Protein AF-0000000087803755 (afdb_homodimer)

pLDDT: mean 88.23, std 14.62, range [29.64, 98.81]

Sequence (636 aa):
MEVVNYKLEVVLMDTFSNSQYSGLISELLNDTQYIKISNRGKLAGLRNHAEVLVRKILNLGNNQKLMLGQIRIDSDNRAVVKSLNNLGEELSEELIRIINNINVLGREGAHTQHIDEFSNEEVEGVEDAILELYALMFIRHFQKIKISVYSDPPVLRLFSLLPPVIRYKTWNYLFQRDKNNILIVDKLCLSIIKLYDKKTAYEWLGDNREIIKAIPYPKADDVEHYDRIHAIEIHPGKNVAIVSLDFDNYDNMYDLLYAKICDNRTSNNESGKMYKNFEEAKEYYIEEVKKYSDISDKDFLDLMEFAYIGRKSILELNMEVVNYKLEVVLMDTFSNSQYSGLISELLNDTQYIKISNRGKLAGLRNHAEVLVRKILNLGNNQKLMLGQIRIDSDNRAVVKSLNNLGEELSEELIRIINNINVLGREGAHTQHIDEFSNEEVEGVEDAILELYALMFIRHFQKIKISVYSDPPVLRLFSLLPPVIRYKTWNYLFQRDKNNILIVDKLCLSIIKLYDKKTAYEWLGDNREIIKAIPYPKADDVEHYDRIHAIEIHPGKNVAIVSLDFDNYDNMYDLLYAKICDNRTSNNESGKMYKNFEEAKEYYIEEVKKYSDISDKDFLDLMEFAYIGRKSILELN

Nearest PDB structures (foldseek):
  6w2w-assembly1_A  TM=2.072E-01  e=8.696E+00  synthetic construct

Structure (mmCIF, N/CA/C/O backbone):
data_AF-0000000087803755-model_v1
#
loop_
_entity.id
_entity.type
_entity.pdbx_description
1 polymer 'Uncharacterized protein'
#
loop_
_atom_site.group_PDB
_atom_site.id
_atom_site.type_symbol
_atom_site.label_atom_id
_atom_site.label_alt_id
_atom_site.label_comp_id
_atom_site.label_asym_id
_atom_site.label_entity_id
_atom_site.label_seq_id
_atom_site.pdbx_PDB_ins_code
_atom_site.Cartn_x
_atom_site.Cartn_y
_atom_site.Cartn_z
_atom_site.occupancy
_atom_site.B_iso_or_equiv
_atom_site.auth_seq_id
_atom_site.auth_comp_id
_atom_site.auth_asym_id
_atom_site.auth_atom_id
_atom_site.pdbx_PDB_model_num
ATOM 1 N N . MET A 1 1 ? -46.25 -29.328 21.422 1 30.44 1 MET A N 1
ATOM 2 C CA . MET A 1 1 ? -44.812 -29.453 21.219 1 30.44 1 MET A CA 1
ATOM 3 C C . MET A 1 1 ? -44.406 -28.906 19.859 1 30.44 1 MET A C 1
ATOM 5 O O . MET A 1 1 ? -44.688 -29.516 18.828 1 30.44 1 MET A O 1
ATOM 9 N N . GLU A 1 2 ? -44.438 -27.578 19.625 1 34.19 2 GLU A N 1
ATOM 10 C CA . GLU A 1 2 ? -44.219 -26.859 18.375 1 34.19 2 GLU A CA 1
ATOM 11 C C . GLU A 1 2 ? -42.781 -27.016 17.922 1 34.19 2 GLU A C 1
ATOM 13 O O . GLU A 1 2 ? -41.844 -26.719 18.672 1 34.19 2 GLU A O 1
ATOM 18 N N . VAL A 1 3 ? -42.469 -27.969 16.969 1 32.28 3 VAL A N 1
ATOM 19 C CA . VAL A 1 3 ? -41.188 -28.219 16.312 1 32.28 3 VAL A CA 1
ATOM 20 C C . VAL A 1 3 ? -40.688 -26.922 15.688 1 32.28 3 VAL A C 1
ATOM 22 O O . VAL A 1 3 ? -41.312 -26.359 14.789 1 32.28 3 VAL A O 1
ATOM 25 N N . VAL A 1 4 ? -40 -26.047 16.406 1 33.66 4 VAL A N 1
ATOM 26 C CA . VAL A 1 4 ? -39.281 -24.906 15.844 1 33.66 4 VAL A CA 1
ATOM 27 C C . VAL A 1 4 ? -38.281 -25.406 14.773 1 33.66 4 VAL A C 1
ATOM 29 O O . VAL A 1 4 ? -37.406 -26.188 15.062 1 33.66 4 VAL A O 1
ATOM 32 N N . ASN A 1 5 ? -38.719 -25.516 13.547 1 29.77 5 ASN A N 1
ATOM 33 C CA . ASN A 1 5 ? -37.844 -25.75 12.406 1 29.77 5 ASN A CA 1
ATOM 34 C C . ASN A 1 5 ? -36.688 -24.75 12.359 1 29.77 5 ASN A C 1
ATOM 36 O O . ASN A 1 5 ? -36.906 -23.562 12.148 1 29.77 5 ASN A O 1
ATOM 40 N N . TYR A 1 6 ? -35.688 -24.969 13.141 1 32.03 6 TYR A N 1
ATOM 41 C CA . TYR A 1 6 ? -34.438 -24.234 12.953 1 32.03 6 TYR A CA 1
ATOM 42 C C . TYR A 1 6 ? -34.031 -24.281 11.492 1 32.03 6 TYR A C 1
ATOM 44 O O . TYR A 1 6 ? -33.656 -25.328 10.969 1 32.03 6 TYR A O 1
ATOM 52 N N . LYS A 1 7 ? -34.75 -23.578 10.656 1 32.28 7 LYS A N 1
ATOM 53 C CA . LYS A 1 7 ? -34.156 -23.359 9.344 1 32.28 7 LYS A CA 1
ATOM 54 C C . LYS A 1 7 ? -32.656 -23.125 9.453 1 32.28 7 LYS A C 1
ATOM 56 O O . LYS A 1 7 ? -32.219 -22.141 10.047 1 32.28 7 LYS A O 1
ATOM 61 N N . LEU A 1 8 ? -31.797 -24.094 9.555 1 31.05 8 LEU A N 1
ATOM 62 C CA . LEU A 1 8 ? -30.359 -24 9.305 1 31.05 8 LEU A CA 1
ATOM 63 C C . LEU A 1 8 ? -30.078 -23.141 8.078 1 31.05 8 LEU A C 1
ATOM 65 O O . LEU A 1 8 ? -30.375 -23.547 6.949 1 31.05 8 LEU A O 1
ATOM 69 N N . GLU A 1 9 ? -30.391 -21.906 7.996 1 34.5 9 GLU A N 1
ATOM 70 C CA . GLU A 1 9 ? -29.859 -21.047 6.949 1 34.5 9 GLU A CA 1
ATOM 71 C C . GLU A 1 9 ? -28.406 -21.375 6.652 1 34.5 9 GLU A C 1
ATOM 73 O O . GLU A 1 9 ? -27.531 -21.156 7.5 1 34.5 9 GLU A O 1
ATOM 78 N N . VAL A 1 10 ? -28.031 -22.391 6.02 1 36.19 10 VAL A N 1
ATOM 79 C CA . VAL A 1 10 ? -26.719 -22.609 5.406 1 36.19 10 VAL A CA 1
ATOM 80 C C . VAL A 1 10 ? -26.188 -21.281 4.863 1 36.19 10 VAL A C 1
ATOM 82 O O . VAL A 1 10 ? -26.734 -20.719 3.912 1 36.19 10 VAL A O 1
ATOM 85 N N . VAL A 1 11 ? -25.812 -20.297 5.539 1 41.12 11 VAL A N 1
ATOM 86 C CA . VAL A 1 11 ? -25.078 -19.125 5.098 1 41.12 11 VAL A CA 1
ATOM 87 C C . VAL A 1 11 ? -24.109 -19.516 3.973 1 41.12 11 VAL A C 1
ATOM 89 O O . VAL A 1 11 ? -23.156 -20.25 4.191 1 41.12 11 VAL A O 1
ATOM 92 N N . LEU A 1 12 ? -24.5 -19.875 2.816 1 46.5 12 LEU A N 1
ATOM 93 C CA . LEU A 1 12 ? -23.719 -20.156 1.614 1 46.5 12 LEU A CA 1
ATOM 94 C C . LEU A 1 12 ? -22.469 -19.297 1.554 1 46.5 12 LEU A C 1
ATOM 96 O O . LEU A 1 12 ? -22.562 -18.062 1.571 1 46.5 12 LEU A O 1
ATOM 100 N N . MET A 1 13 ? -21.453 -19.766 2.164 1 58.72 13 MET A N 1
ATOM 101 C CA . MET A 1 13 ? -20.156 -19.078 2.111 1 58.72 13 MET A CA 1
ATOM 102 C C . MET A 1 13 ? -19.891 -18.531 0.715 1 58.72 13 MET A C 1
ATOM 104 O O . MET A 1 13 ? -20.031 -19.234 -0.277 1 58.72 13 MET A O 1
ATOM 108 N N . ASP A 1 14 ? -19.891 -17.266 0.511 1 78.31 14 ASP A N 1
ATOM 109 C CA . ASP A 1 14 ? -19.562 -16.562 -0.73 1 78.31 14 ASP A CA 1
ATOM 110 C C . ASP A 1 14 ? -18.25 -17.062 -1.314 1 78.31 14 ASP A C 1
ATOM 112 O O . ASP A 1 14 ? -17.25 -17.172 -0.601 1 78.31 14 ASP A O 1
ATOM 116 N N . THR A 1 15 ? -18.312 -17.688 -2.535 1 91.12 15 THR A N 1
ATOM 117 C CA . THR A 1 15 ? -17.172 -18.266 -3.227 1 91.12 15 THR A CA 1
ATOM 118 C C . THR A 1 15 ? -16.406 -17.188 -3.998 1 91.12 15 THR A C 1
ATOM 120 O O . THR A 1 15 ? -16.922 -16.094 -4.227 1 91.12 15 THR A O 1
ATOM 123 N N . PHE A 1 16 ? -15.242 -17.438 -4.27 1 95.38 16 PHE A N 1
ATOM 124 C CA . PHE A 1 16 ? -14.391 -16.531 -5.035 1 95.38 16 PHE A CA 1
ATOM 125 C C . PHE A 1 16 ? -14.883 -16.406 -6.473 1 95.38 16 PHE A C 1
ATOM 127 O O . PHE A 1 16 ? -15.266 -17.406 -7.09 1 95.38 16 PHE A O 1
ATOM 134 N N . SER A 1 17 ? -14.922 -15.227 -6.957 1 94.75 17 SER A N 1
ATOM 135 C CA . SER A 1 17 ? -15.328 -14.969 -8.336 1 94.75 17 SER A CA 1
ATOM 136 C C . SER A 1 17 ? -14.266 -14.164 -9.078 1 94.75 17 SER A C 1
ATOM 138 O O . SER A 1 17 ? -13.898 -13.07 -8.648 1 94.75 17 SER A O 1
ATOM 140 N N . ASN A 1 18 ? -13.852 -14.727 -10.234 1 95.94 18 ASN A N 1
ATOM 141 C CA . ASN A 1 18 ? -12.875 -14.023 -11.062 1 95.94 18 ASN A CA 1
ATOM 142 C C . ASN A 1 18 ? -13.367 -12.633 -11.445 1 95.94 18 ASN A C 1
ATOM 144 O O . ASN A 1 18 ? -12.617 -11.656 -11.359 1 95.94 18 ASN A O 1
ATOM 148 N N . SER A 1 19 ? -14.617 -12.57 -11.789 1 94.81 19 SER A N 1
ATOM 149 C CA . SER A 1 19 ? -15.18 -11.32 -12.273 1 94.81 19 SER A CA 1
ATOM 150 C C . SER A 1 19 ? -15.219 -10.266 -11.164 1 94.81 19 SER A C 1
ATOM 152 O O . SER A 1 19 ? -14.938 -9.094 -11.406 1 94.81 19 SER A O 1
ATOM 154 N N . GLN A 1 20 ? -15.484 -10.727 -10 1 93.5 20 GLN A N 1
ATOM 155 C CA . GLN A 1 20 ? -15.586 -9.805 -8.875 1 93.5 20 GLN A CA 1
ATOM 156 C C . GLN A 1 20 ? -14.219 -9.219 -8.516 1 93.5 20 GLN A C 1
ATOM 158 O O . GLN A 1 20 ? -14.125 -8.062 -8.109 1 93.5 20 GLN A O 1
ATOM 163 N N . TYR A 1 21 ? -13.188 -9.977 -8.734 1 95.88 21 TYR A N 1
ATOM 164 C CA . TYR A 1 21 ? -11.875 -9.555 -8.266 1 95.88 21 TYR A CA 1
ATOM 165 C C . TYR A 1 21 ? -11.047 -8.984 -9.406 1 95.88 21 TYR A C 1
ATOM 167 O O . TYR A 1 21 ? -9.914 -8.547 -9.203 1 95.88 21 TYR A O 1
ATOM 175 N N . SER A 1 22 ? -11.617 -8.961 -10.609 1 96.69 22 SER A N 1
ATOM 176 C CA . SER A 1 22 ? -10.867 -8.539 -11.789 1 96.69 22 SER A CA 1
ATOM 177 C C . SER A 1 22 ? -10.352 -7.113 -11.641 1 96.69 22 SER A C 1
ATOM 179 O O . SER A 1 22 ? -9.195 -6.832 -11.953 1 96.69 22 SER A O 1
ATOM 181 N N . GLY A 1 23 ? -11.242 -6.254 -11.164 1 94.75 23 GLY A N 1
ATOM 182 C CA . GLY A 1 23 ? -10.836 -4.871 -10.977 1 94.75 23 GLY A CA 1
ATOM 183 C C . GLY A 1 23 ? -9.719 -4.711 -9.961 1 94.75 23 GLY A C 1
ATOM 184 O O . GLY A 1 23 ? -8.727 -4.031 -10.219 1 94.75 23 GLY A O 1
ATOM 185 N N . LEU A 1 24 ? -9.844 -5.363 -8.859 1 94.94 24 LEU A N 1
ATOM 186 C CA . LEU A 1 24 ? -8.852 -5.293 -7.793 1 94.94 24 LEU A CA 1
ATOM 187 C C . LEU A 1 24 ? -7.512 -5.848 -8.266 1 94.94 24 LEU A C 1
ATOM 189 O O . LEU A 1 24 ? -6.465 -5.238 -8.031 1 94.94 24 LEU A O 1
ATOM 193 N N . ILE A 1 25 ? -7.539 -6.961 -8.953 1 97.19 25 ILE A N 1
ATOM 194 C CA . ILE A 1 25 ? -6.316 -7.59 -9.438 1 97.19 25 ILE A CA 1
ATOM 195 C C . ILE A 1 25 ? -5.617 -6.66 -10.43 1 97.19 25 ILE A C 1
ATOM 197 O O . ILE A 1 25 ? -4.398 -6.492 -10.375 1 97.19 25 ILE A O 1
ATOM 201 N N . SER A 1 26 ? -6.375 -6.055 -11.242 1 96.31 26 SER A N 1
ATOM 202 C CA . SER A 1 26 ? -5.816 -5.137 -12.227 1 96.31 26 SER A CA 1
ATOM 203 C C . SER A 1 26 ? -5.121 -3.959 -11.555 1 96.31 26 SER A C 1
ATOM 205 O O . SER A 1 26 ? -4.035 -3.551 -11.977 1 96.31 26 SER A O 1
ATOM 207 N N . GLU A 1 27 ? -5.742 -3.451 -10.539 1 94.5 27 GLU A N 1
ATOM 208 C CA . GLU A 1 27 ? -5.141 -2.352 -9.789 1 94.5 27 GLU A CA 1
ATOM 209 C C . GLU A 1 27 ? -3.83 -2.781 -9.141 1 94.5 27 GLU A C 1
ATOM 211 O O . GLU A 1 27 ? -2.836 -2.055 -9.195 1 94.5 27 GLU A O 1
ATOM 216 N N . LEU A 1 28 ? -3.848 -3.893 -8.531 1 95.75 28 LEU A N 1
ATOM 217 C CA . LEU A 1 28 ? -2.678 -4.398 -7.816 1 95.75 28 LEU A CA 1
ATOM 218 C C . LEU A 1 28 ? -1.52 -4.641 -8.781 1 95.75 28 LEU A C 1
ATOM 220 O O . LEU A 1 28 ? -0.375 -4.289 -8.484 1 95.75 28 LEU A O 1
ATOM 224 N N . LEU A 1 29 ? -1.848 -5.207 -9.914 1 97.38 29 LEU A N 1
ATOM 225 C CA . LEU A 1 29 ? -0.804 -5.469 -10.898 1 97.38 29 LEU A CA 1
ATOM 226 C C . LEU A 1 29 ? -0.242 -4.164 -11.453 1 97.38 29 LEU A C 1
ATOM 228 O O . LEU A 1 29 ? 0.97 -4.035 -11.641 1 97.38 29 LEU A O 1
ATOM 232 N N . ASN A 1 30 ? -1.102 -3.246 -11.688 1 95.94 30 ASN A N 1
ATOM 233 C CA . ASN A 1 30 ? -0.624 -1.947 -12.148 1 95.94 30 ASN A CA 1
ATOM 234 C C . ASN A 1 30 ? 0.357 -1.327 -11.156 1 95.94 30 ASN A C 1
ATOM 236 O O . ASN A 1 30 ? 1.433 -0.87 -11.547 1 95.94 30 ASN A O 1
ATOM 240 N N . ASP A 1 31 ? -0.023 -1.358 -9.922 1 94.88 31 ASP A N 1
ATOM 241 C CA . ASP A 1 31 ? 0.729 -0.67 -8.875 1 94.88 31 ASP A CA 1
ATOM 242 C C . ASP A 1 31 ? 2.041 -1.395 -8.578 1 94.88 31 ASP A C 1
ATOM 244 O O . ASP A 1 31 ? 3.004 -0.779 -8.109 1 94.88 31 ASP A O 1
ATOM 248 N N . THR A 1 32 ? 2.127 -2.664 -8.805 1 95.81 32 THR A N 1
ATOM 249 C CA . THR A 1 32 ? 3.293 -3.418 -8.359 1 95.81 32 THR A CA 1
ATOM 250 C C . THR A 1 32 ? 4.188 -3.783 -9.539 1 95.81 32 THR A C 1
ATOM 252 O O . THR A 1 32 ? 5.395 -3.984 -9.367 1 95.81 32 THR A O 1
ATOM 255 N N . GLN A 1 33 ? 3.576 -3.842 -10.734 1 96.06 33 GLN A N 1
ATOM 256 C CA . GLN A 1 33 ? 4.344 -4.395 -11.844 1 96.06 33 GLN A CA 1
ATOM 257 C C . GLN A 1 33 ? 4.543 -3.354 -12.945 1 96.06 33 GLN A C 1
ATOM 259 O O . GLN A 1 33 ? 5.512 -3.42 -13.703 1 96.06 33 GLN A O 1
ATOM 264 N N . TYR A 1 34 ? 3.727 -2.355 -13.023 1 95.88 34 TYR A N 1
ATOM 265 C CA . TYR A 1 34 ? 3.74 -1.567 -14.25 1 95.88 34 TYR A CA 1
ATOM 266 C C . TYR A 1 34 ? 4.121 -0.119 -13.969 1 95.88 34 TYR A C 1
ATOM 268 O O . TYR A 1 34 ? 4.273 0.683 -14.891 1 95.88 34 TYR A O 1
ATOM 276 N N . ILE A 1 35 ? 4.234 0.21 -12.727 1 94 35 ILE A N 1
ATOM 277 C CA . ILE A 1 35 ? 4.707 1.546 -12.383 1 94 35 ILE A CA 1
ATOM 278 C C . ILE A 1 35 ? 5.883 1.442 -11.414 1 94 35 ILE A C 1
ATOM 280 O O . ILE A 1 35 ? 6.051 0.425 -10.742 1 94 35 ILE A O 1
ATOM 284 N N . LYS A 1 36 ? 6.695 2.539 -11.359 1 92.94 36 LYS A N 1
ATOM 285 C CA . LYS A 1 36 ? 7.824 2.578 -10.43 1 92.94 36 LYS A CA 1
ATOM 286 C C . LYS A 1 36 ? 7.422 3.195 -9.094 1 92.94 36 LYS A C 1
ATOM 288 O O . LYS A 1 36 ? 7.16 4.398 -9.016 1 92.94 36 LYS A O 1
ATOM 293 N N . ILE A 1 37 ? 7.316 2.344 -8.133 1 94.38 37 ILE A N 1
ATOM 294 C CA . ILE A 1 37 ? 6.992 2.764 -6.773 1 94.38 37 ILE A CA 1
ATOM 295 C C . ILE A 1 37 ? 8.078 2.277 -5.812 1 94.38 37 ILE A C 1
ATOM 297 O O . ILE A 1 37 ? 8.969 1.521 -6.207 1 94.38 37 ILE A O 1
ATOM 301 N N . SER A 1 38 ? 8.102 2.799 -4.598 1 93.31 38 SER A N 1
ATOM 302 C CA . SER A 1 38 ? 9.078 2.354 -3.613 1 93.31 38 SER A CA 1
ATOM 303 C C . SER A 1 38 ? 8.945 0.858 -3.34 1 93.31 38 SER A C 1
ATOM 305 O O . SER A 1 38 ? 7.883 0.274 -3.551 1 93.31 38 SER A O 1
ATOM 307 N N . ASN A 1 39 ? 10.016 0.268 -2.869 1 92.62 39 ASN A N 1
ATOM 308 C CA . ASN A 1 39 ? 9.961 -1.142 -2.498 1 92.62 39 ASN A CA 1
ATOM 309 C C . ASN A 1 39 ? 8.93 -1.387 -1.395 1 92.62 39 ASN A C 1
ATOM 311 O O . ASN A 1 39 ? 8.289 -2.436 -1.362 1 92.62 39 ASN A O 1
ATOM 315 N N . ARG A 1 40 ? 8.766 -0.44 -0.583 1 90.44 40 ARG A N 1
ATOM 316 C CA . ARG A 1 40 ? 7.762 -0.539 0.472 1 90.44 40 ARG A CA 1
ATOM 317 C C . ARG A 1 40 ? 6.355 -0.611 -0.113 1 90.44 40 ARG A C 1
ATOM 319 O O . ARG A 1 40 ? 5.566 -1.479 0.261 1 90.44 40 ARG A O 1
ATOM 326 N N . GLY A 1 41 ? 6.082 0.316 -0.979 1 90.19 41 GLY A N 1
ATOM 327 C CA . GLY A 1 41 ? 4.789 0.301 -1.645 1 90.19 41 GLY A CA 1
ATOM 328 C C . GLY A 1 41 ? 4.551 -0.958 -2.455 1 90.19 41 GLY A C 1
ATOM 329 O O . GLY A 1 41 ? 3.445 -1.504 -2.453 1 90.19 41 GLY A O 1
ATOM 330 N N . LYS A 1 42 ? 5.582 -1.362 -3.107 1 93.06 42 LYS A N 1
ATOM 331 C CA . LYS A 1 42 ? 5.484 -2.572 -3.918 1 93.06 42 LYS A CA 1
ATOM 332 C C . LYS A 1 42 ? 5.188 -3.793 -3.053 1 93.06 42 LYS A C 1
ATOM 334 O O . LYS A 1 42 ? 4.34 -4.617 -3.402 1 93.06 42 LYS A O 1
ATOM 339 N N . LEU A 1 43 ? 5.895 -3.895 -1.942 1 91.81 43 LEU A N 1
ATOM 340 C CA . LEU A 1 43 ? 5.707 -5.023 -1.04 1 91.81 43 LEU A CA 1
ATOM 341 C C . LEU A 1 43 ? 4.289 -5.039 -0.477 1 91.81 43 LEU A C 1
ATOM 343 O O . LEU A 1 43 ? 3.68 -6.102 -0.341 1 91.81 43 LEU A O 1
ATOM 347 N N . ALA A 1 44 ? 3.762 -3.912 -0.169 1 87.88 44 ALA A N 1
ATOM 348 C CA . ALA A 1 44 ? 2.387 -3.824 0.316 1 87.88 44 ALA A CA 1
ATOM 349 C C . ALA A 1 44 ? 1.399 -4.309 -0.743 1 87.88 44 ALA A C 1
ATOM 351 O O . ALA A 1 44 ? 0.461 -5.047 -0.435 1 87.88 44 ALA A O 1
ATOM 352 N N . GLY A 1 45 ? 1.596 -3.869 -1.941 1 91.5 45 GLY A N 1
ATOM 353 C CA . GLY A 1 45 ? 0.746 -4.309 -3.035 1 91.5 45 GLY A CA 1
ATOM 354 C C . GLY A 1 45 ? 0.853 -5.797 -3.312 1 91.5 45 GLY A C 1
ATOM 355 O O . GLY A 1 45 ? -0.152 -6.457 -3.584 1 91.5 45 GLY A O 1
ATOM 356 N N . LEU A 1 46 ? 2.078 -6.289 -3.244 1 94.06 46 LEU A N 1
ATOM 357 C CA . LEU A 1 46 ? 2.305 -7.711 -3.479 1 94.06 46 LEU A CA 1
ATOM 358 C C . LEU A 1 46 ? 1.633 -8.555 -2.398 1 94.06 46 LEU A C 1
ATOM 360 O O . LEU A 1 46 ? 1.117 -9.633 -2.682 1 94.06 46 LEU A O 1
ATOM 364 N N . ARG A 1 47 ? 1.677 -8.031 -1.235 1 91.25 47 ARG A N 1
ATOM 365 C CA . ARG A 1 47 ? 1.007 -8.734 -0.145 1 91.25 47 ARG A CA 1
ATOM 366 C C . ARG A 1 47 ? -0.498 -8.805 -0.386 1 91.25 47 ARG A C 1
ATOM 368 O O . ARG A 1 47 ? -1.116 -9.852 -0.159 1 91.25 47 ARG A O 1
ATOM 375 N N . ASN A 1 48 ? -1.074 -7.75 -0.843 1 91.56 48 ASN A N 1
ATOM 376 C CA . ASN A 1 48 ? -2.49 -7.75 -1.196 1 91.56 48 ASN A CA 1
ATOM 377 C C . ASN A 1 48 ? -2.783 -8.719 -2.336 1 91.56 48 ASN A C 1
ATOM 379 O O . ASN A 1 48 ? -3.816 -9.391 -2.334 1 91.56 48 ASN A O 1
ATOM 383 N N . HIS A 1 49 ? -1.888 -8.719 -3.248 1 95 49 HIS A N 1
ATOM 384 C CA . HIS A 1 49 ? -2.039 -9.656 -4.355 1 95 49 HIS A CA 1
ATOM 385 C C . HIS A 1 49 ? -2.008 -11.102 -3.861 1 95 49 HIS A C 1
ATOM 387 O O . HIS A 1 49 ? -2.811 -11.922 -4.301 1 95 49 HIS A O 1
ATOM 393 N N . ALA A 1 50 ? -1.076 -11.328 -2.961 1 95.25 50 ALA A N 1
ATOM 394 C CA . ALA A 1 50 ? -0.994 -12.664 -2.367 1 95.25 50 ALA A CA 1
ATOM 395 C C . ALA A 1 50 ? -2.295 -13.031 -1.657 1 95.25 50 ALA A C 1
ATOM 397 O O . ALA A 1 50 ? -2.752 -14.172 -1.733 1 95.25 50 ALA A O 1
ATOM 398 N N . GLU A 1 51 ? -2.859 -12.117 -1.02 1 94.44 51 GLU A N 1
ATOM 399 C CA . GLU A 1 51 ? -4.117 -12.359 -0.318 1 94.44 51 GLU A CA 1
ATOM 400 C C . GLU A 1 51 ? -5.223 -12.766 -1.29 1 94.44 51 GLU A C 1
ATOM 402 O O . GLU A 1 51 ? -6 -13.672 -1.007 1 94.44 51 GLU A O 1
ATOM 407 N N . VAL A 1 52 ? -5.27 -12.094 -2.383 1 96.19 52 VAL A N 1
ATOM 408 C CA . VAL A 1 52 ? -6.266 -12.43 -3.398 1 96.19 52 VAL A CA 1
ATOM 409 C C . VAL A 1 52 ? -6.035 -13.852 -3.898 1 96.19 52 VAL A C 1
ATOM 411 O O . VAL A 1 52 ? -6.988 -14.617 -4.07 1 96.19 52 VAL A O 1
ATOM 414 N N . LEU A 1 53 ? -4.77 -14.195 -4.117 1 97.75 53 LEU A N 1
ATOM 415 C CA . LEU A 1 53 ? -4.449 -15.547 -4.566 1 97.75 53 LEU A CA 1
ATOM 416 C C . LEU A 1 53 ? -4.875 -16.578 -3.533 1 97.75 53 LEU A C 1
ATOM 418 O O . LEU A 1 53 ? -5.41 -17.641 -3.885 1 97.75 53 LEU A O 1
ATOM 422 N N . VAL A 1 54 ? -4.648 -16.266 -2.311 1 96.88 54 VAL A N 1
ATOM 423 C CA . VAL A 1 54 ? -5.023 -17.188 -1.236 1 96.88 54 VAL A CA 1
ATOM 424 C C . VAL A 1 54 ? -6.543 -17.359 -1.207 1 96.88 54 VAL A C 1
ATOM 426 O O . VAL A 1 54 ? -7.043 -18.469 -1.019 1 96.88 54 VAL A O 1
ATOM 429 N N . ARG A 1 55 ? -7.266 -16.266 -1.416 1 95.88 55 ARG A N 1
ATOM 430 C CA . ARG A 1 55 ? -8.719 -16.344 -1.502 1 95.88 55 ARG A CA 1
ATOM 431 C C . ARG A 1 55 ? -9.148 -17.297 -2.619 1 95.88 55 ARG A C 1
ATOM 433 O O . ARG A 1 55 ? -10.078 -18.078 -2.451 1 95.88 55 ARG A O 1
ATOM 440 N N . LYS A 1 56 ? -8.492 -17.125 -3.73 1 97.12 56 LYS A N 1
ATOM 441 C CA . LYS A 1 56 ? -8.789 -18 -4.863 1 97.12 56 LYS A CA 1
ATOM 442 C C . LYS A 1 56 ? -8.516 -19.469 -4.516 1 97.12 56 LYS A C 1
ATOM 444 O O . LYS A 1 56 ? -9.336 -20.328 -4.785 1 97.12 56 LYS A O 1
ATOM 449 N N . ILE A 1 57 ? -7.395 -19.75 -3.883 1 97.56 57 ILE A N 1
ATOM 450 C CA . ILE A 1 57 ? -6.973 -21.094 -3.543 1 97.56 57 ILE A CA 1
ATOM 451 C C . ILE A 1 57 ? -7.945 -21.703 -2.533 1 97.56 57 ILE A C 1
ATOM 453 O O . ILE A 1 57 ? -8.336 -22.859 -2.656 1 97.56 57 ILE A O 1
ATOM 457 N N . LEU A 1 58 ? -8.359 -20.875 -1.602 1 96 58 LEU A N 1
ATOM 458 C CA . LEU A 1 58 ? -9.227 -21.359 -0.535 1 96 58 LEU A CA 1
ATOM 459 C C . LEU A 1 58 ? -10.695 -21.188 -0.915 1 96 58 LEU A C 1
ATOM 461 O O . LEU A 1 58 ? -11.586 -21.578 -0.159 1 96 58 LEU A O 1
ATOM 465 N N . ASN A 1 59 ? -10.938 -20.594 -2.039 1 95.12 59 ASN A N 1
ATOM 466 C CA . ASN A 1 59 ? -12.273 -20.328 -2.553 1 95.12 59 ASN A CA 1
ATOM 467 C C . ASN A 1 59 ? -13.102 -19.5 -1.574 1 95.12 59 ASN A C 1
ATOM 469 O O . ASN A 1 59 ? -14.219 -19.875 -1.226 1 95.12 59 ASN A O 1
ATOM 473 N N . LEU A 1 60 ? -12.508 -18.438 -1.137 1 94.31 60 LEU A N 1
ATOM 474 C CA . LEU A 1 60 ? -13.18 -17.531 -0.214 1 94.31 60 LEU A CA 1
ATOM 475 C C . LEU A 1 60 ? -13.578 -16.234 -0.916 1 94.31 60 LEU A C 1
ATOM 477 O O . LEU A 1 60 ? -12.734 -15.562 -1.503 1 94.31 60 LEU A O 1
ATOM 481 N N . GLY A 1 61 ? -14.797 -15.891 -0.845 1 92.25 61 GLY A N 1
ATOM 482 C CA . GLY A 1 61 ? -15.289 -14.664 -1.454 1 92.25 61 GLY A CA 1
ATOM 483 C C . GLY A 1 61 ? -15 -13.43 -0.622 1 92.25 61 GLY A C 1
ATOM 484 O O . GLY A 1 61 ? -14.242 -13.492 0.347 1 92.25 61 GLY A O 1
ATOM 485 N N . ASN A 1 62 ? -15.578 -12.289 -1.076 1 88.31 62 ASN A N 1
ATOM 486 C CA . ASN A 1 62 ? -15.234 -11.008 -0.468 1 88.31 62 ASN A CA 1
ATOM 487 C C . ASN A 1 62 ? -16.047 -10.75 0.798 1 88.31 62 ASN A C 1
ATOM 489 O O . ASN A 1 62 ? -15.734 -9.844 1.569 1 88.31 62 ASN A O 1
ATOM 493 N N . ASN A 1 63 ? -16.953 -11.578 1.122 1 85.38 63 ASN A N 1
ATOM 494 C CA . ASN A 1 63 ? -17.75 -11.422 2.336 1 85.38 63 ASN A CA 1
ATOM 495 C C . ASN A 1 63 ? -17.016 -11.953 3.562 1 85.38 63 ASN A C 1
ATOM 497 O O . ASN A 1 63 ? -17.438 -11.711 4.695 1 85.38 63 ASN A O 1
ATOM 501 N N . GLN A 1 64 ? -15.938 -12.617 3.32 1 84.81 64 GLN A N 1
ATOM 502 C CA . GLN A 1 64 ? -15.141 -13.172 4.414 1 84.81 64 GLN A CA 1
ATOM 503 C C . GLN A 1 64 ? -13.891 -12.328 4.66 1 84.81 64 GLN A C 1
ATOM 505 O O . GLN A 1 64 ? -13.148 -12.023 3.723 1 84.81 64 GLN A O 1
ATOM 510 N N . LYS A 1 65 ? -13.758 -11.977 5.871 1 83.94 65 LYS A N 1
ATOM 511 C CA . LYS A 1 65 ? -12.508 -11.312 6.227 1 83.94 65 LYS A CA 1
ATOM 512 C C . LYS A 1 65 ? -11.328 -12.281 6.148 1 83.94 65 LYS A C 1
ATOM 514 O O . LYS A 1 65 ? -11.43 -13.43 6.582 1 83.94 65 LYS A O 1
ATOM 519 N N . LEU A 1 66 ? -10.273 -11.797 5.52 1 87.19 66 LEU A N 1
ATOM 520 C CA . LEU A 1 66 ? -9.086 -12.625 5.375 1 87.19 66 LEU A CA 1
ATOM 521 C C . LEU A 1 66 ? -7.82 -11.773 5.441 1 87.19 66 LEU A C 1
ATOM 523 O O . LEU A 1 66 ? -7.715 -10.758 4.754 1 87.19 66 LEU A O 1
ATOM 527 N N . MET A 1 67 ? -6.922 -12.18 6.359 1 83.81 67 MET A N 1
ATOM 528 C CA . MET A 1 67 ? -5.57 -11.625 6.426 1 83.81 67 MET A CA 1
ATOM 529 C C . MET A 1 67 ? -4.523 -12.727 6.289 1 83.81 67 MET A C 1
ATOM 531 O O . MET A 1 67 ? -4.719 -13.836 6.781 1 83.81 67 MET A O 1
ATOM 535 N N . LEU A 1 68 ? -3.443 -12.367 5.699 1 87.25 68 LEU A N 1
ATOM 536 C CA . LEU A 1 68 ? -2.412 -13.359 5.434 1 87.25 68 LEU A CA 1
ATOM 537 C C . LEU A 1 68 ? -1.923 -13.992 6.73 1 87.25 68 LEU A C 1
ATOM 539 O O . LEU A 1 68 ? -1.574 -15.18 6.754 1 87.25 68 LEU A O 1
ATOM 543 N N . GLY A 1 69 ? -1.939 -13.18 7.781 1 84.25 69 GLY A N 1
ATOM 544 C CA . GLY A 1 69 ? -1.467 -13.68 9.062 1 84.25 69 GLY A CA 1
ATOM 545 C C . GLY A 1 69 ? -2.369 -14.742 9.656 1 84.25 69 GLY A C 1
ATOM 546 O O . GLY A 1 69 ? -1.963 -15.477 10.562 1 84.25 69 GLY A O 1
ATOM 547 N N . GLN A 1 70 ? -3.496 -14.852 9.125 1 88 70 GLN A N 1
ATOM 548 C CA . GLN A 1 70 ? -4.469 -15.805 9.648 1 88 70 GLN A CA 1
ATOM 549 C C . GLN A 1 70 ? -4.301 -17.172 8.992 1 88 70 GLN A C 1
ATOM 551 O O . GLN A 1 70 ? -4.922 -18.156 9.414 1 88 70 GLN A O 1
ATOM 556 N N . ILE A 1 71 ? -3.531 -17.25 7.965 1 92.81 71 ILE A N 1
ATOM 557 C CA . ILE A 1 71 ? -3.301 -18.5 7.266 1 92.81 71 ILE A CA 1
ATOM 558 C C . ILE A 1 71 ? -2.285 -19.344 8.039 1 92.81 71 ILE A C 1
ATOM 560 O O . ILE A 1 71 ? -1.092 -19.328 7.727 1 92.81 71 ILE A O 1
ATOM 564 N N . ARG A 1 72 ? -2.762 -20.031 8.984 1 91.5 72 ARG A N 1
ATOM 565 C CA . ARG A 1 72 ? -1.974 -20.891 9.859 1 91.5 72 ARG A CA 1
ATOM 566 C C . ARG A 1 72 ? -2.816 -22.031 10.406 1 91.5 72 ARG A C 1
ATOM 568 O O . ARG A 1 72 ? -4.047 -22 10.328 1 91.5 72 ARG A O 1
ATOM 575 N N . ILE A 1 73 ? -2.195 -22.984 10.961 1 87.88 73 ILE A N 1
ATOM 576 C CA . ILE A 1 73 ? -2.859 -24.203 11.414 1 87.88 73 ILE A CA 1
ATOM 577 C C . ILE A 1 73 ? -3.814 -23.875 12.555 1 87.88 73 ILE A C 1
ATOM 579 O O . ILE A 1 73 ? -4.922 -24.422 12.625 1 87.88 73 ILE A O 1
ATOM 583 N N . ASP A 1 74 ? -3.445 -23 13.438 1 89.62 74 ASP A N 1
ATOM 584 C CA . ASP A 1 74 ? -4.254 -22.641 14.594 1 89.62 74 ASP A CA 1
ATOM 585 C C . ASP A 1 74 ? -4.965 -21.312 14.383 1 89.62 74 ASP A C 1
ATOM 587 O O . ASP A 1 74 ? -5.086 -20.5 15.312 1 89.62 74 ASP A O 1
ATOM 591 N N . SER A 1 75 ? -5.371 -21.188 13.188 1 91.19 75 SER A N 1
ATOM 592 C CA . SER A 1 75 ? -6.035 -19.922 12.875 1 91.19 75 SER A CA 1
ATOM 593 C C . SER A 1 75 ? -7.312 -19.75 13.688 1 91.19 75 SER A C 1
ATOM 595 O O . SER A 1 75 ? -8.031 -20.734 13.93 1 91.19 75 SER A O 1
ATOM 597 N N . ASP A 1 76 ? -7.641 -18.516 14.094 1 91.19 76 ASP A N 1
ATOM 598 C CA . ASP A 1 76 ? -8.891 -18.219 14.789 1 91.19 76 ASP A CA 1
ATOM 599 C C . ASP A 1 76 ? -10.008 -17.922 13.797 1 91.19 76 ASP A C 1
ATOM 601 O O . ASP A 1 76 ? -11.156 -17.719 14.195 1 91.19 76 ASP A O 1
ATOM 605 N N . ASN A 1 77 ? -9.727 -17.953 12.57 1 91.19 77 ASN A N 1
ATOM 606 C CA . ASN A 1 77 ? -10.703 -17.734 11.508 1 91.19 77 ASN A CA 1
ATOM 607 C C . ASN A 1 77 ? -11.297 -19.062 11.023 1 91.19 77 ASN A C 1
ATOM 609 O O . ASN A 1 77 ? -10.641 -19.812 10.305 1 91.19 77 ASN A O 1
ATOM 613 N N . ARG A 1 78 ? -12.531 -19.219 11.328 1 90.44 78 ARG A N 1
ATOM 614 C CA . ARG A 1 78 ? -13.195 -20.5 11.07 1 90.44 78 ARG A CA 1
ATOM 615 C C . ARG A 1 78 ? -13.242 -20.797 9.578 1 90.44 78 ARG A C 1
ATOM 617 O O . ARG A 1 78 ? -13.133 -21.953 9.172 1 90.44 78 ARG A O 1
ATOM 624 N N . ALA A 1 79 ? -13.484 -19.797 8.766 1 91.12 79 ALA A N 1
ATOM 625 C CA . ALA A 1 79 ? -13.539 -20 7.32 1 91.12 79 ALA A CA 1
ATOM 626 C C . ALA A 1 79 ? -12.188 -20.469 6.777 1 91.12 79 ALA A C 1
ATOM 628 O O . ALA A 1 79 ? -12.133 -21.328 5.902 1 91.12 79 ALA A O 1
ATOM 629 N N . VAL A 1 80 ? -11.133 -19.953 7.293 1 94 80 VAL A N 1
ATOM 630 C CA . VAL A 1 80 ? -9.781 -20.328 6.887 1 94 80 VAL A CA 1
ATOM 631 C C . VAL A 1 80 ? -9.508 -21.781 7.297 1 94 80 VAL A C 1
ATOM 633 O O . VAL A 1 80 ? -9 -22.562 6.496 1 94 80 VAL A O 1
ATOM 636 N N . VAL A 1 81 ? -9.883 -22.125 8.469 1 94.5 81 VAL A N 1
ATOM 637 C CA . VAL A 1 81 ? -9.656 -23.469 8.977 1 94.5 81 VAL A CA 1
ATOM 638 C C . VAL A 1 81 ? -10.406 -24.484 8.109 1 94.5 81 VAL A C 1
ATOM 640 O O . VAL A 1 81 ? -9.836 -25.484 7.691 1 94.5 81 VAL A O 1
ATOM 643 N N . LYS A 1 82 ? -11.633 -24.141 7.895 1 93.69 82 LYS A N 1
ATOM 644 C CA . LYS A 1 82 ? -12.445 -25.031 7.066 1 93.69 82 LYS A CA 1
ATOM 645 C C . LYS A 1 82 ? -11.844 -25.188 5.676 1 93.69 82 LYS A C 1
ATOM 647 O O . LYS A 1 82 ? -11.781 -26.297 5.141 1 93.69 82 LYS A O 1
ATOM 652 N N . SER A 1 83 ? -11.453 -24.141 5.082 1 94.38 83 SER A N 1
ATOM 653 C CA . SER A 1 83 ? -10.914 -24.156 3.727 1 94.38 83 SER A CA 1
ATOM 654 C C . SER A 1 83 ? -9.578 -24.891 3.674 1 94.38 83 SER A C 1
ATOM 656 O O . SER A 1 83 ? -9.273 -25.578 2.695 1 94.38 83 SER A O 1
ATOM 658 N N . LEU A 1 84 ? -8.75 -24.703 4.703 1 95.44 84 LEU A N 1
ATOM 659 C CA . LEU A 1 84 ? -7.484 -25.422 4.781 1 95.44 84 LEU A CA 1
ATOM 660 C C . LEU A 1 84 ? -7.723 -26.922 4.887 1 95.44 84 LEU A C 1
ATOM 662 O O . LEU A 1 84 ? -7.016 -27.703 4.258 1 95.44 84 LEU A O 1
ATOM 666 N N . ASN A 1 85 ? -8.703 -27.25 5.625 1 93.75 85 ASN A N 1
ATOM 667 C CA . ASN A 1 85 ? -9.055 -28.656 5.73 1 93.75 85 ASN A CA 1
ATOM 668 C C . ASN A 1 85 ? -9.492 -29.234 4.383 1 93.75 85 ASN A C 1
ATOM 670 O O . ASN A 1 85 ? -9.133 -30.359 4.035 1 93.75 85 ASN A O 1
ATOM 674 N N . ASN A 1 86 ? -10.25 -28.469 3.652 1 93.5 86 ASN A N 1
ATOM 675 C CA . ASN A 1 86 ? -10.719 -28.891 2.336 1 93.5 86 ASN A CA 1
ATOM 676 C C . ASN A 1 86 ? -9.555 -29.016 1.35 1 93.5 86 ASN A C 1
ATOM 678 O O . ASN A 1 86 ? -9.609 -29.844 0.43 1 93.5 86 ASN A O 1
ATOM 682 N N . LEU A 1 87 ? -8.602 -28.219 1.504 1 94.81 87 LEU A N 1
ATOM 683 C CA . LEU A 1 87 ? -7.418 -28.234 0.646 1 94.81 87 LEU A CA 1
ATOM 684 C C . LEU A 1 87 ? -6.59 -29.484 0.877 1 94.81 87 LEU A C 1
ATOM 686 O O . LEU A 1 87 ? -5.891 -29.953 -0.026 1 94.81 87 LEU A O 1
ATOM 690 N N . GLY A 1 88 ? -6.668 -30.078 2.039 1 93.75 88 GLY A N 1
ATOM 691 C CA . GLY A 1 88 ? -5.867 -31.234 2.416 1 93.75 88 GLY A CA 1
ATOM 692 C C . GLY A 1 88 ? -4.613 -30.875 3.184 1 93.75 88 GLY A C 1
ATOM 693 O O . GLY A 1 88 ? -4.094 -29.766 3.037 1 93.75 88 GLY A O 1
ATOM 694 N N . GLU A 1 89 ? -4.125 -31.734 3.904 1 94 89 GLU A N 1
ATOM 695 C CA . GLU A 1 89 ? -3.025 -31.484 4.832 1 94 89 GLU A CA 1
ATOM 696 C C . GLU A 1 89 ? -1.761 -31.062 4.09 1 94 89 GLU A C 1
ATOM 698 O O . GLU A 1 89 ? -1.14 -30.062 4.43 1 94 89 GLU A O 1
ATOM 703 N N . GLU A 1 90 ? -1.44 -31.75 3.072 1 95.56 90 GLU A N 1
ATOM 704 C CA . GLU A 1 90 ? -0.191 -31.516 2.357 1 95.56 90 GLU A CA 1
ATOM 705 C C . GLU A 1 90 ? -0.195 -30.141 1.689 1 95.56 90 GLU A C 1
ATOM 707 O O . GLU A 1 90 ? 0.759 -29.375 1.832 1 95.56 90 GLU A O 1
ATOM 712 N N . LEU A 1 91 ? -1.245 -29.859 0.987 1 97.12 91 LEU A N 1
ATOM 713 C CA . LEU A 1 91 ? -1.325 -28.594 0.273 1 97.12 91 LEU A CA 1
ATOM 714 C C . LEU A 1 91 ? -1.51 -27.438 1.246 1 97.12 91 LEU A C 1
ATOM 716 O O . LEU A 1 91 ? -1.026 -26.328 0.998 1 97.12 91 LEU A O 1
ATOM 720 N N . SER A 1 92 ? -2.184 -27.688 2.35 1 97.12 92 SER A N 1
ATOM 721 C CA . SER A 1 92 ? -2.312 -26.656 3.383 1 97.12 92 SER A CA 1
ATOM 722 C C . SER A 1 92 ? -0.954 -26.281 3.965 1 97.12 92 SER A C 1
ATOM 724 O O . SER A 1 92 ? -0.67 -25.109 4.191 1 97.12 92 SER A O 1
ATOM 726 N N . GLU A 1 93 ? -0.194 -27.297 4.195 1 96.56 93 GLU A N 1
ATOM 727 C CA . GLU A 1 93 ? 1.143 -27.062 4.73 1 96.56 93 GLU A CA 1
ATOM 728 C C . GLU A 1 93 ? 1.994 -26.266 3.742 1 96.56 93 GLU A C 1
ATOM 730 O O . GLU A 1 93 ? 2.754 -25.375 4.141 1 96.56 93 GLU A O 1
ATOM 735 N N . GLU A 1 94 ? 1.877 -26.625 2.514 1 97.25 94 GLU A N 1
ATOM 736 C CA . GLU A 1 94 ? 2.609 -25.906 1.479 1 97.25 94 GLU A CA 1
ATOM 737 C C . GLU A 1 94 ? 2.156 -24.453 1.396 1 97.25 94 GLU A C 1
ATOM 739 O O . GLU A 1 94 ? 2.982 -23.547 1.277 1 97.25 94 GLU A O 1
ATOM 744 N N . LEU A 1 95 ? 0.869 -24.234 1.444 1 98.12 95 LEU A N 1
ATOM 745 C CA . LEU A 1 95 ? 0.313 -22.891 1.424 1 98.12 95 LEU A CA 1
ATOM 746 C C . LEU A 1 95 ? 0.834 -22.078 2.598 1 98.12 95 LEU A C 1
ATOM 748 O O . LEU A 1 95 ? 1.259 -20.922 2.42 1 98.12 95 LEU A O 1
ATOM 752 N N . ILE A 1 96 ? 0.822 -22.625 3.73 1 96.88 96 ILE A N 1
ATOM 753 C CA . ILE A 1 96 ? 1.266 -21.953 4.945 1 96.88 96 ILE A CA 1
ATOM 754 C C . ILE A 1 96 ? 2.75 -21.609 4.832 1 96.88 96 ILE A C 1
ATOM 756 O O . ILE A 1 96 ? 3.17 -20.516 5.207 1 96.88 96 ILE A O 1
ATOM 760 N N . ARG A 1 97 ? 3.531 -22.516 4.324 1 96.12 97 ARG A N 1
ATOM 761 C CA . ARG A 1 97 ? 4.953 -22.266 4.121 1 96.12 97 ARG A CA 1
ATOM 762 C C . ARG A 1 97 ? 5.172 -21.062 3.219 1 96.12 97 ARG A C 1
ATOM 764 O O . ARG A 1 97 ? 5.988 -20.188 3.525 1 96.12 97 ARG A O 1
ATOM 771 N N . ILE A 1 98 ? 4.484 -21.031 2.133 1 96.94 98 ILE A N 1
ATOM 772 C CA . ILE A 1 98 ? 4.621 -19.938 1.176 1 96.94 98 ILE A CA 1
ATOM 773 C C . ILE A 1 98 ? 4.23 -18.625 1.84 1 96.94 98 ILE A C 1
ATOM 775 O O . ILE A 1 98 ? 4.938 -17.625 1.705 1 96.94 98 ILE A O 1
ATOM 779 N N . ILE A 1 99 ? 3.125 -18.609 2.602 1 95.69 99 ILE A N 1
ATOM 780 C CA . ILE A 1 99 ? 2.617 -17.406 3.244 1 95.69 99 ILE A CA 1
ATOM 781 C C . ILE A 1 99 ? 3.607 -16.922 4.305 1 95.69 99 ILE A C 1
ATOM 783 O O . ILE A 1 99 ? 3.812 -15.719 4.473 1 95.69 99 ILE A O 1
ATOM 787 N N . ASN A 1 100 ? 4.18 -17.828 4.984 1 92.5 100 ASN A N 1
ATOM 788 C CA . ASN A 1 100 ? 5.188 -17.453 5.973 1 92.5 100 ASN A CA 1
ATOM 789 C C . ASN A 1 100 ? 6.371 -16.734 5.332 1 92.5 100 ASN A C 1
ATOM 791 O O . ASN A 1 100 ? 6.934 -15.812 5.918 1 92.5 100 ASN A O 1
ATOM 795 N N . ASN A 1 101 ? 6.738 -17.141 4.188 1 90.44 101 ASN A N 1
ATOM 796 C CA . ASN A 1 101 ? 7.809 -16.469 3.459 1 90.44 101 ASN A CA 1
ATOM 797 C C . ASN A 1 101 ? 7.418 -15.047 3.082 1 90.44 101 ASN A C 1
ATOM 799 O O . ASN A 1 101 ? 8.258 -14.141 3.113 1 90.44 101 ASN A O 1
ATOM 803 N N . ILE A 1 102 ? 6.168 -14.844 2.768 1 91.44 102 ILE A N 1
ATOM 804 C CA . ILE A 1 102 ? 5.664 -13.523 2.393 1 91.44 102 ILE A CA 1
ATOM 805 C C . ILE A 1 102 ? 5.598 -12.625 3.627 1 91.44 102 ILE A C 1
ATOM 807 O O . ILE A 1 102 ? 5.977 -11.453 3.572 1 91.44 102 ILE A O 1
ATOM 811 N N . ASN A 1 103 ? 5.094 -13.195 4.719 1 82.88 103 ASN A N 1
ATOM 812 C CA . ASN A 1 103 ? 4.895 -12.43 5.941 1 82.88 103 ASN A CA 1
ATOM 813 C C . ASN A 1 103 ? 6.223 -11.961 6.531 1 82.88 103 ASN A C 1
ATOM 815 O O . ASN A 1 103 ? 6.309 -10.859 7.082 1 82.88 103 ASN A O 1
ATOM 819 N N . VAL A 1 104 ? 7.137 -12.734 6.527 1 71 104 VAL A N 1
ATOM 820 C CA . VAL A 1 104 ? 8.445 -12.375 7.062 1 71 104 VAL A CA 1
ATOM 821 C C . VAL A 1 104 ? 9.016 -11.188 6.289 1 71 104 VAL A C 1
ATOM 823 O O . VAL A 1 104 ? 9.547 -10.25 6.883 1 71 104 VAL A O 1
ATOM 826 N N . LEU A 1 105 ? 8.75 -11.18 5.148 1 63.94 105 LEU A N 1
ATOM 827 C CA . LEU A 1 105 ? 9.328 -10.148 4.293 1 63.94 105 LEU A CA 1
ATOM 828 C C . LEU A 1 105 ? 8.422 -8.922 4.234 1 63.94 105 LEU A C 1
ATOM 830 O O . LEU A 1 105 ? 8.898 -7.797 4.051 1 63.94 105 LEU A O 1
ATOM 834 N N . GLY A 1 106 ? 7.082 -9.148 4.465 1 57.19 106 GLY A N 1
ATOM 835 C CA . GLY A 1 106 ? 6.098 -8.094 4.258 1 57.19 106 GLY A CA 1
ATOM 836 C C . GLY A 1 106 ? 5.691 -7.398 5.543 1 57.19 106 GLY A C 1
ATOM 837 O O . GLY A 1 106 ? 5.289 -6.234 5.523 1 57.19 106 GLY A O 1
ATOM 838 N N . ARG A 1 107 ? 5.484 -8.148 6.641 1 55.97 107 ARG A N 1
ATOM 839 C CA . ARG A 1 107 ? 5.004 -7.566 7.887 1 55.97 107 ARG A CA 1
ATOM 840 C C . ARG A 1 107 ? 5.746 -6.273 8.211 1 55.97 107 ARG A C 1
ATOM 842 O O . ARG A 1 107 ? 5.141 -5.305 8.672 1 55.97 107 ARG A O 1
ATOM 849 N N . GLU A 1 108 ? 6.914 -6.25 7.809 1 55.97 108 GLU A N 1
ATOM 850 C CA . GLU A 1 108 ? 7.719 -5.094 8.195 1 55.97 108 GLU A CA 1
ATOM 851 C C . GLU A 1 108 ? 7.406 -3.887 7.316 1 55.97 108 GLU A C 1
ATOM 853 O O . GLU A 1 108 ? 7.547 -2.742 7.754 1 55.97 108 GLU A O 1
ATOM 858 N N . GLY A 1 109 ? 6.781 -4.211 6.234 1 53.78 109 GLY A N 1
ATOM 859 C CA . GLY A 1 109 ? 6.594 -3.123 5.285 1 53.78 109 GLY A CA 1
ATOM 860 C C . GLY A 1 109 ? 5.285 -2.383 5.477 1 53.78 109 GLY A C 1
ATOM 861 O O . GLY A 1 109 ? 5.129 -1.257 5 1 53.78 109 GLY A O 1
ATOM 862 N N . ALA A 1 110 ? 4.375 -3.066 6.234 1 60.44 110 ALA A N 1
ATOM 863 C CA . ALA A 1 110 ? 3.059 -2.447 6.352 1 60.44 110 ALA A CA 1
ATOM 864 C C . ALA A 1 110 ? 2.965 -1.591 7.609 1 60.44 110 ALA A C 1
ATOM 866 O O . ALA A 1 110 ? 2.08 -0.739 7.727 1 60.44 110 ALA A O 1
ATOM 867 N N . HIS A 1 111 ? 3.938 -1.721 8.352 1 69.94 111 HIS A N 1
ATOM 868 C CA . HIS A 1 111 ? 3.861 -0.987 9.609 1 69.94 111 HIS A CA 1
ATOM 869 C C . HIS A 1 111 ? 4.996 0.025 9.727 1 69.94 111 HIS A C 1
ATOM 871 O O . HIS A 1 111 ? 6.125 -0.251 9.312 1 69.94 111 HIS A O 1
ATOM 877 N N . THR A 1 112 ? 4.684 1.108 10.211 1 79.44 112 THR A N 1
ATOM 878 C CA . THR A 1 112 ? 5.613 2.232 10.25 1 79.44 112 THR A CA 1
ATOM 879 C C . THR A 1 112 ? 6.664 2.027 11.336 1 79.44 112 THR A C 1
ATOM 881 O O . THR A 1 112 ? 7.512 2.893 11.562 1 79.44 112 THR A O 1
ATOM 884 N N . GLN A 1 113 ? 6.535 0.871 12.008 1 80.12 113 GLN A N 1
ATOM 885 C CA . GLN A 1 113 ? 7.613 0.478 12.906 1 80.12 113 GLN A CA 1
ATOM 886 C C . GLN A 1 113 ? 8.898 0.179 12.141 1 80.12 113 GLN A C 1
ATOM 888 O O . GLN A 1 113 ? 10 0.366 12.664 1 80.12 113 GLN A O 1
ATOM 893 N N . HIS A 1 114 ? 8.695 -0.272 10.945 1 79.38 114 HIS A N 1
ATOM 894 C CA . HIS A 1 114 ? 9.844 -0.515 10.07 1 79.38 114 HIS A CA 1
ATOM 895 C C . HIS A 1 114 ? 10.18 0.725 9.258 1 79.38 114 HIS A C 1
ATOM 897 O O . HIS A 1 114 ? 9.469 1.06 8.305 1 79.38 114 HIS A O 1
ATOM 903 N N . ILE A 1 115 ? 11.32 1.257 9.516 1 85.75 115 ILE A N 1
ATOM 904 C CA . ILE A 1 115 ? 11.625 2.561 8.938 1 85.75 115 ILE A CA 1
ATOM 905 C C . ILE A 1 115 ? 12.617 2.395 7.781 1 85.75 115 ILE A C 1
ATOM 907 O O . ILE A 1 115 ? 12.727 3.271 6.922 1 85.75 115 ILE A O 1
ATOM 911 N N . ASP A 1 116 ? 13.273 1.269 7.77 1 86.06 116 ASP A N 1
ATOM 912 C CA . ASP A 1 116 ? 14.305 1.083 6.758 1 86.06 116 ASP A CA 1
ATOM 913 C C . ASP A 1 116 ? 13.695 0.77 5.395 1 86.06 116 ASP A C 1
ATOM 915 O O . ASP A 1 116 ? 12.609 0.198 5.312 1 86.06 116 ASP A O 1
ATOM 919 N N . GLU A 1 117 ? 14.422 1.125 4.434 1 87.88 117 GLU A N 1
ATOM 920 C CA . GLU A 1 117 ? 14.016 0.797 3.072 1 87.88 117 GLU A CA 1
ATOM 921 C C . GLU A 1 117 ? 14.133 -0.7 2.805 1 87.88 117 GLU A C 1
ATOM 923 O O . GLU A 1 117 ? 15.086 -1.343 3.26 1 87.88 117 GLU A O 1
ATOM 928 N N . PHE A 1 118 ? 13.25 -1.181 2.076 1 90.06 118 PHE A N 1
ATOM 929 C CA . PHE A 1 118 ? 13.312 -2.576 1.656 1 90.06 118 PHE A CA 1
ATOM 930 C C . PHE A 1 118 ? 14.203 -2.734 0.43 1 90.06 118 PHE A C 1
ATOM 932 O O . PHE A 1 118 ? 14.219 -1.871 -0.45 1 90.06 118 PHE A O 1
ATOM 939 N N . SER A 1 119 ? 14.898 -3.811 0.358 1 91.25 119 SER A N 1
ATOM 940 C CA . SER A 1 119 ? 15.812 -4.066 -0.755 1 91.25 119 SER A CA 1
ATOM 941 C C . SER A 1 119 ? 15.086 -4.723 -1.923 1 91.25 119 SER A C 1
ATOM 943 O O . SER A 1 119 ? 13.984 -5.258 -1.756 1 91.25 119 SER A O 1
ATOM 945 N N . ASN A 1 120 ? 15.719 -4.652 -3.07 1 93.62 120 ASN A N 1
ATOM 946 C CA . ASN A 1 120 ? 15.195 -5.355 -4.238 1 93.62 120 ASN A CA 1
ATOM 947 C C . ASN A 1 120 ? 15.125 -6.859 -4 1 93.62 120 ASN A C 1
ATOM 949 O O . ASN A 1 120 ? 14.227 -7.531 -4.508 1 93.62 120 ASN A O 1
ATOM 953 N N . GLU A 1 121 ? 16.031 -7.367 -3.277 1 93.06 121 GLU A N 1
ATOM 954 C CA . GLU A 1 121 ? 16.062 -8.797 -2.988 1 93.06 121 GLU A CA 1
ATOM 955 C C . GLU A 1 121 ? 14.836 -9.234 -2.199 1 93.06 121 GLU A C 1
ATOM 957 O O . GLU A 1 121 ? 14.289 -10.312 -2.438 1 93.06 121 GLU A O 1
ATOM 962 N N . GLU A 1 122 ? 14.445 -8.398 -1.279 1 91.25 122 GLU A N 1
ATOM 963 C CA . GLU A 1 122 ? 13.25 -8.695 -0.499 1 91.25 122 GLU A CA 1
ATOM 964 C C . GLU A 1 122 ? 12 -8.711 -1.382 1 91.25 122 GLU A C 1
ATOM 966 O O . GLU A 1 122 ? 11.148 -9.594 -1.244 1 91.25 122 GLU A O 1
ATOM 971 N N . VAL A 1 123 ? 11.945 -7.77 -2.266 1 94.25 123 VAL A N 1
ATOM 972 C CA . VAL A 1 123 ? 10.82 -7.703 -3.195 1 94.25 123 VAL A CA 1
ATOM 973 C C . VAL A 1 123 ? 10.805 -8.953 -4.074 1 94.25 123 VAL A C 1
ATOM 975 O O . VAL A 1 123 ? 9.758 -9.586 -4.25 1 94.25 123 VAL A O 1
ATOM 978 N N . GLU A 1 124 ? 11.922 -9.328 -4.555 1 94.94 124 GLU A N 1
ATOM 979 C CA . GLU A 1 124 ? 12.039 -10.508 -5.41 1 94.94 124 GLU A CA 1
ATOM 980 C C . GLU A 1 124 ? 11.617 -11.773 -4.676 1 94.94 124 GLU A C 1
ATOM 982 O O . GLU A 1 124 ? 11.016 -12.672 -5.27 1 94.94 124 GLU A O 1
ATOM 987 N N . GLY A 1 125 ? 11.984 -11.82 -3.436 1 94.19 125 GLY A N 1
ATOM 988 C CA . GLY A 1 125 ? 11.57 -12.953 -2.629 1 94.19 125 GLY A CA 1
ATOM 989 C C . GLY A 1 125 ? 10.062 -13.109 -2.539 1 94.19 125 GLY A C 1
ATOM 990 O O . GLY A 1 125 ? 9.539 -14.219 -2.666 1 94.19 125 GLY A O 1
ATOM 991 N N . VAL A 1 126 ? 9.398 -12.008 -2.326 1 95 126 VAL A N 1
ATOM 992 C CA . VAL A 1 126 ? 7.941 -12.039 -2.227 1 95 126 VAL A CA 1
ATOM 993 C C . VAL A 1 126 ? 7.336 -12.352 -3.592 1 95 126 VAL A C 1
ATOM 995 O O . VAL A 1 126 ? 6.352 -13.086 -3.689 1 95 126 VAL A O 1
ATOM 998 N N . GLU A 1 127 ? 7.887 -11.828 -4.652 1 96.38 127 GLU A N 1
ATOM 999 C CA . GLU A 1 127 ? 7.422 -12.133 -6.004 1 96.38 127 GLU A CA 1
ATOM 1000 C C . GLU A 1 127 ? 7.535 -13.625 -6.305 1 96.38 127 GLU A C 1
ATOM 1002 O O . GLU A 1 127 ? 6.633 -14.211 -6.906 1 96.38 127 GLU A O 1
ATOM 1007 N N . ASP A 1 128 ? 8.578 -14.148 -5.863 1 96.38 128 ASP A N 1
ATOM 1008 C CA . ASP A 1 128 ? 8.781 -15.578 -6.059 1 96.38 128 ASP A CA 1
ATOM 1009 C C . ASP A 1 128 ? 7.723 -16.391 -5.309 1 96.38 128 ASP A C 1
ATOM 1011 O O . ASP A 1 128 ? 7.219 -17.391 -5.82 1 96.38 128 ASP A O 1
ATOM 1015 N N . ALA A 1 129 ? 7.465 -15.969 -4.141 1 96.88 129 ALA A N 1
ATOM 1016 C CA . ALA A 1 129 ? 6.438 -16.641 -3.352 1 96.88 129 ALA A CA 1
ATOM 1017 C C . ALA A 1 129 ? 5.074 -16.547 -4.031 1 96.88 129 ALA A C 1
ATOM 1019 O O . ALA A 1 129 ? 4.281 -17.484 -3.979 1 96.88 129 ALA A O 1
ATOM 1020 N N . ILE A 1 130 ? 4.82 -15.477 -4.629 1 97.75 130 ILE A N 1
ATOM 1021 C CA . ILE A 1 130 ? 3.566 -15.281 -5.348 1 97.75 130 ILE A CA 1
ATOM 1022 C C . ILE A 1 130 ? 3.48 -16.266 -6.512 1 97.75 130 ILE A C 1
ATOM 1024 O O . ILE A 1 130 ? 2.426 -16.859 -6.754 1 97.75 130 ILE A O 1
ATOM 1028 N N . LEU A 1 131 ? 4.559 -16.438 -7.195 1 98.12 131 LEU A N 1
ATOM 1029 C CA . LEU A 1 131 ? 4.582 -17.422 -8.281 1 98.12 131 LEU A CA 1
ATOM 1030 C C . LEU A 1 131 ? 4.355 -18.828 -7.758 1 98.12 131 LEU A C 1
ATOM 1032 O O . LEU A 1 131 ? 3.752 -19.656 -8.438 1 98.12 131 LEU A O 1
ATOM 1036 N N . GLU A 1 132 ? 4.797 -19.078 -6.555 1 98.25 132 GLU A N 1
ATOM 1037 C CA . GLU A 1 132 ? 4.523 -20.359 -5.922 1 98.25 132 GLU A CA 1
ATOM 1038 C C . GLU A 1 132 ? 3.033 -20.531 -5.645 1 98.25 132 GLU A C 1
ATOM 1040 O O . GLU A 1 132 ? 2.506 -21.641 -5.727 1 98.25 132 GLU A O 1
ATOM 1045 N N . LEU A 1 133 ? 2.434 -19.453 -5.27 1 98.69 133 LEU A N 1
ATOM 1046 C CA . LEU A 1 133 ? 0.993 -19.516 -5.051 1 98.69 133 LEU A CA 1
ATOM 1047 C C . LEU A 1 133 ? 0.26 -19.859 -6.344 1 98.69 133 LEU A C 1
ATOM 1049 O O . LEU A 1 133 ? -0.673 -20.672 -6.34 1 98.69 133 LEU A O 1
ATOM 1053 N N . TYR A 1 134 ? 0.691 -19.234 -7.449 1 98.69 134 TYR A N 1
ATOM 1054 C CA . TYR A 1 134 ? 0.127 -19.609 -8.742 1 98.69 134 TYR A CA 1
ATOM 1055 C C . TYR A 1 134 ? 0.321 -21.094 -9.023 1 98.69 134 TYR A C 1
ATOM 1057 O O . TYR A 1 134 ? -0.612 -21.781 -9.445 1 98.69 134 TYR A O 1
ATOM 1065 N N . ALA A 1 135 ? 1.491 -21.547 -8.766 1 98.75 135 ALA A N 1
ATOM 1066 C CA . ALA A 1 135 ? 1.779 -22.969 -9.008 1 98.75 135 ALA A CA 1
ATOM 1067 C C . ALA A 1 135 ? 0.876 -23.859 -8.164 1 98.75 135 ALA A C 1
ATOM 1069 O O . ALA A 1 135 ? 0.375 -24.875 -8.648 1 98.75 135 ALA A O 1
ATOM 1070 N N . LEU A 1 136 ? 0.684 -23.469 -6.945 1 98.56 136 LEU A N 1
ATOM 1071 C CA . LEU A 1 136 ? -0.102 -24.266 -6.008 1 98.56 136 LEU A CA 1
ATOM 1072 C C . LEU A 1 136 ? -1.525 -24.453 -6.52 1 98.56 136 LEU A C 1
ATOM 1074 O O . LEU A 1 136 ? -2.117 -25.516 -6.332 1 98.56 136 LEU A O 1
ATOM 1078 N N . MET A 1 137 ? -2.08 -23.453 -7.172 1 97.94 137 MET A N 1
ATOM 1079 C CA . MET A 1 137 ? -3.422 -23.547 -7.742 1 97.94 137 MET A CA 1
ATOM 1080 C C . MET A 1 137 ? -3.494 -24.656 -8.789 1 97.94 137 MET A C 1
ATOM 1082 O O . MET A 1 137 ? -4.441 -25.438 -8.805 1 97.94 137 MET A O 1
ATOM 1086 N N . PHE A 1 138 ? -2.537 -24.703 -9.57 1 98.5 138 PHE A N 1
ATOM 1087 C CA . PHE A 1 138 ? -2.531 -25.688 -10.648 1 98.5 138 PHE A CA 1
ATOM 1088 C C . PHE A 1 138 ? -2.164 -27.062 -10.117 1 98.5 138 PHE A C 1
ATOM 1090 O O . PHE A 1 138 ? -2.678 -28.078 -10.602 1 98.5 138 PHE A O 1
ATOM 1097 N N . ILE A 1 139 ? -1.301 -27.109 -9.125 1 98.56 139 ILE A N 1
ATOM 1098 C CA . ILE A 1 139 ? -0.979 -28.375 -8.484 1 98.56 139 ILE A CA 1
ATOM 1099 C C . ILE A 1 139 ? -2.256 -29.031 -7.949 1 98.56 139 ILE A C 1
ATOM 1101 O O . ILE A 1 139 ? -2.52 -30.203 -8.211 1 98.56 139 ILE A O 1
ATOM 1105 N N . ARG A 1 140 ? -2.994 -28.266 -7.262 1 97.69 140 ARG A N 1
ATOM 1106 C CA . ARG A 1 140 ? -4.246 -28.766 -6.695 1 97.69 140 ARG A CA 1
ATOM 1107 C C . ARG A 1 140 ? -5.164 -29.312 -7.785 1 97.69 140 ARG A C 1
ATOM 1109 O O . ARG A 1 140 ? -5.75 -30.375 -7.625 1 97.69 140 ARG A O 1
ATOM 1116 N N . HIS A 1 141 ? -5.293 -28.609 -8.859 1 97.56 141 HIS A N 1
ATOM 1117 C CA . HIS A 1 141 ? -6.168 -29.031 -9.945 1 97.56 141 HIS A CA 1
ATOM 1118 C C . HIS A 1 141 ? -5.668 -30.312 -10.586 1 97.56 141 HIS A C 1
ATOM 1120 O O . HIS A 1 141 ? -6.449 -31.234 -10.82 1 97.56 141 HIS A O 1
ATOM 1126 N N . PHE A 1 142 ? -4.426 -30.391 -10.852 1 98.12 142 PHE A N 1
ATOM 1127 C CA . PHE A 1 142 ? -3.852 -31.547 -11.531 1 98.12 142 PHE A CA 1
ATOM 1128 C C . PHE A 1 142 ? -3.92 -32.781 -10.641 1 98.12 142 PHE A C 1
ATOM 1130 O O . PHE A 1 142 ? -4.078 -33.906 -11.141 1 98.12 142 PHE A O 1
ATOM 1137 N N . GLN A 1 143 ? -3.814 -32.562 -9.344 1 96.88 143 GLN A N 1
ATOM 1138 C CA . GLN A 1 143 ? -4.023 -33.656 -8.422 1 96.88 143 GLN A CA 1
ATOM 1139 C C . GLN A 1 143 ? -5.477 -34.125 -8.438 1 96.88 143 GLN A C 1
ATOM 1141 O O . GLN A 1 143 ? -5.75 -35.344 -8.438 1 96.88 143 GLN A O 1
ATOM 1146 N N . LYS A 1 144 ? -6.332 -33.219 -8.445 1 94.75 144 LYS A N 1
ATOM 1147 C CA . LYS A 1 144 ? -7.762 -33.5 -8.438 1 94.75 144 LYS A CA 1
ATOM 1148 C C . LYS A 1 144 ? -8.156 -34.312 -9.664 1 94.75 144 LYS A C 1
ATOM 1150 O O . LYS A 1 144 ? -8.914 -35.281 -9.555 1 94.75 144 LYS A O 1
ATOM 1155 N N . ILE A 1 145 ? -7.656 -33.969 -10.852 1 95.06 145 ILE A N 1
ATOM 1156 C CA . ILE A 1 145 ? -8.078 -34.625 -12.086 1 95.06 145 ILE A CA 1
ATOM 1157 C C . ILE A 1 145 ? -7.164 -35.812 -12.367 1 95.06 145 ILE A C 1
ATOM 1159 O O . ILE A 1 145 ? -7.34 -36.531 -13.359 1 95.06 145 ILE A O 1
ATOM 1163 N N . LYS A 1 146 ? -6.188 -36.031 -11.516 1 95.38 146 LYS A N 1
ATOM 1164 C CA . LYS A 1 146 ? -5.207 -37.094 -11.719 1 95.38 146 LYS A CA 1
ATOM 1165 C C . LYS A 1 146 ? -4.586 -37 -13.109 1 95.38 146 LYS A C 1
ATOM 1167 O O . LYS A 1 146 ? -4.648 -37.969 -13.883 1 95.38 146 LYS A O 1
ATOM 1172 N N . ILE A 1 147 ? -3.877 -35.969 -13.352 1 95.69 147 ILE A N 1
ATOM 1173 C CA . ILE A 1 147 ? -3.301 -35.656 -14.648 1 95.69 147 ILE A CA 1
ATOM 1174 C C . ILE A 1 147 ? -2.402 -36.781 -15.117 1 95.69 147 ILE A C 1
ATOM 1176 O O . ILE A 1 147 ? -1.684 -37.406 -14.312 1 95.69 147 ILE A O 1
ATOM 1180 N N . SER A 1 148 ? -2.533 -37.125 -16.328 1 93.25 148 SER A N 1
ATOM 1181 C CA . SER A 1 148 ? -1.773 -38.219 -16.922 1 93.25 148 SER A CA 1
ATOM 1182 C C . SER A 1 148 ? -1.65 -38.062 -18.422 1 93.25 148 SER A C 1
ATOM 1184 O O . SER A 1 148 ? -2.146 -37.094 -19 1 93.25 148 SER A O 1
ATOM 1186 N N . VAL A 1 149 ? -0.966 -39 -19.047 1 89.5 149 VAL A N 1
ATOM 1187 C CA . VAL A 1 149 ? -0.752 -38.969 -20.5 1 89.5 149 VAL A CA 1
ATOM 1188 C C . VAL A 1 149 ? -2.092 -39.094 -21.219 1 89.5 149 VAL A C 1
ATOM 1190 O O . VAL A 1 149 ? -2.197 -38.781 -22.406 1 89.5 149 VAL A O 1
ATOM 1193 N N . TYR A 1 150 ? -3.105 -39.375 -20.469 1 86.25 150 TYR A N 1
ATOM 1194 C CA . TYR A 1 150 ? -4.418 -39.594 -21.078 1 86.25 150 TYR A CA 1
ATOM 1195 C C . TYR A 1 150 ? -5.305 -38.375 -20.875 1 86.25 150 TYR A C 1
ATOM 1197 O O . TYR A 1 150 ? -6.457 -38.344 -21.312 1 86.25 150 TYR A O 1
ATOM 1205 N N . SER A 1 151 ? -4.758 -37.438 -20.203 1 86.75 151 SER A N 1
ATOM 1206 C CA . SER A 1 151 ? -5.52 -36.219 -19.969 1 86.75 151 SER A CA 1
ATOM 1207 C C . SER A 1 151 ? -5.707 -35.438 -21.25 1 86.75 151 SER A C 1
ATOM 1209 O O . SER A 1 151 ? -4.953 -35.594 -22.219 1 86.75 151 SER A O 1
ATOM 1211 N N . ASP A 1 152 ? -6.652 -34.5 -21.281 1 82.81 152 ASP A N 1
ATOM 1212 C CA . ASP A 1 152 ? -7.039 -33.688 -22.438 1 82.81 152 ASP A CA 1
ATOM 1213 C C . ASP A 1 152 ? -5.898 -32.781 -22.891 1 82.81 152 ASP A C 1
ATOM 1215 O O . ASP A 1 152 ? -5.406 -31.969 -22.125 1 82.81 152 ASP A O 1
ATOM 1219 N N . PRO A 1 153 ? -5.539 -32.844 -24.125 1 85.12 153 PRO A N 1
ATOM 1220 C CA . PRO A 1 153 ? -4.402 -32.062 -24.641 1 85.12 153 PRO A CA 1
ATOM 1221 C C . PRO A 1 153 ? -4.586 -30.562 -24.469 1 85.12 153 PRO A C 1
ATOM 1223 O O . PRO A 1 153 ? -3.623 -29.844 -24.172 1 85.12 153 PRO A O 1
ATOM 1226 N N . PRO A 1 154 ? -5.805 -30.062 -24.594 1 88.31 154 PRO A N 1
ATOM 1227 C CA . PRO A 1 154 ? -5.961 -28.609 -24.438 1 88.31 154 PRO A CA 1
ATOM 1228 C C . PRO A 1 154 ? -5.527 -28.109 -23.062 1 88.31 154 PRO A C 1
ATOM 1230 O O . PRO A 1 154 ? -5.039 -26.984 -22.953 1 88.31 154 PRO A O 1
ATOM 1233 N N . VAL A 1 155 ? -5.648 -28.922 -22.047 1 92.75 155 VAL A N 1
ATOM 1234 C CA . VAL A 1 155 ? -5.238 -28.547 -20.688 1 92.75 155 VAL A CA 1
ATOM 1235 C C . VAL A 1 155 ? -3.729 -28.328 -20.656 1 92.75 155 VAL A C 1
ATOM 1237 O O . VAL A 1 155 ? -3.258 -27.312 -20.141 1 92.75 155 VAL A O 1
ATOM 1240 N N . LEU A 1 156 ? -3.02 -29.219 -21.266 1 92.38 156 LEU A N 1
ATOM 1241 C CA . LEU A 1 156 ? -1.564 -29.125 -21.281 1 92.38 156 LEU A CA 1
ATOM 1242 C C . LEU A 1 156 ? -1.106 -27.969 -22.172 1 92.38 156 LEU A C 1
ATOM 1244 O O . LEU A 1 156 ? -0.142 -27.266 -21.844 1 92.38 156 LEU A O 1
ATOM 1248 N N . ARG A 1 157 ? -1.771 -27.766 -23.234 1 91.25 157 ARG A N 1
ATOM 1249 C CA . ARG A 1 157 ? -1.429 -26.688 -24.156 1 91.25 157 ARG A CA 1
ATOM 1250 C C . ARG A 1 157 ? -1.614 -25.312 -23.516 1 91.25 157 ARG A C 1
ATOM 1252 O O . ARG A 1 157 ? -0.749 -24.453 -23.625 1 91.25 157 ARG A O 1
ATOM 1259 N N . LEU A 1 158 ? -2.727 -25.172 -22.906 1 94.81 158 LEU A N 1
ATOM 1260 C CA . LEU A 1 158 ? -2.992 -23.891 -22.266 1 94.81 158 LEU A CA 1
ATOM 1261 C C . LEU A 1 158 ? -2.053 -23.688 -21.078 1 94.81 158 LEU A C 1
ATOM 1263 O O . LEU A 1 158 ? -1.57 -22.562 -20.859 1 94.81 158 LEU A O 1
ATOM 1267 N N . PHE A 1 159 ? -1.797 -24.734 -20.344 1 96.56 159 PHE A N 1
ATOM 1268 C CA . PHE A 1 159 ? -0.892 -24.625 -19.203 1 96.56 159 PHE A CA 1
ATOM 1269 C C . PHE A 1 159 ? 0.494 -24.172 -19.656 1 96.56 159 PHE A C 1
ATOM 1271 O O . PHE A 1 159 ? 1.188 -23.469 -18.922 1 96.56 159 PHE A O 1
ATOM 1278 N N . SER A 1 160 ? 0.854 -24.562 -20.797 1 94.06 160 SER A N 1
ATOM 1279 C CA . SER A 1 160 ? 2.178 -24.234 -21.328 1 94.06 160 SER A CA 1
ATOM 1280 C C . SER A 1 160 ? 2.316 -22.75 -21.609 1 94.06 160 SER A C 1
ATOM 1282 O O . SER A 1 160 ? 3.424 -22.25 -21.828 1 94.06 160 SER A O 1
ATOM 1284 N N . LEU A 1 161 ? 1.226 -22.062 -21.516 1 95.62 161 LEU A N 1
ATOM 1285 C CA . LEU A 1 161 ? 1.256 -20.625 -21.797 1 95.62 161 LEU A CA 1
ATOM 1286 C C . LEU A 1 161 ? 1.497 -19.828 -20.516 1 95.62 161 LEU A C 1
ATOM 1288 O O . LEU A 1 161 ? 1.55 -18.594 -20.562 1 95.62 161 LEU A O 1
ATOM 1292 N N . LEU A 1 162 ? 1.673 -20.5 -19.391 1 97.69 162 LEU A N 1
ATOM 1293 C CA . LEU A 1 162 ? 2.111 -19.844 -18.156 1 97.69 162 LEU A CA 1
ATOM 1294 C C . LEU A 1 162 ? 3.621 -19.641 -18.172 1 97.69 162 LEU A C 1
ATOM 1296 O O . LEU A 1 162 ? 4.348 -20.344 -18.875 1 97.69 162 LEU A O 1
ATOM 1300 N N . PRO A 1 163 ? 4.074 -18.656 -17.391 1 96.5 163 PRO A N 1
ATOM 1301 C CA . PRO A 1 163 ? 5.527 -18.484 -17.281 1 96.5 163 PRO A CA 1
ATOM 1302 C C . PRO A 1 163 ? 6.242 -19.781 -16.875 1 96.5 163 PRO A C 1
ATOM 1304 O O . PRO A 1 163 ? 5.742 -20.531 -16.047 1 96.5 163 PRO A O 1
ATOM 1307 N N . PRO A 1 164 ? 7.398 -19.984 -17.469 1 96.12 164 PRO A N 1
ATOM 1308 C CA . PRO A 1 164 ? 8.125 -21.234 -17.234 1 96.12 164 PRO A CA 1
ATOM 1309 C C . PRO A 1 164 ? 8.352 -21.516 -15.742 1 96.12 164 PRO A C 1
ATOM 1311 O O . PRO A 1 164 ? 8.336 -22.672 -15.328 1 96.12 164 PRO A O 1
ATOM 1314 N N . VAL A 1 165 ? 8.516 -20.516 -14.938 1 97.06 165 VAL A N 1
ATOM 1315 C CA . VAL A 1 165 ? 8.797 -20.719 -13.516 1 97.06 165 VAL A CA 1
ATOM 1316 C C . VAL A 1 165 ? 7.602 -21.375 -12.836 1 97.06 165 VAL A C 1
ATOM 1318 O O . VAL A 1 165 ? 7.77 -22.234 -11.977 1 97.06 165 VAL A O 1
ATOM 1321 N N . ILE A 1 166 ? 6.438 -20.984 -13.211 1 98.31 166 ILE A N 1
ATOM 1322 C CA . ILE A 1 166 ? 5.23 -21.562 -12.641 1 98.31 166 ILE A CA 1
ATOM 1323 C C . ILE A 1 166 ? 5.098 -23.016 -13.086 1 98.31 166 ILE A C 1
ATOM 1325 O O . ILE A 1 166 ? 4.766 -23.891 -12.281 1 98.31 166 ILE A O 1
ATOM 1329 N N . ARG A 1 167 ? 5.344 -23.281 -14.344 1 98 167 ARG A N 1
ATOM 1330 C CA . ARG A 1 167 ? 5.289 -24.641 -14.875 1 98 167 ARG A CA 1
ATOM 1331 C C . ARG A 1 167 ? 6.289 -25.547 -14.172 1 98 167 ARG A C 1
ATOM 1333 O O . ARG A 1 167 ? 5.938 -26.641 -13.734 1 98 167 ARG A O 1
ATOM 1340 N N . TYR A 1 168 ? 7.48 -25.016 -14.031 1 97.94 168 TYR A N 1
ATOM 1341 C CA . TYR A 1 168 ? 8.531 -25.781 -13.367 1 97.94 168 TYR A CA 1
ATOM 1342 C C . TYR A 1 168 ? 8.133 -26.125 -11.93 1 97.94 168 TYR A C 1
ATOM 1344 O O . TYR A 1 168 ? 8.234 -27.266 -11.508 1 97.94 168 TYR A O 1
ATOM 1352 N N . LYS A 1 169 ? 7.688 -25.125 -11.203 1 98.31 169 LYS A N 1
ATOM 1353 C CA . LYS A 1 169 ? 7.32 -25.328 -9.805 1 98.31 169 LYS A CA 1
ATOM 1354 C C . LYS A 1 169 ? 6.172 -26.328 -9.68 1 98.31 169 LYS A C 1
ATOM 1356 O O . LYS A 1 169 ? 6.168 -27.172 -8.773 1 98.31 169 LYS A O 1
ATOM 1361 N N . THR A 1 170 ? 5.25 -26.234 -10.57 1 98.81 170 THR A N 1
ATOM 1362 C CA . THR A 1 170 ? 4.098 -27.125 -10.562 1 98.81 170 THR A CA 1
ATOM 1363 C C . THR A 1 170 ? 4.527 -28.562 -10.812 1 98.81 170 THR A C 1
ATOM 1365 O O . THR A 1 170 ? 4.254 -29.453 -9.992 1 98.81 170 THR A O 1
ATOM 1368 N N . TRP A 1 171 ? 5.254 -28.781 -11.898 1 98.56 171 TRP A N 1
ATOM 1369 C CA . TRP A 1 171 ? 5.641 -30.125 -12.281 1 98.56 171 TRP A CA 1
ATOM 1370 C C . TRP A 1 171 ? 6.637 -30.719 -11.289 1 98.56 171 TRP A C 1
ATOM 1372 O O . TRP A 1 171 ? 6.605 -31.922 -11.008 1 98.56 171 TRP A O 1
ATOM 1382 N N . ASN A 1 172 ? 7.516 -29.906 -10.828 1 98.44 172 ASN A N 1
ATOM 1383 C CA . ASN A 1 172 ? 8.492 -30.375 -9.852 1 98.44 172 ASN A CA 1
ATOM 1384 C C . ASN A 1 172 ? 7.82 -30.859 -8.578 1 98.44 172 ASN A C 1
ATOM 1386 O O . ASN A 1 172 ? 8.195 -31.906 -8.031 1 98.44 172 ASN A O 1
ATOM 1390 N N . TYR A 1 173 ? 6.887 -30.141 -8.133 1 98.38 173 TYR A N 1
ATOM 1391 C CA . TYR A 1 173 ? 6.137 -30.547 -6.953 1 98.38 173 TYR A CA 1
ATOM 1392 C C . TYR A 1 173 ? 5.43 -31.875 -7.191 1 98.38 173 TYR A C 1
ATOM 1394 O O . TYR A 1 173 ? 5.484 -32.781 -6.348 1 98.38 173 TYR A O 1
ATOM 1402 N N . LEU A 1 174 ? 4.746 -32 -8.289 1 98.5 174 LEU A N 1
ATOM 1403 C CA . LEU A 1 174 ? 3.979 -33.219 -8.602 1 98.5 174 LEU A CA 1
ATOM 1404 C C . LEU A 1 174 ? 4.902 -34.406 -8.781 1 98.5 174 LEU A C 1
ATOM 1406 O O . LEU A 1 174 ? 4.559 -35.531 -8.391 1 98.5 174 LEU A O 1
ATOM 1410 N N . PHE A 1 175 ? 6.062 -34.188 -9.352 1 98.12 175 PHE A N 1
ATOM 1411 C CA . PHE A 1 175 ? 7.039 -35.219 -9.562 1 98.12 175 PHE A CA 1
ATOM 1412 C C . PHE A 1 175 ? 7.508 -35.812 -8.227 1 98.12 175 PHE A C 1
ATOM 1414 O O . PHE A 1 175 ? 7.676 -37.031 -8.102 1 98.12 175 PHE A O 1
ATOM 1421 N N . GLN A 1 176 ? 7.664 -34.969 -7.258 1 96.81 176 GLN A N 1
ATOM 1422 C CA . GLN A 1 176 ? 8.109 -35.438 -5.945 1 96.81 176 GLN A CA 1
ATOM 1423 C C . GLN A 1 176 ? 7.055 -36.312 -5.285 1 96.81 176 GLN A C 1
ATOM 1425 O O . GLN A 1 176 ? 7.383 -37.188 -4.469 1 96.81 176 GLN A O 1
ATOM 1430 N N . ARG A 1 177 ? 5.848 -36.188 -5.695 1 95.31 177 ARG A N 1
ATOM 1431 C CA . ARG A 1 177 ? 4.754 -36.938 -5.078 1 95.31 177 ARG A CA 1
ATOM 1432 C C . ARG A 1 177 ? 4.438 -38.219 -5.871 1 95.31 177 ARG A C 1
ATOM 1434 O O . ARG A 1 177 ? 3.973 -39.188 -5.305 1 95.31 177 ARG A O 1
ATOM 1441 N N . ASP A 1 178 ? 4.531 -38.125 -7.121 1 95.81 178 ASP A N 1
ATOM 1442 C CA . ASP A 1 178 ? 4.324 -39.25 -8.008 1 95.81 178 ASP A CA 1
ATOM 1443 C C . ASP A 1 178 ? 5.438 -39.344 -9.047 1 95.81 178 ASP A C 1
ATOM 1445 O O . ASP A 1 178 ? 5.277 -38.906 -10.18 1 95.81 178 ASP A O 1
ATOM 1449 N N . LYS A 1 179 ? 6.41 -40.094 -8.742 1 96.12 179 LYS A N 1
ATOM 1450 C CA . LYS A 1 179 ? 7.609 -40.156 -9.578 1 96.12 179 LYS A CA 1
ATOM 1451 C C . LYS A 1 179 ? 7.398 -41.062 -10.773 1 96.12 179 LYS A C 1
ATOM 1453 O O . LYS A 1 179 ? 8.188 -41.062 -11.719 1 96.12 179 LYS A O 1
ATOM 1458 N N . ASN A 1 180 ? 6.266 -41.812 -10.773 1 95.75 180 ASN A N 1
ATOM 1459 C CA . ASN A 1 180 ? 6.023 -42.781 -11.828 1 95.75 180 ASN A CA 1
ATOM 1460 C C . ASN A 1 180 ? 5.156 -42.188 -12.945 1 95.75 180 ASN A C 1
ATOM 1462 O O . ASN A 1 180 ? 4.914 -42.844 -13.961 1 95.75 180 ASN A O 1
ATOM 1466 N N . ASN A 1 181 ? 4.695 -41 -12.797 1 96.06 181 ASN A N 1
ATOM 1467 C CA . ASN A 1 181 ? 3.801 -40.406 -13.781 1 96.06 181 ASN A CA 1
ATOM 1468 C C . ASN A 1 181 ? 4.566 -39.906 -15 1 96.06 181 ASN A C 1
ATOM 1470 O O . ASN A 1 181 ? 5.289 -38.906 -14.93 1 96.06 181 ASN A O 1
ATOM 1474 N N . ILE A 1 182 ? 4.312 -40.531 -16.109 1 95.44 182 ILE A N 1
ATOM 1475 C CA . ILE A 1 182 ? 5.062 -40.312 -17.344 1 95.44 182 ILE A CA 1
ATOM 1476 C C . ILE A 1 182 ? 4.863 -38.875 -17.828 1 95.44 182 ILE A C 1
ATOM 1478 O O . ILE A 1 182 ? 5.82 -38.219 -18.25 1 95.44 182 ILE A O 1
ATOM 1482 N N . LEU A 1 183 ? 3.689 -38.438 -17.828 1 95.19 183 LEU A N 1
ATOM 1483 C CA . LEU A 1 183 ? 3.398 -37.062 -18.281 1 95.19 183 LEU A CA 1
ATOM 1484 C C . LEU A 1 183 ? 4.148 -36.031 -17.453 1 95.19 183 LEU A C 1
ATOM 1486 O O . LEU A 1 183 ? 4.734 -35.094 -18 1 95.19 183 LEU A O 1
ATOM 1490 N N . ILE A 1 184 ? 4.168 -36.219 -16.141 1 97.56 184 ILE A N 1
ATOM 1491 C CA . ILE A 1 184 ? 4.75 -35.281 -15.211 1 97.56 184 ILE A CA 1
ATOM 1492 C C . ILE A 1 184 ? 6.258 -35.188 -15.43 1 97.56 184 ILE A C 1
ATOM 1494 O O . ILE A 1 184 ? 6.824 -34.094 -15.492 1 97.56 184 ILE A O 1
ATOM 1498 N N . VAL A 1 185 ? 6.875 -36.312 -15.547 1 97.69 185 VAL A N 1
ATOM 1499 C CA . VAL A 1 185 ? 8.328 -36.312 -15.711 1 97.69 185 VAL A CA 1
ATOM 1500 C C . VAL A 1 185 ? 8.695 -35.688 -17.047 1 97.69 185 VAL A C 1
ATOM 1502 O O . VAL A 1 185 ? 9.68 -34.969 -17.141 1 97.69 185 VAL A O 1
ATOM 1505 N N . ASP A 1 186 ? 7.918 -35.969 -18.078 1 95.62 186 ASP A N 1
ATOM 1506 C CA . ASP A 1 186 ? 8.133 -35.375 -19.391 1 95.62 186 ASP A CA 1
ATOM 1507 C C . ASP A 1 186 ? 8.008 -33.844 -19.328 1 95.62 186 ASP A C 1
ATOM 1509 O O . ASP A 1 186 ? 8.883 -33.125 -19.828 1 95.62 186 ASP A O 1
ATOM 1513 N N . LYS A 1 187 ? 6.938 -33.406 -18.75 1 96.31 187 LYS A N 1
ATOM 1514 C CA . LYS A 1 187 ? 6.664 -31.969 -18.703 1 96.31 187 LYS A CA 1
ATOM 1515 C C . LYS A 1 187 ? 7.656 -31.25 -17.781 1 96.31 187 LYS A C 1
ATOM 1517 O O . LYS A 1 187 ? 8.016 -30.094 -18.031 1 96.31 187 LYS A O 1
ATOM 1522 N N . LEU A 1 188 ? 8.094 -31.922 -16.656 1 97.94 188 LEU A N 1
ATOM 1523 C CA . LEU A 1 188 ? 9.125 -31.359 -15.797 1 97.94 188 LEU A CA 1
ATOM 1524 C C . LEU A 1 188 ? 10.422 -31.141 -16.562 1 97.94 188 LEU A C 1
ATOM 1526 O O . LEU A 1 188 ? 11.031 -30.062 -16.484 1 97.94 188 LEU A O 1
ATOM 1530 N N . CYS A 1 189 ? 10.773 -32.125 -17.328 1 96.19 189 CYS A N 1
ATOM 1531 C CA . CYS A 1 189 ? 11.984 -32.031 -18.141 1 96.19 189 CYS A CA 1
ATOM 1532 C C . CYS A 1 189 ? 11.914 -30.828 -19.078 1 96.19 189 CYS A C 1
ATOM 1534 O O . CYS A 1 189 ? 12.844 -30.016 -19.109 1 96.19 189 CYS A O 1
ATOM 1536 N N . LEU A 1 190 ? 10.805 -30.703 -19.766 1 94.44 190 LEU A N 1
ATOM 1537 C CA . LEU A 1 190 ? 10.617 -29.609 -20.703 1 94.44 190 LEU A CA 1
ATOM 1538 C C . LEU A 1 190 ? 10.625 -28.266 -19.984 1 94.44 190 LEU A C 1
ATOM 1540 O O . LEU A 1 190 ? 11.156 -27.281 -20.5 1 94.44 190 LEU A O 1
ATOM 1544 N N . SER A 1 191 ? 10.016 -28.234 -18.797 1 95.56 191 SER A N 1
ATOM 1545 C CA . SER A 1 191 ? 9.961 -26.984 -18.047 1 95.56 191 SER A CA 1
ATOM 1546 C C . SER A 1 191 ? 11.344 -26.578 -17.562 1 95.56 191 SER A C 1
ATOM 1548 O O . SER A 1 191 ? 11.648 -25.375 -17.469 1 95.56 191 SER A O 1
ATOM 1550 N N . ILE A 1 192 ? 12.234 -27.5 -17.25 1 96.69 192 ILE A N 1
ATOM 1551 C CA . ILE A 1 192 ? 13.609 -27.203 -16.844 1 96.69 192 ILE A CA 1
ATOM 1552 C C . ILE A 1 192 ? 14.359 -26.578 -18.016 1 96.69 192 ILE A C 1
ATOM 1554 O O . ILE A 1 192 ? 15.07 -25.578 -17.844 1 96.69 192 ILE A O 1
ATOM 1558 N N . ILE A 1 193 ? 14.117 -27.094 -19.188 1 94.94 193 ILE A N 1
ATOM 1559 C CA . ILE A 1 193 ? 14.781 -26.562 -20.359 1 94.94 193 ILE A CA 1
ATOM 1560 C C . ILE A 1 193 ? 14.336 -25.109 -20.594 1 94.94 193 ILE A C 1
ATOM 1562 O O . ILE A 1 193 ? 15.164 -24.234 -20.844 1 94.94 193 ILE A O 1
ATOM 1566 N N . LYS A 1 194 ? 13.047 -24.922 -20.5 1 93.31 194 LYS A N 1
ATOM 1567 C CA . LYS A 1 194 ? 12.477 -23.625 -20.797 1 93.31 194 LYS A CA 1
ATOM 1568 C C . LYS A 1 194 ? 12.875 -22.594 -19.75 1 93.31 194 LYS A C 1
ATOM 1570 O O . LYS A 1 194 ? 13.094 -21.422 -20.062 1 93.31 194 LYS A O 1
ATOM 1575 N N . LEU A 1 195 ? 12.898 -22.938 -18.484 1 94.5 195 LEU A N 1
ATOM 1576 C CA . LEU A 1 195 ? 13.211 -22.016 -17.406 1 94.5 195 LEU A CA 1
ATOM 1577 C C . LEU A 1 195 ? 14.711 -21.75 -17.328 1 94.5 195 LEU A C 1
ATOM 1579 O O . LEU A 1 195 ? 15.133 -20.609 -17.109 1 94.5 195 LEU A O 1
ATOM 1583 N N . TYR A 1 196 ? 15.523 -22.781 -17.5 1 94.31 196 TYR A N 1
ATOM 1584 C CA . TYR A 1 196 ? 16.969 -22.688 -17.391 1 94.31 196 TYR A CA 1
ATOM 1585 C C . TYR A 1 196 ? 17.641 -22.938 -18.734 1 94.31 196 TYR A C 1
ATOM 1587 O O . TYR A 1 196 ? 17.656 -22.062 -19.609 1 94.31 196 TYR A O 1
ATOM 1595 N N . ASP A 1 197 ? 18 -24.234 -18.922 1 93.38 197 ASP A N 1
ATOM 1596 C CA . ASP A 1 197 ? 18.641 -24.594 -20.188 1 93.38 197 ASP A CA 1
ATOM 1597 C C . ASP A 1 197 ? 18.812 -26.109 -20.297 1 93.38 197 ASP A C 1
ATOM 1599 O O . ASP A 1 197 ? 18.422 -26.859 -19.406 1 93.38 197 ASP A O 1
ATOM 1603 N N . LYS A 1 198 ? 19.25 -26.516 -21.453 1 94.31 198 LYS A N 1
ATOM 1604 C CA . LYS A 1 198 ? 19.453 -27.938 -21.734 1 94.31 198 LYS A CA 1
ATOM 1605 C C . LYS A 1 198 ? 20.484 -28.547 -20.781 1 94.31 198 LYS A C 1
ATOM 1607 O O . LYS A 1 198 ? 20.328 -29.688 -20.344 1 94.31 198 LYS A O 1
ATOM 1612 N N . LYS A 1 199 ? 21.531 -27.797 -20.562 1 95.19 199 LYS A N 1
ATOM 1613 C CA . LYS A 1 199 ? 22.578 -28.281 -19.656 1 95.19 199 LYS A CA 1
ATOM 1614 C C . LYS A 1 199 ? 21.984 -28.656 -18.297 1 95.19 199 LYS A C 1
ATOM 1616 O O . LYS A 1 199 ? 22.281 -29.734 -17.766 1 95.19 199 LYS A O 1
ATOM 1621 N N . THR A 1 200 ? 21.141 -27.781 -17.797 1 96.62 200 THR A N 1
ATOM 1622 C CA . THR A 1 200 ? 20.484 -28.031 -16.516 1 96.62 200 THR A CA 1
ATOM 1623 C C . THR A 1 200 ? 19.562 -29.234 -16.594 1 96.62 200 THR A C 1
ATOM 1625 O O . THR A 1 200 ? 19.453 -30.016 -15.641 1 96.62 200 THR A O 1
ATOM 1628 N N . ALA A 1 201 ? 18.906 -29.422 -17.703 1 97.06 201 ALA A N 1
ATOM 1629 C CA . ALA A 1 201 ? 18 -30.562 -17.906 1 97.06 201 ALA A CA 1
ATOM 1630 C C . ALA A 1 201 ? 18.781 -31.875 -17.922 1 97.06 201 ALA A C 1
ATOM 1632 O O . ALA A 1 201 ? 18.344 -32.875 -17.328 1 97.06 201 ALA A O 1
ATOM 1633 N N . TYR A 1 202 ? 19.938 -31.828 -18.516 1 96.44 202 TYR A N 1
ATOM 1634 C CA . TYR A 1 202 ? 20.781 -33.031 -18.531 1 96.44 202 TYR A CA 1
ATOM 1635 C C . TYR A 1 202 ? 21.25 -33.375 -17.125 1 96.44 202 TYR A C 1
ATOM 1637 O O . TYR A 1 202 ? 21.281 -34.562 -16.75 1 96.44 202 TYR A O 1
ATOM 1645 N N . GLU A 1 203 ? 21.672 -32.375 -16.438 1 98 203 GLU A N 1
ATOM 1646 C CA . GLU A 1 203 ? 22.109 -32.594 -15.07 1 98 203 GLU A CA 1
ATOM 1647 C C . GLU A 1 203 ? 20.984 -33.156 -14.211 1 98 203 GLU A C 1
ATOM 1649 O O . GLU A 1 203 ? 21.203 -34.094 -13.445 1 98 203 GLU A O 1
ATOM 1654 N N . TRP A 1 204 ? 19.875 -32.562 -14.352 1 98.06 204 TRP A N 1
ATOM 1655 C CA . TRP A 1 204 ? 18.703 -33.031 -13.617 1 98.06 204 TRP A CA 1
ATOM 1656 C C . TRP A 1 204 ? 18.391 -34.5 -13.977 1 98.06 204 TRP A C 1
ATOM 1658 O O . TRP A 1 204 ? 18.109 -35.312 -13.102 1 98.06 204 TRP A O 1
ATOM 1668 N N . LEU A 1 205 ? 18.375 -34.812 -15.273 1 97.75 205 LEU A N 1
ATOM 1669 C CA . LEU A 1 205 ? 18.141 -36.188 -15.75 1 97.75 205 LEU A CA 1
ATOM 1670 C C . LEU A 1 205 ? 19.156 -37.156 -15.156 1 97.75 205 LEU A C 1
ATOM 1672 O O . LEU A 1 205 ? 18.797 -38.25 -14.727 1 97.75 205 LEU A O 1
ATOM 1676 N N . GLY A 1 206 ? 20.422 -36.719 -15.148 1 97.31 206 GLY A N 1
ATOM 1677 C CA . GLY A 1 206 ? 21.484 -37.531 -14.562 1 97.31 206 GLY A CA 1
ATOM 1678 C C . GLY A 1 206 ? 21.297 -37.781 -13.078 1 97.31 206 GLY A C 1
ATOM 1679 O O . GLY A 1 206 ? 21.469 -38.906 -12.602 1 97.31 206 GLY A O 1
ATOM 1680 N N . ASP A 1 207 ? 20.953 -36.812 -12.367 1 97.62 207 ASP A N 1
ATOM 1681 C CA . ASP A 1 207 ? 20.75 -36.875 -10.922 1 97.62 207 ASP A CA 1
ATOM 1682 C C . ASP A 1 207 ? 19.578 -37.781 -10.562 1 97.62 207 ASP A C 1
ATOM 1684 O O . ASP A 1 207 ? 19.531 -38.344 -9.469 1 97.62 207 ASP A O 1
ATOM 1688 N N . ASN A 1 208 ? 18.625 -37.906 -11.516 1 97.81 208 ASN A N 1
ATOM 1689 C CA . ASN A 1 208 ? 17.438 -38.719 -11.258 1 97.81 208 ASN A CA 1
ATOM 1690 C C . ASN A 1 208 ? 17.406 -39.969 -12.125 1 97.81 208 ASN A C 1
ATOM 1692 O O . ASN A 1 208 ? 16.328 -40.5 -12.383 1 97.81 208 ASN A O 1
ATOM 1696 N N . ARG A 1 209 ? 18.516 -40.375 -12.586 1 97.25 209 ARG A N 1
ATOM 1697 C CA . ARG A 1 209 ? 18.641 -41.438 -13.562 1 97.25 209 ARG A CA 1
ATOM 1698 C C . ARG A 1 209 ? 17.938 -42.719 -13.086 1 97.25 209 ARG A C 1
ATOM 1700 O O . ARG A 1 209 ? 17.109 -43.281 -13.805 1 97.25 209 ARG A O 1
ATOM 1707 N N . GLU A 1 210 ? 18.25 -43.188 -11.922 1 97.06 210 GLU A N 1
ATOM 1708 C CA . GLU A 1 210 ? 17.719 -44.438 -11.414 1 97.06 210 GLU A CA 1
ATOM 1709 C C . GLU A 1 210 ? 16.203 -44.375 -11.25 1 97.06 210 GLU A C 1
ATOM 1711 O O . GLU A 1 210 ? 15.484 -45.312 -11.617 1 97.06 210 GLU A O 1
ATOM 1716 N N . ILE A 1 211 ? 15.719 -43.281 -10.75 1 97.44 211 ILE A N 1
ATOM 1717 C CA . ILE A 1 211 ? 14.297 -43.094 -10.523 1 97.44 211 ILE A CA 1
ATOM 1718 C C . ILE A 1 211 ? 13.555 -43.094 -11.859 1 97.44 211 ILE A C 1
ATOM 1720 O O . ILE A 1 211 ? 12.508 -43.719 -12 1 97.44 211 ILE A O 1
ATOM 1724 N N . ILE A 1 212 ? 14.062 -42.438 -12.852 1 97.94 212 ILE A N 1
ATOM 1725 C CA . ILE A 1 212 ? 13.391 -42.25 -14.133 1 97.94 212 ILE A CA 1
ATOM 1726 C C . ILE A 1 212 ? 13.461 -43.531 -14.945 1 97.94 212 ILE A C 1
ATOM 1728 O O . ILE A 1 212 ? 12.5 -43.906 -15.633 1 97.94 212 ILE A O 1
ATOM 1732 N N . LYS A 1 213 ? 14.523 -44.219 -14.836 1 96.38 213 LYS A N 1
ATOM 1733 C CA . LYS A 1 213 ? 14.648 -45.5 -15.523 1 96.38 213 LYS A CA 1
ATOM 1734 C C . LYS A 1 213 ? 13.672 -46.531 -14.969 1 96.38 213 LYS A C 1
ATOM 1736 O O . LYS A 1 213 ? 13.258 -47.438 -15.672 1 96.38 213 LYS A O 1
ATOM 1741 N N . ALA A 1 214 ? 13.367 -46.344 -13.75 1 96.38 214 ALA A N 1
ATOM 1742 C CA . ALA A 1 214 ? 12.516 -47.312 -13.062 1 96.38 214 ALA A CA 1
ATOM 1743 C C . ALA A 1 214 ? 11.039 -47.031 -13.359 1 96.38 214 ALA A C 1
ATOM 1745 O O . ALA A 1 214 ? 10.18 -47.844 -13.039 1 96.38 214 ALA A O 1
ATOM 1746 N N . ILE A 1 215 ? 10.664 -45.906 -13.977 1 96.81 215 ILE A N 1
ATOM 1747 C CA . ILE A 1 215 ? 9.281 -45.625 -14.336 1 96.81 215 ILE A CA 1
ATOM 1748 C C . ILE A 1 215 ? 8.742 -46.688 -15.266 1 96.81 215 ILE A C 1
ATOM 1750 O O . ILE A 1 215 ? 9.367 -47.031 -16.281 1 96.81 215 ILE A O 1
ATOM 1754 N N . PRO A 1 216 ? 7.578 -47.281 -14.898 1 94.69 216 PRO A N 1
ATOM 1755 C CA . PRO A 1 216 ? 7.008 -48.281 -15.805 1 94.69 216 PRO A CA 1
ATOM 1756 C C . PRO A 1 216 ? 6.738 -47.719 -17.203 1 94.69 216 PRO A C 1
ATOM 1758 O O . PRO A 1 216 ? 6.02 -46.719 -17.344 1 94.69 216 PRO A O 1
ATOM 1761 N N . TYR A 1 217 ? 7.348 -48.344 -18.172 1 94.5 217 TYR A N 1
ATOM 1762 C CA . TYR A 1 217 ? 7.191 -47.906 -19.562 1 94.5 217 TYR A CA 1
ATOM 1763 C C . TYR A 1 217 ? 5.875 -48.406 -20.141 1 94.5 217 TYR A C 1
ATOM 1765 O O . TYR A 1 217 ? 5.438 -49.531 -19.812 1 94.5 217 TYR A O 1
ATOM 1773 N N . PRO A 1 218 ? 5.215 -47.625 -20.938 1 92.62 218 PRO A N 1
ATOM 1774 C CA . PRO A 1 218 ? 3.9 -48.031 -21.453 1 92.62 218 PRO A CA 1
ATOM 1775 C C . PRO A 1 218 ? 3.957 -49.281 -22.312 1 92.62 218 PRO A C 1
ATOM 1777 O O . PRO A 1 218 ? 4.918 -49.5 -23.062 1 92.62 218 PRO A O 1
ATOM 1780 N N . LYS A 1 219 ? 2.869 -50.062 -22.172 1 92.25 219 LYS A N 1
ATOM 1781 C CA . LYS A 1 219 ? 2.717 -51.219 -23.031 1 92.25 219 LYS A CA 1
ATOM 1782 C C . LYS A 1 219 ? 2.129 -50.812 -24.391 1 92.25 219 LYS A C 1
ATOM 1784 O O . LYS A 1 219 ? 1.73 -49.656 -24.578 1 92.25 219 LYS A O 1
ATOM 1789 N N . ALA A 1 220 ? 2.088 -51.75 -25.219 1 90.25 220 ALA A N 1
ATOM 1790 C CA . ALA A 1 220 ? 1.685 -51.5 -26.594 1 90.25 220 ALA A CA 1
ATOM 1791 C C . ALA A 1 2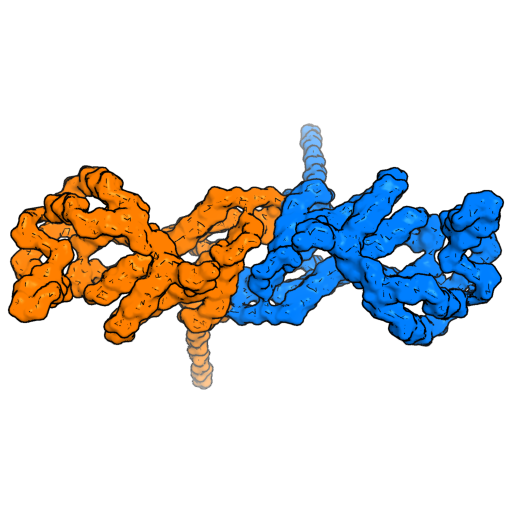20 ? 0.299 -50.844 -26.656 1 90.25 220 ALA A C 1
ATOM 1793 O O . ALA A 1 220 ? 0.087 -49.875 -27.375 1 90.25 220 ALA A O 1
ATOM 1794 N N . ASP A 1 221 ? -0.585 -51.344 -25.891 1 90.5 221 ASP A N 1
ATOM 1795 C CA . ASP A 1 221 ? -1.947 -50.812 -25.891 1 90.5 221 ASP A CA 1
ATOM 1796 C C . ASP A 1 221 ? -1.98 -49.375 -25.375 1 90.5 221 ASP A C 1
ATOM 1798 O O . ASP A 1 221 ? -2.748 -48.562 -25.875 1 90.5 221 ASP A O 1
ATOM 1802 N N . ASP A 1 222 ? -1.145 -49.188 -24.422 1 89.81 222 ASP A N 1
ATOM 1803 C CA . ASP A 1 222 ? -1.06 -47.844 -23.844 1 89.81 222 ASP A CA 1
ATOM 1804 C C . ASP A 1 222 ? -0.487 -46.844 -24.844 1 89.81 222 ASP A C 1
ATOM 1806 O O . ASP A 1 222 ? -0.935 -45.719 -24.906 1 89.81 222 ASP A O 1
ATOM 1810 N N . VAL A 1 223 ? 0.468 -47.281 -25.562 1 89.44 223 VAL A N 1
ATOM 1811 C CA . VAL A 1 223 ? 1.114 -46.438 -26.547 1 89.44 223 VAL A CA 1
ATOM 1812 C C . VAL A 1 223 ? 0.119 -46.062 -27.656 1 89.44 223 VAL A C 1
ATOM 1814 O O . VAL A 1 223 ? 0.045 -44.906 -28.094 1 89.44 223 VAL A O 1
ATOM 1817 N N . GLU A 1 224 ? -0.581 -47.031 -28.078 1 87.19 224 GLU A N 1
ATOM 1818 C CA . GLU A 1 224 ? -1.596 -46.812 -29.109 1 87.19 224 GLU A CA 1
ATOM 1819 C C . GLU A 1 224 ? -2.641 -45.812 -28.625 1 87.19 224 GLU A C 1
ATOM 1821 O O . GLU A 1 224 ? -3.068 -44.938 -29.391 1 87.19 224 GLU A O 1
ATOM 1826 N N . HIS A 1 225 ? -2.988 -46.031 -27.469 1 87.69 225 HIS A N 1
ATOM 1827 C CA . HIS A 1 225 ? -3.961 -45.125 -26.875 1 87.69 225 HIS A CA 1
ATOM 1828 C C . HIS A 1 225 ? -3.418 -43.688 -26.812 1 87.69 225 HIS A C 1
ATOM 1830 O O . HIS A 1 225 ? -4.121 -42.75 -27.172 1 87.69 225 HIS A O 1
ATOM 1836 N N . TYR A 1 226 ? -2.223 -43.562 -26.359 1 87.19 226 TYR A N 1
ATOM 1837 C CA . TYR A 1 226 ? -1.548 -42.281 -26.297 1 87.19 226 TYR A CA 1
ATOM 1838 C C . TYR A 1 226 ? -1.491 -41.625 -27.688 1 87.19 226 TYR A C 1
ATOM 1840 O O . TYR A 1 226 ? -1.787 -40.438 -27.828 1 87.19 226 TYR A O 1
ATOM 1848 N N . ASP A 1 227 ? -1.159 -42.312 -28.656 1 84.56 227 ASP A N 1
ATOM 1849 C CA . ASP A 1 227 ? -0.999 -41.812 -30 1 84.56 227 ASP A CA 1
ATOM 1850 C C . ASP A 1 227 ? -2.33 -41.312 -30.562 1 84.56 227 ASP A C 1
ATOM 1852 O O . ASP A 1 227 ? -2.371 -40.312 -31.297 1 84.56 227 ASP A O 1
ATOM 1856 N N . ARG A 1 228 ? -3.311 -41.969 -30.266 1 83.62 228 ARG A N 1
ATOM 1857 C CA . ARG A 1 228 ? -4.633 -41.594 -30.719 1 83.62 228 ARG A CA 1
ATOM 1858 C C . ARG A 1 228 ? -5.02 -40.219 -30.172 1 83.62 228 ARG A C 1
ATOM 1860 O O . ARG A 1 228 ? -5.672 -39.438 -30.859 1 83.62 228 ARG A O 1
ATOM 1867 N N . ILE A 1 229 ? -4.559 -39.969 -29 1 80.06 229 ILE A N 1
ATOM 1868 C CA . ILE A 1 229 ? -4.961 -38.781 -28.297 1 80.06 229 ILE A CA 1
ATOM 1869 C C . ILE A 1 229 ? -4.039 -37.625 -28.688 1 80.06 229 ILE A C 1
ATOM 1871 O O . ILE A 1 229 ? -4.488 -36.469 -28.844 1 80.06 229 ILE A O 1
ATOM 1875 N N . HIS A 1 230 ? -2.787 -37.875 -28.906 1 78.75 230 HIS A N 1
ATOM 1876 C CA . HIS A 1 230 ? -1.804 -36.781 -28.953 1 78.75 230 HIS A CA 1
ATOM 1877 C C . HIS A 1 230 ? -1.228 -36.625 -30.359 1 78.75 230 HIS A C 1
ATOM 1879 O O . HIS A 1 230 ? -0.471 -35.688 -30.625 1 78.75 230 HIS A O 1
ATOM 1885 N N . ALA A 1 231 ? -1.547 -37.469 -31.172 1 75.12 231 ALA A N 1
ATOM 1886 C CA . ALA A 1 231 ? -0.974 -37.406 -32.531 1 75.12 231 ALA A CA 1
ATOM 1887 C C . ALA A 1 231 ? -1.462 -36.156 -33.25 1 75.12 231 ALA A C 1
ATOM 1889 O O . ALA A 1 231 ? -2.637 -35.781 -33.156 1 75.12 231 ALA A O 1
ATOM 1890 N N . ILE A 1 232 ? -0.518 -35.344 -33.688 1 69.5 232 ILE A N 1
ATOM 1891 C CA . ILE A 1 232 ? -0.833 -34.156 -34.5 1 69.5 232 ILE A CA 1
ATOM 1892 C C . ILE A 1 232 ? -0.474 -34.438 -35.969 1 69.5 232 ILE A C 1
ATOM 1894 O O . ILE A 1 232 ? 0.624 -34.938 -36.25 1 69.5 232 ILE A O 1
ATOM 1898 N N . GLU A 1 233 ? -1.456 -34.156 -36.781 1 60.09 233 GLU A N 1
ATOM 1899 C CA . GLU A 1 233 ? -1.244 -34.406 -38.188 1 60.09 233 GLU A CA 1
ATOM 1900 C C . GLU A 1 233 ? -0.484 -33.25 -38.844 1 60.09 233 GLU A C 1
ATOM 1902 O O . GLU A 1 233 ? -0.875 -32.094 -38.719 1 60.09 233 GLU A O 1
ATOM 1907 N N . ILE A 1 234 ? 0.772 -33.219 -39.156 1 57.62 234 ILE A N 1
ATOM 1908 C CA . ILE A 1 234 ? 1.576 -32.188 -39.781 1 57.62 234 ILE A CA 1
ATOM 1909 C C . ILE A 1 234 ? 1.162 -31.984 -41.219 1 57.62 234 ILE A C 1
ATOM 1911 O O . ILE A 1 234 ? 1.105 -30.859 -41.719 1 57.62 234 ILE A O 1
ATOM 1915 N N . HIS A 1 235 ? 1.176 -33.031 -42.094 1 54.41 235 HIS A N 1
ATOM 1916 C CA . HIS A 1 235 ? 0.792 -32.875 -43.5 1 54.41 235 HIS A CA 1
ATOM 1917 C C . HIS A 1 235 ? -0.573 -33.5 -43.781 1 54.41 235 HIS A C 1
ATOM 1919 O O . HIS A 1 235 ? -0.788 -34.656 -43.5 1 54.41 235 HIS A O 1
ATOM 1925 N N . PRO A 1 236 ? -1.479 -32.531 -44.094 1 54.38 236 PRO A N 1
ATOM 1926 C CA . PRO A 1 236 ? -2.771 -33.094 -44.531 1 54.38 236 PRO A CA 1
ATOM 1927 C C . PRO A 1 236 ? -2.629 -34.25 -45.531 1 54.38 236 PRO A C 1
ATOM 1929 O O . PRO A 1 236 ? -1.864 -34.125 -46.469 1 54.38 236 PRO A O 1
ATOM 1932 N N . GLY A 1 237 ? -3.246 -35.312 -45.188 1 53.53 237 GLY A N 1
ATOM 1933 C CA . GLY A 1 237 ? -3.275 -36.438 -46.094 1 53.53 237 GLY A CA 1
ATOM 1934 C C . GLY A 1 237 ? -2.166 -37.438 -45.844 1 53.53 237 GLY A C 1
ATOM 1935 O O . GLY A 1 237 ? -2.188 -38.562 -46.406 1 53.53 237 GLY A O 1
ATOM 1936 N N . LYS A 1 238 ? -1.002 -36.875 -45.5 1 56.12 238 LYS A N 1
ATOM 1937 C CA . LYS A 1 238 ? 0.059 -37.844 -45.281 1 56.12 238 LYS A CA 1
ATOM 1938 C C . LYS A 1 238 ? 0.064 -38.312 -43.812 1 56.12 238 LYS A C 1
ATOM 1940 O O . LYS A 1 238 ? -0.306 -37.562 -42.906 1 56.12 238 LYS A O 1
ATOM 1945 N N . ASN A 1 239 ? -0.402 -39.5 -43.438 1 52.91 239 ASN A N 1
ATOM 1946 C CA . ASN A 1 239 ? -0.528 -40.25 -42.219 1 52.91 239 ASN A CA 1
ATOM 1947 C C . ASN A 1 239 ? 0.686 -40.062 -41.312 1 52.91 239 ASN A C 1
ATOM 1949 O O . ASN A 1 239 ? 1.166 -41.031 -40.688 1 52.91 239 ASN A O 1
ATOM 1953 N N . VAL A 1 240 ? 1.382 -39 -41.375 1 54.19 240 VAL A N 1
ATOM 1954 C CA . VAL A 1 240 ? 2.516 -38.875 -40.469 1 54.19 240 VAL A CA 1
ATOM 1955 C C . VAL A 1 240 ? 2.09 -38.125 -39.219 1 54.19 240 VAL A C 1
ATOM 1957 O O . VAL A 1 240 ? 1.662 -36.969 -39.312 1 54.19 240 VAL A O 1
ATOM 1960 N N . ALA A 1 241 ? 1.772 -38.875 -38.188 1 61.41 241 ALA A N 1
ATOM 1961 C CA . ALA A 1 241 ? 1.418 -38.312 -36.875 1 61.41 241 ALA A CA 1
ATOM 1962 C C . ALA A 1 241 ? 2.652 -38.125 -36 1 61.41 241 ALA A C 1
ATOM 1964 O O . ALA A 1 241 ? 3.553 -38.969 -36 1 61.41 241 ALA A O 1
ATOM 1965 N N . ILE A 1 242 ? 2.898 -36.906 -35.625 1 70.06 242 ILE A N 1
ATOM 1966 C CA . ILE A 1 242 ? 3.996 -36.656 -34.688 1 70.06 242 ILE A CA 1
ATOM 1967 C C . ILE A 1 242 ? 3.457 -36.594 -33.25 1 70.06 242 ILE A C 1
ATOM 1969 O O . ILE A 1 242 ? 2.381 -36.031 -33.031 1 70.06 242 ILE A O 1
ATOM 1973 N N . VAL A 1 243 ? 4.133 -37.5 -32.469 1 76.25 243 VAL A N 1
ATOM 1974 C CA . VAL A 1 243 ? 3.791 -37.469 -31.062 1 76.25 243 VAL A CA 1
ATOM 1975 C C . VAL A 1 243 ? 4.941 -36.875 -30.266 1 76.25 243 VAL A C 1
ATOM 1977 O O . VAL A 1 243 ? 6.094 -36.906 -30.688 1 76.25 243 VAL A O 1
ATOM 1980 N N . SER A 1 244 ? 4.559 -36.312 -29.25 1 76.88 244 SER A N 1
ATOM 1981 C CA . SER A 1 244 ? 5.559 -35.656 -28.391 1 76.88 244 SER A CA 1
ATOM 1982 C C . SER A 1 244 ? 6.457 -36.688 -27.719 1 76.88 244 SER A C 1
ATOM 1984 O O . SER A 1 244 ? 7.656 -36.438 -27.547 1 76.88 244 SER A O 1
ATOM 1986 N N . LEU A 1 245 ? 5.824 -37.75 -27.375 1 86.19 245 LEU A N 1
ATOM 1987 C CA . LEU A 1 245 ? 6.582 -38.812 -26.766 1 86.19 245 LEU A CA 1
ATOM 1988 C C . LEU A 1 245 ? 6.641 -40.031 -27.688 1 86.19 245 LEU A C 1
ATOM 1990 O O . LEU A 1 245 ? 5.641 -40.75 -27.859 1 86.19 245 LEU A O 1
ATOM 1994 N N . ASP A 1 246 ? 7.789 -40.25 -28.219 1 85.5 246 ASP A N 1
ATOM 1995 C CA . ASP A 1 246 ? 7.988 -41.375 -29.125 1 85.5 246 ASP A CA 1
ATOM 1996 C C . ASP A 1 246 ? 8.328 -42.625 -28.359 1 85.5 246 ASP A C 1
ATOM 1998 O O . ASP A 1 246 ? 9.484 -43.062 -28.312 1 85.5 246 ASP A O 1
ATOM 2002 N N . PHE A 1 247 ? 7.32 -43.312 -27.906 1 90.5 247 PHE A N 1
ATOM 2003 C CA . PHE A 1 247 ? 7.492 -44.469 -27.031 1 90.5 247 PHE A CA 1
ATOM 2004 C C . PHE A 1 247 ? 8.047 -45.656 -27.812 1 90.5 247 PHE A C 1
ATOM 2006 O O . PHE A 1 247 ? 8.695 -46.531 -27.234 1 90.5 247 PHE A O 1
ATOM 2013 N N . ASP A 1 248 ? 7.836 -45.656 -29.047 1 87.5 248 ASP A N 1
ATOM 2014 C CA . ASP A 1 248 ? 8.172 -46.844 -29.859 1 87.5 248 ASP A CA 1
ATOM 2015 C C . ASP A 1 248 ? 9.68 -46.938 -30.078 1 87.5 248 ASP A C 1
ATOM 2017 O O . ASP A 1 248 ? 10.195 -48.031 -30.328 1 87.5 248 ASP A O 1
ATOM 2021 N N . ASN A 1 249 ? 10.352 -45.938 -29.922 1 88.94 249 ASN A N 1
ATOM 2022 C CA . ASN A 1 249 ? 11.758 -45.906 -30.297 1 88.94 249 ASN A CA 1
ATOM 2023 C C . ASN A 1 249 ? 12.672 -46.031 -29.078 1 88.94 249 ASN A C 1
ATOM 2025 O O . ASN A 1 249 ? 13.891 -45.938 -29.203 1 88.94 249 ASN A O 1
ATOM 2029 N N . TYR A 1 250 ? 12.039 -46.25 -27.938 1 93.06 250 TYR A N 1
ATOM 2030 C CA . TYR A 1 250 ? 12.844 -46.344 -26.719 1 93.06 250 TYR A CA 1
ATOM 2031 C C . TYR A 1 250 ? 12.273 -47.406 -25.781 1 93.06 250 TYR A C 1
ATOM 2033 O O . TYR A 1 250 ? 11.164 -47.906 -26 1 93.06 250 TYR A O 1
ATOM 2041 N N . ASP A 1 251 ? 13.094 -47.781 -24.766 1 91.69 251 ASP A N 1
ATOM 2042 C CA . ASP A 1 251 ? 12.688 -48.875 -23.875 1 91.69 251 ASP A CA 1
ATOM 2043 C C . ASP A 1 251 ? 12.414 -48.344 -22.469 1 91.69 251 ASP A C 1
ATOM 2045 O O . ASP A 1 251 ? 11.859 -49.062 -21.625 1 91.69 251 ASP A O 1
ATOM 2049 N N . ASN A 1 252 ? 12.891 -47.188 -22.25 1 95.19 252 ASN A N 1
ATOM 2050 C CA . ASN A 1 252 ? 12.68 -46.594 -20.922 1 95.19 252 ASN A CA 1
ATOM 2051 C C . ASN A 1 252 ? 12.57 -45.062 -21 1 95.19 252 ASN A C 1
ATOM 2053 O O . ASN A 1 252 ? 12.945 -44.469 -22.016 1 95.19 252 ASN A O 1
ATOM 2057 N N . MET A 1 253 ? 12.078 -44.5 -19.938 1 96.31 253 MET A N 1
ATOM 2058 C CA . MET A 1 253 ? 11.789 -43.062 -19.938 1 96.31 253 MET A CA 1
ATOM 2059 C C . MET A 1 253 ? 13.086 -42.25 -19.922 1 96.31 253 MET A C 1
ATOM 2061 O O . MET A 1 253 ? 13.133 -41.156 -20.484 1 96.31 253 MET A O 1
ATOM 2065 N N . TYR A 1 254 ? 14.148 -42.719 -19.297 1 97.38 254 TYR A N 1
ATOM 2066 C CA . TYR A 1 254 ? 15.406 -42 -19.234 1 97.38 254 TYR A CA 1
ATOM 2067 C C . TYR A 1 254 ? 15.961 -41.719 -20.625 1 97.38 254 TYR A C 1
ATOM 2069 O O . TYR A 1 254 ? 16.281 -40.594 -20.969 1 97.38 254 TYR A O 1
ATOM 2077 N N . ASP A 1 255 ? 16.031 -42.812 -21.422 1 96.38 255 ASP A N 1
ATOM 2078 C CA . ASP A 1 255 ? 16.578 -42.688 -22.781 1 96.38 255 ASP A CA 1
ATOM 2079 C C . ASP A 1 255 ? 15.664 -41.812 -23.656 1 96.38 255 ASP A C 1
ATOM 2081 O O . ASP A 1 255 ? 16.141 -41.062 -24.5 1 96.38 255 ASP A O 1
ATOM 2085 N N . LEU A 1 256 ? 14.422 -42.031 -23.531 1 96.06 256 LEU A N 1
ATOM 2086 C CA . LEU A 1 256 ? 13.469 -41.219 -24.266 1 96.06 256 LEU A CA 1
ATOM 2087 C C . LEU A 1 256 ? 13.648 -39.75 -23.969 1 96.06 256 LEU A C 1
ATOM 2089 O O . LEU A 1 256 ? 13.719 -38.938 -24.891 1 96.06 256 LEU A O 1
ATOM 2093 N N . LEU A 1 257 ? 13.734 -39.344 -22.703 1 96.69 257 LEU A N 1
ATOM 2094 C CA . LEU A 1 257 ? 13.891 -37.969 -22.297 1 96.69 257 LEU A CA 1
ATOM 2095 C C . LEU A 1 257 ? 15.25 -37.406 -22.719 1 96.69 257 LEU A C 1
ATOM 2097 O O . LEU A 1 257 ? 15.367 -36.25 -23.078 1 96.69 257 LEU A O 1
ATOM 2101 N N . TYR A 1 258 ? 16.25 -38.25 -22.578 1 95.94 258 TYR A N 1
ATOM 2102 C CA . TYR A 1 258 ? 17.578 -37.844 -23.047 1 95.94 258 TYR A CA 1
ATOM 2103 C C . TYR A 1 258 ? 17.547 -37.406 -24.5 1 95.94 258 TYR A C 1
ATOM 2105 O O . TYR A 1 258 ? 18.109 -36.375 -24.875 1 95.94 258 TYR A O 1
ATOM 2113 N N . ALA A 1 259 ? 16.891 -38.25 -25.297 1 93.38 259 ALA A N 1
ATOM 2114 C CA . ALA A 1 259 ? 16.734 -37.938 -26.719 1 93.38 259 ALA A CA 1
ATOM 2115 C C . ALA A 1 259 ? 15.938 -36.656 -26.922 1 93.38 259 ALA A C 1
ATOM 2117 O O . ALA A 1 259 ? 16.203 -35.906 -27.859 1 93.38 259 ALA A O 1
ATOM 2118 N N . LYS A 1 260 ? 14.961 -36.531 -26.172 1 91.56 260 LYS A N 1
ATOM 2119 C CA . LYS A 1 260 ? 14.125 -35.344 -26.266 1 91.56 260 LYS A CA 1
ATOM 2120 C C . LYS A 1 260 ? 14.945 -34.062 -25.984 1 91.56 260 LYS A C 1
ATOM 2122 O O . LYS A 1 260 ? 14.773 -33.062 -26.656 1 91.56 260 LYS A O 1
ATOM 2127 N N . ILE A 1 261 ? 15.773 -34.031 -24.922 1 93.75 261 ILE A N 1
ATOM 2128 C CA . ILE A 1 261 ? 16.625 -32.906 -24.594 1 93.75 261 ILE A CA 1
ATOM 2129 C C . ILE A 1 261 ? 17.578 -32.625 -25.75 1 93.75 261 ILE A C 1
ATOM 2131 O O . ILE A 1 261 ? 17.828 -31.453 -26.094 1 93.75 261 ILE A O 1
ATOM 2135 N N . CYS A 1 262 ? 17.969 -33.656 -26.391 1 90.75 262 CYS A N 1
ATOM 2136 C CA . CYS A 1 262 ? 18.938 -33.531 -27.484 1 90.75 262 CYS A CA 1
ATOM 2137 C C . CYS A 1 262 ? 18.281 -32.938 -28.734 1 90.75 262 CYS A C 1
ATOM 2139 O O . CYS A 1 262 ? 18.984 -32.375 -29.578 1 90.75 262 CYS A O 1
ATOM 2141 N N . ASP A 1 263 ? 17.016 -33.125 -28.844 1 86.56 263 ASP A N 1
ATOM 2142 C CA . ASP A 1 263 ? 16.281 -32.656 -30.016 1 86.56 263 ASP A CA 1
ATOM 2143 C C . ASP A 1 263 ? 16.469 -31.156 -30.219 1 86.56 263 ASP A C 1
ATOM 2145 O O . ASP A 1 263 ? 16.344 -30.375 -29.281 1 86.56 263 ASP A O 1
ATOM 2149 N N . ASN A 1 264 ? 16.641 -30.703 -31.422 1 81.38 264 ASN A N 1
ATOM 2150 C CA . ASN A 1 264 ? 16.891 -29.312 -31.766 1 81.38 264 ASN A CA 1
ATOM 2151 C C . ASN A 1 264 ? 15.656 -28.453 -31.547 1 81.38 264 ASN A C 1
ATOM 2153 O O . ASN A 1 264 ? 15.758 -27.219 -31.438 1 81.38 264 ASN A O 1
ATOM 2157 N N . ARG A 1 265 ? 14.656 -28.984 -31.688 1 75.56 265 ARG A N 1
ATOM 2158 C CA . ARG A 1 265 ? 13.398 -28.25 -31.547 1 75.56 265 ARG A CA 1
ATOM 2159 C C . ARG A 1 265 ? 13.258 -27.672 -30.141 1 75.56 265 ARG A C 1
ATOM 2161 O O . ARG A 1 265 ? 12.547 -26.688 -29.938 1 75.56 265 ARG A O 1
ATOM 2168 N N . THR A 1 266 ? 13.828 -28.375 -29.188 1 78.75 266 THR A N 1
ATOM 2169 C CA . THR A 1 266 ? 13.742 -27.906 -27.797 1 78.75 266 THR A CA 1
ATOM 2170 C C . THR A 1 266 ? 14.734 -26.766 -27.547 1 78.75 266 THR A C 1
ATOM 2172 O O . THR A 1 266 ? 14.641 -26.078 -26.531 1 78.75 266 THR A O 1
ATOM 2175 N N . SER A 1 267 ? 15.594 -26.547 -28.438 1 73.81 267 SER A N 1
ATOM 2176 C CA . SER A 1 267 ? 16.547 -25.453 -28.328 1 73.81 267 SER A CA 1
ATOM 2177 C C . SER A 1 267 ? 15.883 -24.109 -28.625 1 73.81 267 SER A C 1
ATOM 2179 O O . SER A 1 267 ? 16.328 -23.062 -28.156 1 73.81 267 SER A O 1
ATOM 2181 N N . ASN A 1 268 ? 14.906 -24.156 -29.438 1 69.06 268 ASN A N 1
ATOM 2182 C CA . ASN A 1 268 ? 14.25 -22.922 -29.859 1 69.06 268 ASN A CA 1
ATOM 2183 C C . ASN A 1 268 ? 13.57 -22.219 -28.688 1 69.06 268 ASN A C 1
ATOM 2185 O O . ASN A 1 268 ? 13.406 -21 -28.719 1 69.06 268 ASN A O 1
ATOM 2189 N N . ASN A 1 269 ? 13.242 -22.953 -27.703 1 66.56 269 ASN A N 1
ATOM 2190 C CA . ASN A 1 269 ? 12.531 -22.328 -26.594 1 66.56 269 ASN A CA 1
ATOM 2191 C C . ASN A 1 269 ? 13.344 -22.406 -25.297 1 66.56 269 ASN A C 1
ATOM 2193 O O . ASN A 1 269 ? 12.781 -22.312 -24.203 1 66.56 269 ASN A O 1
ATOM 2197 N N . GLU A 1 270 ? 14.523 -22.656 -25.578 1 74.44 270 GLU A N 1
ATOM 2198 C CA . GLU A 1 270 ? 15.422 -22.719 -24.422 1 74.44 270 GLU A CA 1
ATOM 2199 C C . GLU A 1 270 ? 15.484 -21.375 -23.703 1 74.44 270 GLU A C 1
ATOM 2201 O O . GLU A 1 270 ? 15.508 -20.328 -24.344 1 74.44 270 GLU A O 1
ATOM 2206 N N . SER A 1 271 ? 15.43 -21.484 -22.359 1 76.62 271 SER A N 1
ATOM 2207 C CA . SER A 1 271 ? 15.641 -20.328 -21.5 1 76.62 271 SER A CA 1
ATOM 2208 C C . SER A 1 271 ? 14.578 -19.266 -21.719 1 76.62 271 SER A C 1
ATOM 2210 O O . SER A 1 271 ? 14.867 -18.062 -21.656 1 76.62 271 SER A O 1
ATOM 2212 N N . GLY A 1 272 ? 13.375 -19.812 -22.062 1 72.12 272 GLY A N 1
ATOM 2213 C CA . GLY A 1 272 ? 12.258 -18.891 -22.188 1 72.12 272 GLY A CA 1
ATOM 2214 C C . GLY A 1 272 ? 12.375 -17.953 -23.375 1 72.12 27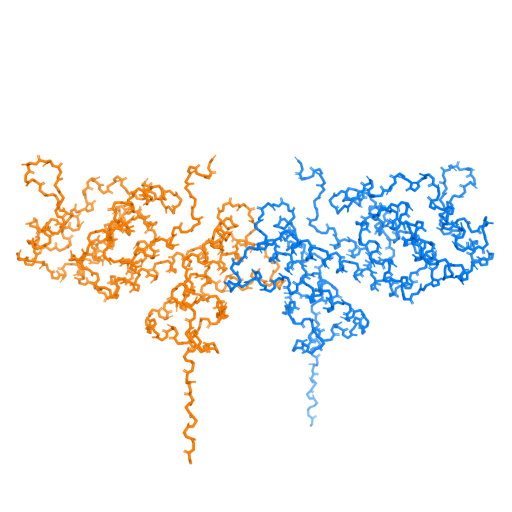2 GLY A C 1
ATOM 2215 O O . GLY A 1 272 ? 12.039 -16.781 -23.281 1 72.12 272 GLY A O 1
ATOM 2216 N N . LYS A 1 273 ? 12.883 -18.484 -24.312 1 73.19 273 LYS A N 1
ATOM 2217 C CA . LYS A 1 273 ? 13.125 -17.672 -25.5 1 73.19 273 LYS A CA 1
ATOM 2218 C C . LYS A 1 273 ? 11.812 -17.156 -26.078 1 73.19 273 LYS A C 1
ATOM 2220 O O . LYS A 1 273 ? 11.766 -16.047 -26.641 1 73.19 273 LYS A O 1
ATOM 2225 N N . MET A 1 274 ? 10.781 -17.859 -25.891 1 77.81 274 MET A N 1
ATOM 2226 C CA . MET A 1 274 ? 9.5 -17.406 -26.406 1 77.81 274 MET A CA 1
ATOM 2227 C C . MET A 1 274 ? 8.859 -16.406 -25.453 1 77.81 274 MET A C 1
ATOM 2229 O O . MET A 1 274 ? 8.492 -15.297 -25.859 1 77.81 274 MET A O 1
ATOM 2233 N N . TYR A 1 275 ? 8.68 -16.734 -24.281 1 89.12 275 TYR A N 1
ATOM 2234 C CA . TYR A 1 275 ? 8.227 -15.812 -23.234 1 89.12 275 TYR A CA 1
ATOM 2235 C C . TYR A 1 275 ? 8.766 -16.234 -21.875 1 89.12 275 TYR A C 1
ATOM 2237 O O . TYR A 1 275 ? 8.938 -17.422 -21.609 1 89.12 275 TYR A O 1
ATOM 2245 N N . LYS A 1 276 ? 9 -15.242 -21.016 1 91.31 276 LYS A N 1
ATOM 2246 C CA . LYS A 1 276 ? 9.57 -15.484 -19.703 1 91.31 276 LYS A CA 1
ATOM 2247 C C . LYS A 1 276 ? 8.555 -15.18 -18.594 1 91.31 276 LYS A C 1
ATOM 2249 O O . LYS A 1 276 ? 8.672 -15.688 -17.484 1 91.31 276 LYS A O 1
ATOM 2254 N N . ASN A 1 277 ? 7.672 -14.297 -18.969 1 94.88 277 ASN A N 1
ATOM 2255 C CA . ASN A 1 277 ? 6.715 -13.828 -17.969 1 94.88 277 ASN A CA 1
ATOM 2256 C C . ASN A 1 277 ? 5.309 -13.719 -18.547 1 94.88 277 ASN A C 1
ATOM 2258 O O . ASN A 1 277 ? 5.082 -14.062 -19.703 1 94.88 277 ASN A O 1
ATOM 2262 N N . PHE A 1 278 ? 4.367 -13.367 -17.766 1 97.31 278 PHE A N 1
ATOM 2263 C CA . PHE A 1 278 ? 2.967 -13.289 -18.156 1 97.31 278 PHE A CA 1
ATOM 2264 C C . PHE A 1 278 ? 2.777 -12.305 -19.297 1 97.31 278 PHE A C 1
ATOM 2266 O O . PHE A 1 278 ? 1.997 -12.555 -20.219 1 97.31 278 PHE A O 1
ATOM 2273 N N . GLU A 1 279 ? 3.414 -11.18 -19.219 1 97.31 279 GLU A N 1
ATOM 2274 C CA . GLU A 1 279 ? 3.23 -10.094 -20.188 1 97.31 279 GLU A CA 1
ATOM 2275 C C . GLU A 1 279 ? 3.658 -10.523 -21.578 1 97.31 279 GLU A C 1
ATOM 2277 O O . GLU A 1 279 ? 2.984 -10.211 -22.562 1 97.31 279 GLU A O 1
ATOM 2282 N N . GLU A 1 280 ? 4.73 -11.258 -21.703 1 95.12 280 GLU A N 1
ATOM 2283 C CA . GLU A 1 280 ? 5.211 -11.773 -22.969 1 95.12 280 GLU A CA 1
ATOM 2284 C C . GLU A 1 280 ? 4.316 -12.898 -23.484 1 95.12 280 GLU A C 1
ATOM 2286 O O . GLU A 1 280 ? 4.16 -13.07 -24.703 1 95.12 280 GLU A O 1
ATOM 2291 N N . ALA A 1 281 ? 3.713 -13.609 -22.609 1 96.5 281 ALA A N 1
ATOM 2292 C CA . ALA A 1 281 ? 2.914 -14.781 -22.984 1 96.5 281 ALA A CA 1
ATOM 2293 C C . ALA A 1 281 ? 1.484 -14.375 -23.328 1 96.5 281 ALA A C 1
ATOM 2295 O O . ALA A 1 281 ? 0.748 -15.148 -23.953 1 96.5 281 ALA A O 1
ATOM 2296 N N . LYS A 1 282 ? 1.086 -13.258 -22.922 1 96.75 282 LYS A N 1
ATOM 2297 C CA . LYS A 1 282 ? -0.316 -12.852 -22.938 1 96.75 282 LYS A CA 1
ATOM 2298 C C . LYS A 1 282 ? -0.911 -12.961 -24.344 1 96.75 282 LYS A C 1
ATOM 2300 O O . LYS A 1 282 ? -2.014 -13.484 -24.516 1 96.75 282 LYS A O 1
ATOM 2305 N N . GLU A 1 283 ? -0.225 -12.531 -25.375 1 95 283 GLU A N 1
ATOM 2306 C CA . GLU A 1 283 ? -0.765 -12.57 -26.734 1 95 283 GLU A CA 1
ATOM 2307 C C . GLU A 1 283 ? -0.943 -14.016 -27.203 1 95 283 GLU A C 1
ATOM 2309 O O . GLU A 1 283 ? -1.914 -14.328 -27.891 1 95 283 GLU A O 1
ATOM 2314 N N . TYR A 1 284 ? 0 -14.828 -26.875 1 94.25 284 TYR A N 1
ATOM 2315 C CA . TYR A 1 284 ? -0.125 -16.234 -27.203 1 94.25 284 TYR A CA 1
ATOM 2316 C C . TYR A 1 284 ? -1.333 -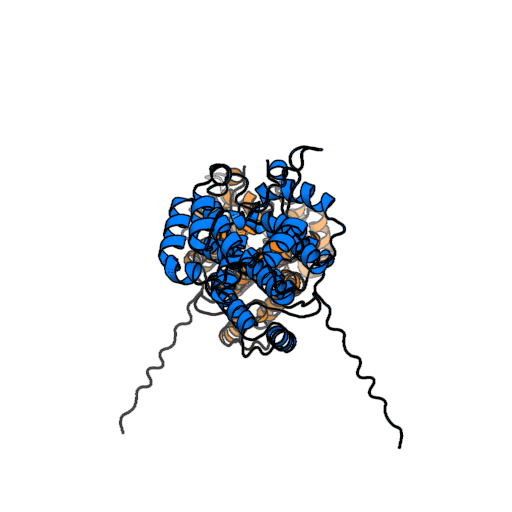16.859 -26.516 1 94.25 284 TYR A C 1
ATOM 2318 O O . TYR A 1 284 ? -2.066 -17.641 -27.109 1 94.25 284 TYR A O 1
ATOM 2326 N N . TYR A 1 285 ? -1.532 -16.453 -25.312 1 95.88 285 TYR A N 1
ATOM 2327 C CA . TYR A 1 285 ? -2.66 -16.969 -24.547 1 95.88 285 TYR A CA 1
ATOM 2328 C C . TYR A 1 285 ? -3.984 -16.531 -25.172 1 95.88 285 TYR A C 1
ATOM 2330 O O . TYR A 1 285 ? -4.891 -17.359 -25.328 1 95.88 285 TYR A O 1
ATOM 2338 N N . ILE A 1 286 ? -4.047 -15.305 -25.484 1 94.94 286 ILE A N 1
ATOM 2339 C CA . ILE A 1 286 ? -5.281 -14.773 -26.047 1 94.94 286 ILE A CA 1
ATOM 2340 C C . ILE A 1 286 ? -5.629 -15.523 -27.328 1 94.94 286 ILE A C 1
ATOM 2342 O O . ILE A 1 286 ? -6.789 -15.891 -27.547 1 94.94 286 ILE A O 1
ATOM 2346 N N . GLU A 1 287 ? -4.715 -15.828 -28.078 1 93.25 287 GLU A N 1
ATOM 2347 C CA . GLU A 1 287 ? -4.938 -16.516 -29.344 1 93.25 287 GLU A CA 1
ATOM 2348 C C . GLU A 1 287 ? -5.297 -17.984 -29.109 1 93.25 287 GLU A C 1
ATOM 2350 O O . GLU A 1 287 ? -6.199 -18.516 -29.766 1 93.25 287 GLU A O 1
ATOM 2355 N N . GLU A 1 288 ? -4.648 -18.594 -28.219 1 92.62 288 GLU A N 1
ATOM 2356 C CA . GLU A 1 288 ? -4.82 -20.031 -28 1 92.62 288 GLU A CA 1
ATOM 2357 C C . GLU A 1 288 ? -6.152 -20.328 -27.312 1 92.62 288 GLU A C 1
ATOM 2359 O O . GLU A 1 288 ? -6.816 -21.312 -27.641 1 92.62 288 GLU A O 1
ATOM 2364 N N . VAL A 1 289 ? -6.504 -19.516 -26.375 1 92.62 289 VAL A N 1
ATOM 2365 C CA . VAL A 1 289 ? -7.691 -19.781 -25.578 1 92.62 289 VAL A CA 1
ATOM 2366 C C . VAL A 1 289 ? -8.938 -19.703 -26.453 1 92.62 289 VAL A C 1
ATOM 2368 O O . VAL A 1 289 ? -9.938 -20.391 -26.172 1 92.62 289 VAL A O 1
ATOM 2371 N N . LYS A 1 290 ? -8.891 -18.984 -27.5 1 91.75 290 LYS A N 1
ATOM 2372 C CA . LYS A 1 290 ? -10 -18.906 -28.453 1 91.75 290 LYS A CA 1
ATOM 2373 C C . LYS A 1 290 ? -10.266 -20.266 -29.094 1 91.75 290 LYS A C 1
ATOM 2375 O O . LYS A 1 290 ? -11.414 -20.594 -29.422 1 91.75 290 LYS A O 1
ATOM 2380 N N . LYS A 1 291 ? -9.281 -21.031 -29.25 1 88.62 291 LYS A N 1
ATOM 2381 C CA . LYS A 1 291 ? -9.375 -22.344 -29.906 1 88.62 291 LYS A CA 1
ATOM 2382 C C . LYS A 1 291 ? -10.008 -23.359 -28.969 1 88.62 291 LYS A C 1
ATOM 2384 O O . LYS A 1 291 ? -10.602 -24.344 -29.422 1 88.62 291 LYS A O 1
ATOM 2389 N N . TYR A 1 292 ? -9.852 -23.062 -27.719 1 84.56 292 TYR A N 1
ATOM 2390 C CA . TYR A 1 292 ? -10.234 -24.078 -26.766 1 84.56 292 TYR A CA 1
ATOM 2391 C C . TYR A 1 292 ? -11.32 -23.578 -25.812 1 84.56 292 TYR A C 1
ATOM 2393 O O . TYR A 1 292 ? -11.352 -23.938 -24.641 1 84.56 292 TYR A O 1
ATOM 2401 N N . SER A 1 293 ? -12.07 -22.734 -26.266 1 76.38 293 SER A N 1
ATOM 2402 C CA . SER A 1 293 ? -13.109 -22.141 -25.422 1 76.38 293 SER A CA 1
ATOM 2403 C C . SER A 1 293 ? -14.125 -23.188 -24.984 1 76.38 293 SER A C 1
ATOM 2405 O O . SER A 1 293 ? -14.812 -23.016 -23.984 1 76.38 293 SER A O 1
ATOM 2407 N N . ASP A 1 294 ? -14.125 -24.312 -25.625 1 78.25 294 ASP A N 1
ATOM 2408 C CA . ASP A 1 294 ? -15.133 -25.328 -25.344 1 78.25 294 ASP A CA 1
ATOM 2409 C C . ASP A 1 294 ? -14.516 -26.516 -24.625 1 78.25 294 ASP A C 1
ATOM 2411 O O . ASP A 1 294 ? -15.086 -27.609 -24.625 1 78.25 294 ASP A O 1
ATOM 2415 N N . ILE A 1 295 ? -13.43 -26.25 -24 1 82.38 295 ILE A N 1
ATOM 2416 C CA . ILE A 1 295 ? -12.789 -27.344 -23.266 1 82.38 295 ILE A CA 1
ATOM 2417 C C . ILE A 1 295 ? -13.719 -27.844 -22.156 1 82.38 295 ILE A C 1
ATOM 2419 O O . ILE A 1 295 ? -14.469 -27.062 -21.578 1 82.38 295 ILE A O 1
ATOM 2423 N N . SER A 1 296 ? -13.688 -29.125 -21.875 1 83.62 296 SER A N 1
ATOM 2424 C CA . SER A 1 296 ? -14.555 -29.75 -20.891 1 83.62 296 SER A CA 1
ATOM 2425 C C . SER A 1 296 ? -14.148 -29.359 -19.469 1 83.62 296 SER A C 1
ATOM 2427 O O . SER A 1 296 ? -15 -29.203 -18.594 1 83.62 296 SER A O 1
ATOM 2429 N N . ASP A 1 297 ? -12.914 -29.156 -19.312 1 92.44 297 ASP A N 1
ATOM 2430 C CA . ASP A 1 297 ? -12.398 -28.797 -17.984 1 92.44 297 ASP A CA 1
ATOM 2431 C C . ASP A 1 297 ? -12.586 -27.312 -17.703 1 92.44 297 ASP A C 1
ATOM 2433 O O . ASP A 1 297 ? -11.633 -26.547 -17.734 1 92.44 297 ASP A O 1
ATOM 2437 N N . LYS A 1 298 ? -13.727 -27 -17.312 1 92.31 298 LYS A N 1
ATOM 2438 C CA . LYS A 1 298 ? -14.094 -25.609 -17.078 1 92.31 298 LYS A CA 1
ATOM 2439 C C . LYS A 1 298 ? -13.352 -25.031 -15.883 1 92.31 298 LYS A C 1
ATOM 2441 O O . LYS A 1 298 ? -13.039 -23.828 -15.852 1 92.31 298 LYS A O 1
ATOM 2446 N N . ASP A 1 299 ? -13.086 -25.906 -14.914 1 94.38 299 ASP A N 1
ATOM 2447 C CA . ASP A 1 299 ? -12.336 -25.469 -13.742 1 94.38 299 ASP A CA 1
ATOM 2448 C C . ASP A 1 299 ? -10.93 -25.031 -14.125 1 94.38 299 ASP A C 1
ATOM 2450 O O . ASP A 1 299 ? -10.43 -24.016 -13.617 1 94.38 299 ASP A O 1
ATOM 2454 N N . PHE A 1 300 ? -10.336 -25.75 -15.008 1 95.94 300 PHE A N 1
ATOM 2455 C CA . PHE A 1 300 ? -9 -25.391 -15.461 1 95.94 300 PHE A CA 1
ATOM 2456 C C . PHE A 1 300 ? -9.023 -24.078 -16.219 1 95.94 300 PHE A C 1
ATOM 2458 O O . PHE A 1 300 ? -8.148 -23.234 -16.031 1 95.94 300 PHE A O 1
ATOM 2465 N N . LEU A 1 301 ? -9.961 -23.953 -17.078 1 95.38 301 LEU A N 1
ATOM 2466 C CA . LEU A 1 301 ? -10.086 -22.719 -17.844 1 95.38 301 LEU A CA 1
ATOM 2467 C C . LEU A 1 301 ? -10.25 -21.516 -16.906 1 95.38 301 LEU A C 1
ATOM 2469 O O . LEU A 1 301 ? -9.719 -20.438 -17.172 1 95.38 301 LEU A O 1
ATOM 2473 N N . ASP A 1 302 ? -11.039 -21.719 -15.875 1 95.62 302 ASP A N 1
ATOM 2474 C CA . ASP A 1 302 ? -11.25 -20.672 -14.875 1 95.62 302 ASP A CA 1
ATOM 2475 C C . ASP A 1 302 ? -9.93 -20.266 -14.219 1 95.62 302 ASP A C 1
ATOM 2477 O O . ASP A 1 302 ? -9.695 -19.094 -13.961 1 95.62 302 ASP A O 1
ATOM 2481 N N . LEU A 1 303 ? -9.055 -21.219 -13.969 1 97.56 303 LEU A N 1
ATOM 2482 C CA . LEU A 1 303 ? -7.75 -20.953 -13.367 1 97.56 303 LEU A CA 1
ATOM 2483 C C . LEU A 1 303 ? -6.859 -20.172 -14.336 1 97.56 303 LEU A C 1
ATOM 2485 O O . LEU A 1 303 ? -6.168 -19.234 -13.93 1 97.56 303 LEU A O 1
ATOM 2489 N N . MET A 1 304 ? -6.91 -20.594 -15.57 1 97.31 304 MET A N 1
ATOM 2490 C CA . MET A 1 304 ? -6.113 -19.906 -16.578 1 97.31 304 MET A CA 1
ATOM 2491 C C . MET A 1 304 ? -6.578 -18.469 -16.75 1 97.31 304 MET A C 1
ATOM 2493 O O . MET A 1 304 ? -5.758 -17.547 -16.844 1 97.31 304 MET A O 1
ATOM 2497 N N . GLU A 1 305 ? -7.812 -18.312 -16.781 1 96.56 305 GLU A N 1
ATOM 2498 C CA . GLU A 1 305 ? -8.359 -16.969 -16.859 1 96.56 305 GLU A CA 1
ATOM 2499 C C . GLU A 1 305 ? -7.902 -16.125 -15.672 1 96.56 305 GLU A C 1
ATOM 2501 O O . GLU A 1 305 ? -7.484 -14.977 -15.844 1 96.56 305 GLU A O 1
ATOM 2506 N N . PHE A 1 306 ? -8.023 -16.688 -14.539 1 98.19 306 PHE A N 1
ATOM 2507 C CA . PHE A 1 306 ? -7.617 -16 -13.32 1 98.19 306 PHE A CA 1
ATOM 2508 C C . PHE A 1 306 ? -6.16 -15.555 -13.414 1 98.19 306 PHE A C 1
ATOM 2510 O O . PHE A 1 306 ? -5.828 -14.422 -13.055 1 98.19 306 PHE A O 1
ATOM 2517 N N . ALA A 1 307 ? -5.297 -16.422 -13.883 1 98.56 307 ALA A N 1
ATOM 2518 C CA . ALA A 1 307 ? -3.859 -16.172 -13.93 1 98.56 307 ALA A CA 1
ATOM 2519 C C . ALA A 1 307 ? -3.551 -14.969 -14.828 1 98.56 307 ALA A C 1
ATOM 2521 O O . ALA A 1 307 ? -2.566 -14.258 -14.602 1 98.56 307 ALA A O 1
ATOM 2522 N N . TYR A 1 308 ? -4.414 -14.703 -15.734 1 98.19 308 TYR A N 1
ATOM 2523 C CA . TYR A 1 308 ? -4.098 -13.664 -16.719 1 98.19 308 TYR A CA 1
ATOM 2524 C C . TYR A 1 308 ? -4.93 -12.414 -16.469 1 98.19 308 TYR A C 1
ATOM 2526 O O . TYR A 1 308 ? -4.832 -11.438 -17.219 1 98.19 308 TYR A O 1
ATOM 2534 N N . ILE A 1 309 ? -5.758 -12.445 -15.445 1 97.81 309 ILE A N 1
ATOM 2535 C CA . ILE A 1 309 ? -6.535 -11.258 -15.109 1 97.81 309 ILE A CA 1
ATOM 2536 C C . ILE A 1 309 ? -5.598 -10.078 -14.859 1 97.81 309 ILE A C 1
ATOM 2538 O O . ILE A 1 309 ? -4.629 -10.195 -14.109 1 97.81 309 ILE A O 1
ATOM 2542 N N . GLY A 1 310 ? -5.895 -8.977 -15.516 1 96.94 310 GLY A N 1
ATOM 2543 C CA . GLY A 1 310 ? -5.215 -7.723 -15.234 1 96.94 310 GLY A CA 1
ATOM 2544 C C . GLY A 1 310 ? -3.844 -7.629 -15.883 1 96.94 310 GLY A C 1
ATOM 2545 O O . GLY A 1 310 ? -3.188 -6.586 -15.805 1 96.94 310 GLY A O 1
ATOM 2546 N N . ARG A 1 311 ? -3.354 -8.734 -16.516 1 97.75 311 ARG A N 1
ATOM 2547 C CA . ARG A 1 311 ? -2.047 -8.711 -17.172 1 97.75 311 ARG A CA 1
ATOM 2548 C C . ARG A 1 311 ? -2.084 -7.875 -18.438 1 97.75 311 ARG A C 1
ATOM 2550 O O . ARG A 1 311 ? -3.068 -7.906 -19.188 1 97.75 311 ARG A O 1
ATOM 2557 N N . LYS A 1 312 ? -1.014 -7.191 -18.656 1 96.31 312 LYS A N 1
ATOM 2558 C CA . LYS A 1 312 ? -0.857 -6.418 -19.875 1 96.31 312 LYS A CA 1
ATOM 2559 C C . LYS A 1 312 ? 0.165 -7.062 -20.812 1 96.31 312 LYS A C 1
ATOM 2561 O O . LYS A 1 312 ? 1.178 -7.598 -20.359 1 96.31 312 LYS A O 1
ATOM 2566 N N . SER A 1 313 ? -0.125 -6.977 -22.062 1 95.5 313 SER A N 1
ATOM 2567 C CA . SER A 1 313 ? 0.842 -7.477 -23.031 1 95.5 313 SER A CA 1
ATOM 2568 C C . SER A 1 313 ? 1.994 -6.492 -23.219 1 95.5 313 SER A C 1
ATOM 2570 O O . SER A 1 313 ? 1.896 -5.332 -22.828 1 95.5 313 SER A O 1
ATOM 2572 N N . ILE A 1 314 ? 3.025 -7.012 -23.828 1 92.38 314 ILE A N 1
ATOM 2573 C CA . ILE A 1 314 ? 4.176 -6.164 -24.109 1 92.38 314 ILE A CA 1
ATOM 2574 C C . ILE A 1 314 ? 3.754 -5 -25.016 1 92.38 314 ILE A C 1
ATOM 2576 O O . ILE A 1 314 ? 4.242 -3.879 -24.859 1 92.38 314 ILE A O 1
ATOM 2580 N N . LEU A 1 315 ? 2.877 -5.258 -25.875 1 89.5 315 LEU A N 1
ATOM 2581 C CA . LEU A 1 315 ? 2.383 -4.23 -26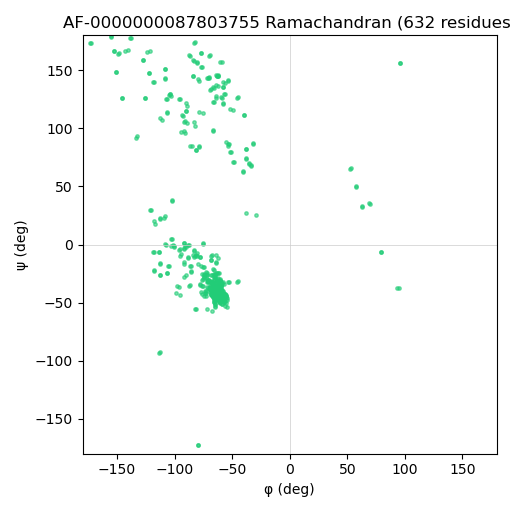.781 1 89.5 315 LEU A CA 1
ATOM 2582 C C . LEU A 1 315 ? 1.656 -3.131 -26.016 1 89.5 315 LEU A C 1
ATOM 2584 O O . LEU A 1 315 ? 1.764 -1.952 -26.375 1 89.5 315 LEU A O 1
ATOM 2588 N N . GLU A 1 316 ? 0.965 -3.453 -25 1 89.56 316 GLU A N 1
ATOM 2589 C CA . GLU A 1 316 ? 0.21 -2.502 -24.188 1 89.56 316 GLU A CA 1
ATOM 2590 C C . GLU A 1 316 ? 1.135 -1.678 -23.297 1 89.56 316 GLU A C 1
ATOM 2592 O O . GLU A 1 316 ? 0.792 -0.562 -22.906 1 89.56 316 GLU A O 1
ATOM 2597 N N . LEU A 1 317 ? 2.23 -2.232 -22.953 1 89.81 317 LEU A N 1
ATOM 2598 C CA . LEU A 1 317 ? 3.152 -1.577 -22.031 1 89.81 317 LEU A CA 1
ATOM 2599 C C . LEU A 1 317 ? 4.09 -0.633 -22.766 1 89.81 317 LEU A C 1
ATOM 2601 O O . LEU A 1 317 ? 4.664 0.278 -22.172 1 89.81 317 LEU A O 1
ATOM 2605 N N . ASN A 1 318 ? 4.371 -0.719 -24 1 79.69 318 ASN A N 1
ATOM 2606 C CA . ASN A 1 318 ? 5.191 0.157 -24.844 1 79.69 318 ASN A CA 1
ATOM 2607 C C . ASN A 1 318 ? 4.34 1.185 -25.578 1 79.69 318 ASN A C 1
ATOM 2609 O O . ASN A 1 318 ? 4.812 2.277 -25.891 1 79.69 318 ASN A O 1
ATOM 2613 N N . MET B 1 1 ? 18.641 -10.602 55.125 1 29.94 1 MET B N 1
ATOM 2614 C CA . MET B 1 1 ? 17.516 -10.008 54.406 1 29.94 1 MET B CA 1
ATOM 2615 C C . MET B 1 1 ? 18 -9.195 53.219 1 29.94 1 MET B C 1
ATOM 2617 O O . MET B 1 1 ? 18.562 -8.102 53.375 1 29.94 1 MET B O 1
ATOM 2621 N N . GLU B 1 2 ? 18.547 -9.797 52.156 1 33.94 2 GLU B N 1
ATOM 2622 C CA . GLU B 1 2 ? 19.188 -9.203 51 1 33.94 2 GLU B CA 1
ATOM 2623 C C . GLU B 1 2 ? 18.203 -8.414 50.156 1 33.94 2 GLU B C 1
ATOM 2625 O O . GLU B 1 2 ? 17.156 -8.938 49.75 1 33.94 2 GLU B O 1
ATOM 2630 N N . VAL B 1 3 ? 18.125 -7.035 50.281 1 31.55 3 VAL B N 1
ATOM 2631 C CA . VAL B 1 3 ? 17.344 -6.082 49.531 1 31.55 3 VAL B CA 1
ATOM 2632 C C . VAL B 1 3 ? 17.609 -6.285 48.031 1 31.55 3 VAL B C 1
ATOM 2634 O O . VAL B 1 3 ? 18.75 -6.102 47.562 1 31.55 3 VAL B O 1
ATOM 2637 N N . VAL B 1 4 ? 16.922 -7.164 47.344 1 33.72 4 VAL B N 1
ATOM 2638 C CA . VAL B 1 4 ? 16.922 -7.273 45.875 1 33.72 4 VAL B CA 1
ATOM 2639 C C . VAL B 1 4 ? 16.578 -5.926 45.25 1 33.72 4 VAL B C 1
ATOM 2641 O O . VAL B 1 4 ? 15.484 -5.395 45.469 1 33.72 4 VAL B O 1
ATOM 2644 N N . ASN B 1 5 ? 17.5 -5.055 45.031 1 29.64 5 ASN B N 1
ATOM 2645 C CA . ASN B 1 5 ? 17.328 -3.824 44.281 1 29.64 5 ASN B CA 1
ATOM 2646 C C . ASN B 1 5 ? 16.703 -4.094 42.906 1 29.64 5 ASN B C 1
ATOM 2648 O O . ASN B 1 5 ? 17.328 -4.73 42.062 1 29.64 5 ASN B O 1
ATOM 2652 N N . TYR B 1 6 ? 15.438 -4.27 42.906 1 31.72 6 TYR B N 1
ATOM 2653 C CA . TYR B 1 6 ? 14.734 -4.242 41.625 1 31.72 6 TYR B CA 1
ATOM 2654 C C . TYR B 1 6 ? 15.125 -3.018 40.812 1 31.72 6 TYR B C 1
ATOM 2656 O O . TYR B 1 6 ? 14.812 -1.886 41.188 1 31.72 6 TYR B O 1
ATOM 2664 N N . LYS B 1 7 ? 16.328 -3.01 40.312 1 32.75 7 LYS B N 1
ATOM 2665 C CA . LYS B 1 7 ? 16.594 -2.012 39.281 1 32.75 7 LYS B CA 1
ATOM 2666 C C . LYS B 1 7 ? 15.391 -1.849 38.375 1 32.75 7 LYS B C 1
ATOM 2668 O O . LYS B 1 7 ? 15.008 -2.785 37.656 1 32.75 7 LYS B O 1
ATOM 2673 N N . LEU B 1 8 ? 14.375 -1.121 38.656 1 31.33 8 LEU B N 1
ATOM 2674 C CA . LEU B 1 8 ? 13.367 -0.624 37.719 1 31.33 8 LEU B CA 1
ATOM 2675 C C . LEU B 1 8 ? 14.008 -0.165 36.406 1 31.33 8 LEU B C 1
ATOM 2677 O O . LEU B 1 8 ? 14.711 0.845 36.375 1 31.33 8 LEU B O 1
ATOM 2681 N N . GLU B 1 9 ? 14.633 -0.931 35.625 1 34.81 9 GLU B N 1
ATOM 2682 C CA . GLU B 1 9 ? 14.977 -0.542 34.25 1 34.81 9 GLU B CA 1
ATOM 2683 C C . GLU B 1 9 ? 13.859 0.263 33.594 1 34.81 9 GLU B C 1
ATOM 2685 O O . GLU B 1 9 ? 12.773 -0.265 33.344 1 34.81 9 GLU B O 1
ATOM 2690 N N . VAL B 1 10 ? 13.609 1.473 33.906 1 36.53 10 VAL B N 1
ATOM 2691 C CA . VAL B 1 10 ? 12.805 2.402 33.125 1 36.53 10 VAL B CA 1
ATOM 2692 C C . VAL B 1 10 ? 13.016 2.141 31.625 1 36.53 10 VAL B C 1
ATOM 2694 O O . VAL B 1 10 ? 14.109 2.361 31.094 1 36.53 10 VAL B O 1
ATOM 2697 N N . VAL B 1 11 ? 12.609 1.136 30.984 1 41.47 11 VAL B N 1
ATOM 2698 C CA . VAL B 1 11 ? 12.555 0.946 29.547 1 41.47 11 VAL B CA 1
ATOM 2699 C C . VAL B 1 11 ? 12.266 2.279 28.859 1 41.47 11 VAL B C 1
ATOM 2701 O O . VAL B 1 11 ? 11.172 2.836 29 1 41.47 11 VAL B O 1
ATOM 2704 N N . LEU B 1 12 ? 13.078 3.248 28.844 1 46.81 12 LEU B N 1
ATOM 2705 C CA . LEU B 1 12 ? 13.016 4.531 28.156 1 46.81 12 LEU B CA 1
ATOM 2706 C C . LEU B 1 12 ? 12.273 4.398 26.828 1 46.81 12 LEU B C 1
ATOM 2708 O O . LEU B 1 12 ? 12.664 3.6 25.969 1 46.81 12 LEU B O 1
ATOM 2712 N N . MET B 1 13 ? 11 4.535 26.891 1 58.69 13 MET B N 1
ATOM 2713 C CA . MET B 1 13 ? 10.172 4.527 25.688 1 58.69 13 MET B CA 1
ATOM 2714 C C . MET B 1 13 ? 10.852 5.293 24.562 1 58.69 13 MET B C 1
ATOM 2716 O O . MET B 1 13 ? 11.305 6.422 24.75 1 58.69 13 MET B O 1
ATOM 2720 N N . ASP B 1 14 ? 11.281 4.676 23.531 1 78.69 14 ASP B N 1
ATOM 2721 C CA . ASP B 1 14 ? 11.875 5.246 22.328 1 78.69 14 ASP B CA 1
ATOM 2722 C C . ASP B 1 14 ? 10.984 6.344 21.75 1 78.69 14 ASP B C 1
ATOM 2724 O O . ASP B 1 14 ? 9.773 6.164 21.609 1 78.69 14 ASP B O 1
ATOM 2728 N N . THR B 1 15 ? 11.523 7.613 21.719 1 91 15 THR B N 1
ATOM 2729 C CA . THR B 1 15 ? 10.812 8.789 21.234 1 91 15 THR B CA 1
ATOM 2730 C C . THR B 1 15 ? 10.914 8.906 19.719 1 91 15 THR B C 1
ATOM 2732 O O . THR B 1 15 ? 11.758 8.258 19.094 1 91 15 THR B O 1
ATOM 2735 N N . PHE B 1 16 ? 10.055 9.578 19.172 1 95.38 16 PHE B N 1
ATOM 2736 C CA . PHE B 1 16 ? 10.031 9.82 17.734 1 95.38 16 PHE B CA 1
ATOM 2737 C C . PHE B 1 16 ? 11.227 10.656 17.297 1 95.38 16 PHE B C 1
ATOM 2739 O O . PHE B 1 16 ? 11.594 11.617 17.984 1 95.38 16 PHE B O 1
ATOM 2746 N N . SER B 1 17 ? 11.844 10.273 16.25 1 94.75 17 SER B N 1
ATOM 2747 C CA . SER B 1 17 ? 12.977 11.016 15.695 1 94.75 17 SER B CA 1
ATOM 2748 C C . SER B 1 17 ? 12.75 11.352 14.227 1 94.75 17 SER B C 1
ATOM 2750 O O . SER B 1 17 ? 12.531 10.461 13.406 1 94.75 17 SER B O 1
ATOM 2752 N N . ASN B 1 18 ? 12.875 12.664 13.93 1 95.88 18 ASN B N 1
ATOM 2753 C CA . ASN B 1 18 ? 12.734 13.102 12.547 1 95.88 18 ASN B CA 1
ATOM 2754 C C . ASN B 1 18 ? 13.719 12.383 11.633 1 95.88 18 ASN B C 1
ATOM 2756 O O . ASN B 1 18 ? 13.344 11.93 10.547 1 95.88 18 ASN B O 1
ATOM 2760 N N . SER B 1 19 ? 14.914 12.266 12.109 1 94.75 19 SER B N 1
ATOM 2761 C CA . SER B 1 19 ? 15.969 11.68 11.281 1 94.75 19 SER B CA 1
ATOM 2762 C C . SER B 1 19 ? 15.703 10.203 11.008 1 94.75 19 SER B C 1
ATOM 2764 O O . SER B 1 19 ? 15.922 9.727 9.891 1 94.75 19 SER B O 1
ATOM 2766 N N . GLN B 1 20 ? 15.164 9.562 11.977 1 93.56 20 GLN B N 1
ATOM 2767 C CA . GLN B 1 20 ? 14.906 8.133 11.828 1 93.56 20 GLN B CA 1
ATOM 2768 C C . GLN B 1 20 ? 13.781 7.887 10.82 1 93.56 20 GLN B C 1
ATOM 2770 O O . GLN B 1 20 ? 13.805 6.895 10.086 1 93.56 20 GLN B O 1
ATOM 2775 N N . TYR B 1 21 ? 12.859 8.789 10.742 1 95.88 21 TYR B N 1
ATOM 2776 C CA . TYR B 1 21 ? 11.672 8.555 9.93 1 95.88 21 TYR B CA 1
ATOM 2777 C C . TYR B 1 21 ? 11.781 9.266 8.586 1 95.88 21 TYR B C 1
ATOM 2779 O O . TYR B 1 21 ? 10.883 9.148 7.742 1 95.88 21 TYR B O 1
ATOM 2787 N N . SER B 1 22 ? 12.875 9.984 8.359 1 96.62 22 SER B N 1
ATOM 2788 C CA . SER B 1 22 ? 13.023 10.797 7.156 1 96.62 22 SER B CA 1
ATOM 2789 C C . SER B 1 22 ? 12.93 9.945 5.895 1 96.62 22 SER B C 1
ATOM 2791 O O . SER B 1 22 ? 12.25 10.32 4.938 1 96.62 22 SER B O 1
ATOM 2793 N N . GLY B 1 23 ? 13.625 8.812 5.945 1 94.75 23 GLY B N 1
ATOM 2794 C CA . GLY B 1 23 ? 13.578 7.926 4.793 1 94.75 23 GLY B CA 1
ATOM 2795 C C . GLY B 1 23 ? 12.188 7.391 4.508 1 94.75 23 GLY B C 1
ATOM 2796 O O . GLY B 1 23 ? 11.719 7.43 3.369 1 94.75 23 GLY B O 1
ATOM 2797 N N . LEU B 1 24 ? 11.531 6.949 5.508 1 95.06 24 LEU B N 1
ATOM 2798 C CA . LEU B 1 24 ? 10.188 6.395 5.379 1 95.06 24 LEU B CA 1
ATOM 2799 C C . LEU B 1 24 ? 9.211 7.453 4.875 1 95.06 24 LEU B C 1
ATOM 2801 O O . LEU B 1 24 ? 8.414 7.188 3.971 1 95.06 24 LEU B O 1
ATOM 2805 N N . ILE B 1 25 ? 9.289 8.648 5.418 1 97.19 25 ILE B N 1
ATOM 2806 C CA . ILE B 1 25 ? 8.391 9.727 5.02 1 97.19 25 ILE B CA 1
ATOM 2807 C C . ILE B 1 25 ? 8.617 10.07 3.549 1 97.19 25 ILE B C 1
ATOM 2809 O O . ILE B 1 25 ? 7.66 10.258 2.797 1 97.19 25 ILE B O 1
ATOM 2813 N N . SER B 1 26 ? 9.828 10.086 3.164 1 96.31 26 SER B N 1
ATOM 2814 C CA . SER B 1 26 ? 10.156 10.391 1.775 1 96.31 26 SER B CA 1
ATOM 2815 C C . SER B 1 26 ? 9.562 9.352 0.825 1 96.31 26 SER B C 1
ATOM 2817 O O . SER B 1 26 ? 9.031 9.703 -0.23 1 96.31 26 SER B O 1
ATOM 2819 N N . GLU B 1 27 ? 9.664 8.125 1.211 1 94.5 27 GLU B N 1
ATOM 2820 C CA . GLU B 1 27 ? 9.086 7.055 0.402 1 94.5 27 GLU B CA 1
ATOM 2821 C C . GLU B 1 27 ? 7.574 7.199 0.294 1 94.5 27 GLU B C 1
ATOM 2823 O O . GLU B 1 27 ? 7.008 7.066 -0.792 1 94.5 27 GLU B O 1
ATOM 2828 N N . LEU B 1 28 ? 6.953 7.43 1.368 1 95.75 28 LEU B N 1
ATOM 2829 C CA . LEU B 1 28 ? 5.5 7.539 1.413 1 95.75 28 LEU B CA 1
ATOM 2830 C C . LEU B 1 28 ? 5.016 8.719 0.569 1 95.75 28 LEU B C 1
ATOM 2832 O O . LEU B 1 28 ? 4.039 8.594 -0.173 1 95.75 28 LEU B O 1
ATOM 2836 N N . LEU B 1 29 ? 5.723 9.82 0.688 1 97.38 29 LEU B N 1
ATOM 2837 C CA . LEU B 1 29 ? 5.34 10.992 -0.095 1 97.38 29 LEU B CA 1
ATOM 2838 C C . LEU B 1 29 ? 5.547 10.742 -1.585 1 97.38 29 LEU B C 1
ATOM 2840 O O . LEU B 1 29 ? 4.711 11.133 -2.404 1 97.38 29 LEU B O 1
ATOM 2844 N N . ASN B 1 30 ? 6.613 10.109 -1.896 1 96 30 ASN B N 1
ATOM 2845 C CA . ASN B 1 30 ? 6.836 9.766 -3.297 1 96 30 ASN B CA 1
ATOM 2846 C C . ASN B 1 30 ? 5.695 8.922 -3.857 1 96 30 ASN B C 1
ATOM 2848 O O . ASN B 1 30 ? 5.172 9.219 -4.934 1 96 30 ASN B O 1
ATOM 2852 N N . ASP B 1 31 ? 5.336 7.926 -3.105 1 94.75 31 ASP B N 1
ATOM 2853 C CA . ASP B 1 31 ? 4.367 6.938 -3.572 1 94.75 31 ASP B CA 1
ATOM 2854 C C . ASP B 1 31 ? 2.959 7.527 -3.617 1 94.75 31 ASP B C 1
ATOM 2856 O O . ASP B 1 31 ? 2.111 7.066 -4.383 1 94.75 31 ASP B O 1
ATOM 2860 N N . THR B 1 32 ? 2.66 8.508 -2.834 1 95.69 32 THR B N 1
ATOM 2861 C CA . THR B 1 32 ? 1.28 8.969 -2.713 1 95.69 32 THR B CA 1
ATOM 2862 C C . THR B 1 32 ? 1.092 10.305 -3.422 1 95.69 32 THR B C 1
ATOM 2864 O O . THR B 1 32 ? -0.017 10.641 -3.848 1 95.69 32 THR B O 1
ATOM 2867 N N . GLN B 1 33 ? 2.195 11.055 -3.557 1 96 33 GLN B N 1
ATOM 2868 C CA . GLN B 1 33 ? 2.021 12.422 -4.035 1 96 33 GLN B CA 1
ATOM 2869 C C . GLN B 1 33 ? 2.736 12.641 -5.363 1 96 33 GLN B C 1
ATOM 2871 O O . GLN B 1 33 ? 2.346 13.5 -6.152 1 96 33 GLN B O 1
ATOM 2876 N N . TYR B 1 34 ? 3.715 11.859 -5.688 1 95.88 34 TYR B N 1
ATOM 2877 C CA . TYR B 1 34 ? 4.574 12.266 -6.789 1 95.88 34 TYR B CA 1
ATOM 2878 C C . TYR B 1 34 ? 4.516 11.266 -7.934 1 95.88 34 TYR B C 1
ATOM 2880 O O . TYR B 1 34 ? 5.105 11.484 -8.992 1 95.88 34 TYR B O 1
ATOM 2888 N N . ILE B 1 35 ? 3.85 10.188 -7.715 1 94.06 35 ILE B N 1
ATOM 2889 C CA . ILE B 1 35 ? 3.654 9.234 -8.797 1 94.06 35 ILE B CA 1
ATOM 2890 C C . ILE B 1 35 ? 2.168 8.914 -8.945 1 94.06 35 ILE B C 1
ATOM 2892 O O . ILE B 1 35 ? 1.392 9.102 -8.008 1 94.06 35 ILE B O 1
ATOM 2896 N N . LYS B 1 36 ? 1.791 8.406 -10.164 1 93 36 LYS B N 1
ATOM 2897 C CA . LYS B 1 36 ? 0.404 8.016 -10.406 1 93 36 LYS B CA 1
ATOM 2898 C C . LYS B 1 36 ? 0.181 6.543 -10.086 1 93 36 LYS B C 1
ATOM 2900 O O . LYS B 1 36 ? 0.646 5.664 -10.812 1 93 36 LYS B O 1
ATOM 2905 N N . ILE B 1 37 ? -0.46 6.336 -8.984 1 94.44 37 ILE B N 1
ATOM 2906 C CA . ILE B 1 37 ? -0.817 4.992 -8.547 1 94.44 37 ILE B CA 1
ATOM 2907 C C . ILE B 1 37 ? -2.33 4.891 -8.375 1 94.44 37 ILE B C 1
ATOM 2909 O O . ILE B 1 37 ? -3.039 5.895 -8.453 1 94.44 37 ILE B O 1
ATOM 2913 N N . SER B 1 38 ? -2.855 3.688 -8.242 1 93.19 38 SER B N 1
ATOM 2914 C CA . SER B 1 38 ? -4.289 3.516 -8.031 1 93.19 38 SER B CA 1
ATOM 2915 C C . SER B 1 38 ? -4.742 4.211 -6.75 1 93.19 38 SER B C 1
ATOM 2917 O O . SER B 1 38 ? -3.939 4.434 -5.84 1 93.19 38 SER B O 1
ATOM 2919 N N . ASN B 1 39 ? -6.012 4.527 -6.691 1 92.5 39 ASN B N 1
ATOM 2920 C CA . ASN B 1 39 ? -6.547 5.117 -5.469 1 92.5 39 ASN B CA 1
ATOM 2921 C C . ASN B 1 39 ? -6.387 4.176 -4.277 1 92.5 39 ASN B C 1
ATOM 2923 O O . ASN B 1 39 ? -6.188 4.629 -3.148 1 92.5 39 ASN B O 1
ATOM 2927 N N . ARG B 1 40 ? -6.43 2.945 -4.543 1 90.31 40 ARG B N 1
ATOM 2928 C CA . ARG B 1 40 ? -6.219 1.959 -3.488 1 90.31 40 ARG B CA 1
ATOM 2929 C C . ARG B 1 40 ? -4.801 2.047 -2.932 1 90.31 40 ARG B C 1
ATOM 2931 O O . ARG B 1 40 ? -4.609 2.096 -1.716 1 90.31 40 ARG B O 1
ATOM 2938 N N . GLY B 1 41 ? -3.865 2.029 -3.826 1 90.12 41 GLY B N 1
ATOM 2939 C CA . GLY B 1 41 ? -2.48 2.17 -3.408 1 90.12 41 GLY B CA 1
ATOM 2940 C C . GLY B 1 41 ? -2.201 3.48 -2.697 1 90.12 41 GLY B C 1
ATOM 2941 O O . GLY B 1 41 ? -1.468 3.512 -1.707 1 90.12 41 GLY B O 1
ATOM 2942 N N . LYS B 1 42 ? -2.789 4.492 -3.225 1 92.88 42 LYS B N 1
ATOM 2943 C CA . LYS B 1 42 ? -2.613 5.812 -2.627 1 92.88 42 LYS B CA 1
ATOM 2944 C C . LYS B 1 42 ? -3.176 5.855 -1.21 1 92.88 42 LYS B C 1
ATOM 2946 O O . LYS B 1 42 ? -2.539 6.391 -0.299 1 92.88 42 LYS B O 1
ATOM 2951 N N . LEU B 1 43 ? -4.363 5.301 -1.055 1 91.62 43 LEU B N 1
ATOM 2952 C CA . LEU B 1 43 ? -5.004 5.293 0.255 1 91.62 43 LEU B CA 1
ATOM 2953 C C . LEU B 1 43 ? -4.18 4.496 1.26 1 91.62 43 LEU B C 1
ATOM 2955 O O . LEU B 1 43 ? -4.062 4.891 2.422 1 91.62 43 LEU B O 1
ATOM 2959 N N . ALA B 1 44 ? -3.6 3.426 0.852 1 87.69 44 ALA B N 1
ATOM 2960 C CA . ALA B 1 44 ? -2.738 2.635 1.727 1 87.69 44 ALA B CA 1
ATOM 2961 C C . ALA B 1 44 ? -1.516 3.438 2.162 1 87.69 44 ALA B C 1
ATOM 2963 O O . ALA B 1 44 ? -1.132 3.408 3.334 1 87.69 44 ALA B O 1
ATOM 2964 N N . GLY B 1 45 ? -0.912 4.105 1.229 1 91.5 45 GLY B N 1
ATOM 2965 C CA . GLY B 1 45 ? 0.231 4.945 1.545 1 91.5 45 GLY B CA 1
ATOM 2966 C C . GLY B 1 45 ? -0.117 6.105 2.463 1 91.5 45 GLY B C 1
ATOM 2967 O O . GLY B 1 45 ? 0.651 6.438 3.367 1 91.5 45 GLY B O 1
ATOM 2968 N N . LEU B 1 46 ? -1.275 6.695 2.197 1 93.88 46 LEU B N 1
ATOM 2969 C CA . LEU B 1 46 ? -1.724 7.812 3.02 1 93.88 46 LEU B CA 1
ATOM 2970 C C . LEU B 1 46 ? -1.994 7.359 4.449 1 93.88 46 LEU B C 1
ATOM 2972 O O . LEU B 1 46 ? -1.727 8.102 5.402 1 93.88 46 LEU B O 1
ATOM 2976 N N . ARG B 1 47 ? -2.506 6.191 4.539 1 91.12 47 ARG B N 1
ATOM 2977 C CA . ARG B 1 47 ? -2.744 5.645 5.871 1 91.12 47 ARG B CA 1
ATOM 2978 C C . ARG B 1 47 ? -1.435 5.449 6.629 1 91.12 47 ARG B C 1
ATOM 2980 O O . ARG B 1 47 ? -1.347 5.758 7.816 1 91.12 47 ARG B O 1
ATOM 2987 N N . ASN B 1 48 ? -0.435 4.973 5.961 1 91.5 48 ASN B N 1
ATOM 2988 C CA . ASN B 1 48 ? 0.886 4.84 6.562 1 91.5 48 ASN B CA 1
ATOM 2989 C C . ASN B 1 48 ? 1.465 6.195 6.953 1 91.5 48 ASN B C 1
ATOM 2991 O O . ASN B 1 48 ? 2.107 6.324 8 1 91.5 48 ASN B O 1
ATOM 2995 N N . HIS B 1 49 ? 1.231 7.105 6.098 1 94.88 49 HIS B N 1
ATOM 2996 C CA . HIS B 1 49 ? 1.686 8.461 6.398 1 94.88 49 HIS B CA 1
ATOM 2997 C C . HIS B 1 49 ? 1.002 9.008 7.648 1 94.88 49 HIS B C 1
ATOM 2999 O O . HIS B 1 49 ? 1.651 9.617 8.5 1 94.88 49 HIS B O 1
ATOM 3005 N N . ALA B 1 50 ? -0.287 8.75 7.699 1 95.12 50 ALA B N 1
ATOM 3006 C CA . ALA B 1 50 ? -1.038 9.164 8.883 1 95.12 50 ALA B CA 1
ATOM 3007 C C . ALA B 1 50 ? -0.48 8.508 10.141 1 95.12 50 ALA B C 1
ATOM 3009 O O . ALA B 1 50 ? -0.393 9.148 11.195 1 95.12 50 ALA B O 1
ATOM 3010 N N . GLU B 1 51 ? -0.109 7.316 10.047 1 94.31 51 GLU B N 1
ATOM 3011 C CA . GLU B 1 51 ? 0.453 6.609 11.195 1 94.31 51 GLU B CA 1
ATOM 3012 C C . GLU B 1 51 ? 1.744 7.27 11.672 1 94.31 51 GLU B C 1
ATOM 3014 O O . GLU B 1 51 ? 1.967 7.406 12.875 1 94.31 51 GLU B O 1
ATOM 3019 N N . VAL B 1 52 ? 2.545 7.641 10.742 1 96.19 52 VAL B N 1
ATOM 3020 C CA . VAL B 1 52 ? 3.791 8.312 11.086 1 96.19 52 VAL B CA 1
ATOM 3021 C C . VAL B 1 52 ? 3.484 9.633 11.805 1 96.19 52 VAL B C 1
ATOM 3023 O O . VAL B 1 52 ? 4.129 9.969 12.797 1 96.19 52 VAL B O 1
ATOM 3026 N N . LEU B 1 53 ? 2.494 10.352 11.289 1 97.75 53 LEU B N 1
ATOM 3027 C CA . LEU B 1 53 ? 2.107 11.617 11.922 1 97.75 53 LEU B CA 1
ATOM 3028 C C . LEU B 1 53 ? 1.607 11.383 13.344 1 97.75 53 LEU B C 1
ATOM 3030 O O . LEU B 1 53 ? 1.931 12.148 14.25 1 97.75 53 LEU B O 1
ATOM 3034 N N . VAL B 1 54 ? 0.858 10.352 13.5 1 96.88 54 VAL B N 1
ATOM 3035 C CA . VAL B 1 54 ? 0.33 10.023 14.82 1 96.88 54 VAL B CA 1
ATOM 3036 C C . VAL B 1 54 ? 1.479 9.695 15.766 1 96.88 54 VAL B C 1
ATOM 3038 O O . VAL B 1 54 ? 1.473 10.102 16.938 1 96.88 54 VAL B O 1
ATOM 3041 N N . ARG B 1 55 ? 2.469 8.969 15.273 1 95.88 55 ARG B N 1
ATOM 3042 C CA . ARG B 1 55 ? 3.654 8.68 16.078 1 95.88 55 ARG B CA 1
ATOM 3043 C C . ARG B 1 55 ? 4.332 9.969 16.531 1 95.88 55 ARG B C 1
ATOM 3045 O O . ARG B 1 55 ? 4.77 10.078 17.672 1 95.88 55 ARG B O 1
ATOM 3052 N N . LYS B 1 56 ? 4.449 10.859 15.578 1 97.19 56 LYS B N 1
ATOM 3053 C CA . LYS B 1 56 ? 5.051 12.148 15.898 1 97.19 56 LYS B CA 1
ATOM 3054 C C . LYS B 1 56 ? 4.246 12.883 16.969 1 97.19 56 LYS B C 1
ATOM 3056 O O . LYS B 1 56 ? 4.809 13.406 17.938 1 97.19 56 LYS B O 1
ATOM 3061 N N . ILE B 1 57 ? 2.939 12.906 16.844 1 97.62 57 ILE B N 1
ATOM 3062 C CA . ILE B 1 57 ? 2.047 13.617 17.75 1 97.62 57 ILE B CA 1
ATOM 3063 C C . ILE B 1 57 ? 2.121 12.992 19.141 1 97.62 57 ILE B C 1
ATOM 3065 O O . ILE B 1 57 ? 2.178 13.695 20.156 1 97.62 57 ILE B O 1
ATOM 3069 N N . LEU B 1 58 ? 2.182 11.672 19.156 1 96.06 58 LEU B N 1
ATOM 3070 C CA . LEU B 1 58 ? 2.18 10.953 20.438 1 96.06 58 LEU B CA 1
ATOM 3071 C C . LEU B 1 58 ? 3.604 10.719 20.922 1 96.06 58 LEU B C 1
ATOM 3073 O O . LEU B 1 58 ? 3.805 10.172 22.016 1 96.06 58 LEU B O 1
ATOM 3077 N N . ASN B 1 59 ? 4.555 11.117 20.141 1 95.12 59 ASN B N 1
ATOM 3078 C CA . ASN B 1 59 ? 5.973 10.961 20.453 1 95.12 59 ASN B CA 1
ATOM 3079 C C . ASN B 1 59 ? 6.336 9.5 20.688 1 95.12 59 ASN B C 1
ATOM 3081 O O . ASN B 1 59 ? 6.945 9.164 21.719 1 95.12 59 ASN B O 1
ATOM 3085 N N . LEU B 1 60 ? 5.918 8.68 19.781 1 94.19 60 LEU B N 1
ATOM 3086 C CA . LEU B 1 60 ? 6.215 7.254 19.859 1 94.19 60 LEU B CA 1
ATOM 3087 C C . LEU B 1 60 ? 7.262 6.855 18.828 1 94.19 60 LEU B C 1
ATOM 3089 O O . LEU B 1 60 ? 7.082 7.098 17.641 1 94.19 60 LEU B O 1
ATOM 3093 N N . GLY B 1 61 ? 8.297 6.254 19.25 1 92.25 61 GLY B N 1
ATOM 3094 C CA . GLY B 1 61 ? 9.352 5.801 18.359 1 92.25 61 GLY B CA 1
ATOM 3095 C C . GLY B 1 61 ? 9.023 4.504 17.641 1 92.25 61 GLY B C 1
ATOM 3096 O O . GLY B 1 61 ? 7.879 4.035 17.688 1 92.25 61 GLY B O 1
ATOM 3097 N N . ASN B 1 62 ? 10.039 3.959 16.922 1 88.38 62 ASN B N 1
ATOM 3098 C CA . ASN B 1 62 ? 9.797 2.811 16.062 1 88.38 62 ASN B CA 1
ATOM 3099 C C . ASN B 1 62 ? 9.844 1.5 16.844 1 88.38 62 ASN B C 1
ATOM 3101 O O . ASN B 1 62 ? 9.445 0.452 16.328 1 88.38 62 ASN B O 1
ATOM 3105 N N . ASN B 1 63 ? 10.18 1.538 18.062 1 85.38 63 ASN B N 1
ATOM 3106 C CA . ASN B 1 63 ? 10.211 0.334 18.891 1 85.38 63 ASN B CA 1
ATOM 3107 C C . ASN B 1 63 ? 8.82 -0.033 19.406 1 85.38 63 ASN B C 1
ATOM 3109 O O . ASN B 1 63 ? 8.625 -1.123 19.938 1 85.38 63 ASN B O 1
ATOM 3113 N N . GLN B 1 64 ? 7.906 0.837 19.203 1 84.75 64 GLN B N 1
ATOM 3114 C CA . GLN B 1 64 ? 6.539 0.596 19.656 1 84.75 64 GLN B CA 1
ATOM 3115 C C . GLN B 1 64 ? 5.633 0.236 18.469 1 84.75 64 GLN B C 1
ATOM 3117 O O . GLN B 1 64 ? 5.621 0.934 17.453 1 84.75 64 GLN B O 1
ATOM 3122 N N . LYS B 1 65 ? 4.969 -0.827 18.656 1 83.94 65 LYS B N 1
ATOM 3123 C CA . LYS B 1 65 ? 3.963 -1.163 17.656 1 83.94 65 LYS B CA 1
ATOM 3124 C C . LYS B 1 65 ? 2.793 -0.183 17.703 1 83.94 65 LYS B C 1
ATOM 3126 O O . LYS B 1 65 ? 2.326 0.184 18.781 1 83.94 65 LYS B O 1
ATOM 3131 N N . LEU B 1 66 ? 2.41 0.276 16.531 1 87.06 66 LEU B N 1
ATOM 3132 C CA . LEU B 1 66 ? 1.304 1.223 16.438 1 87.06 66 LEU B CA 1
ATOM 3133 C C . LEU B 1 66 ? 0.496 1 15.164 1 87.06 66 LEU B C 1
ATOM 3135 O O . LEU B 1 66 ? 1.062 0.909 14.078 1 87.06 66 LEU B O 1
ATOM 3139 N N . MET B 1 67 ? -0.824 0.826 15.367 1 83.56 67 MET B N 1
ATOM 3140 C CA . MET B 1 67 ? -1.785 0.812 14.266 1 83.56 67 MET B CA 1
ATOM 3141 C C . MET B 1 67 ? -2.854 1.883 14.461 1 83.56 67 MET B C 1
ATOM 3143 O O . MET B 1 67 ? -3.262 2.158 15.594 1 83.56 67 MET B O 1
ATOM 3147 N N . LEU B 1 68 ? -3.309 2.393 13.375 1 87.19 68 LEU B N 1
ATOM 3148 C CA . LEU B 1 68 ? -4.266 3.492 13.445 1 87.19 68 LEU B CA 1
ATOM 3149 C C . LEU B 1 68 ? -5.523 3.07 14.195 1 87.19 68 LEU B C 1
ATOM 3151 O O . LEU B 1 68 ? -6.141 3.883 14.891 1 87.19 68 LEU B O 1
ATOM 3155 N N . GLY B 1 69 ? -5.84 1.776 14.047 1 84.12 69 GLY B N 1
ATOM 3156 C CA . GLY B 1 69 ? -7.039 1.279 14.703 1 84.12 69 GLY B CA 1
ATOM 3157 C C . GLY B 1 69 ? -6.93 1.26 16.219 1 84.12 69 GLY B C 1
ATOM 3158 O O . GLY B 1 69 ? -7.938 1.165 16.922 1 84.12 69 GLY B O 1
ATOM 3159 N N . GLN B 1 70 ? -5.773 1.414 16.688 1 87.81 70 GLN B N 1
ATOM 3160 C CA . GLN B 1 70 ? -5.535 1.363 18.125 1 87.81 70 GLN B CA 1
ATOM 3161 C C . GLN B 1 70 ? -5.699 2.74 18.75 1 87.81 70 GLN B C 1
ATOM 3163 O O . GLN B 1 70 ? -5.699 2.869 19.984 1 87.81 70 GLN B O 1
ATOM 3168 N N . ILE B 1 71 ? -5.785 3.746 17.953 1 92.69 71 ILE B N 1
ATOM 3169 C CA . ILE B 1 71 ? -5.949 5.105 18.469 1 92.69 71 ILE B CA 1
ATOM 3170 C C . ILE B 1 71 ? -7.406 5.336 18.859 1 92.69 71 ILE B C 1
ATOM 3172 O O . ILE B 1 71 ? -8.188 5.879 18.078 1 92.69 71 ILE B O 1
ATOM 3176 N N . ARG B 1 72 ? -7.707 4.941 20.016 1 91.31 72 ARG B N 1
ATOM 3177 C CA . ARG B 1 72 ? -9.047 5.047 20.594 1 91.31 72 ARG B CA 1
ATOM 3178 C C . ARG B 1 72 ? -8.977 5.137 22.109 1 91.31 72 ARG B C 1
ATOM 3180 O O . ARG B 1 72 ? -7.941 4.836 22.719 1 91.31 72 ARG B O 1
ATOM 3187 N N . ILE B 1 73 ? -10.023 5.488 22.719 1 87.94 73 ILE B N 1
ATOM 3188 C CA . ILE B 1 73 ? -10.07 5.734 24.156 1 87.94 73 ILE B CA 1
ATOM 3189 C C . ILE B 1 73 ? -9.828 4.434 24.906 1 87.94 73 ILE B C 1
ATOM 3191 O O . ILE B 1 73 ? -9.133 4.422 25.922 1 87.94 73 ILE B O 1
ATOM 3195 N N . ASP B 1 74 ? -10.352 3.34 24.438 1 89.56 74 ASP B N 1
ATOM 3196 C CA . ASP B 1 74 ? -10.219 2.049 25.094 1 89.56 74 ASP B CA 1
ATOM 3197 C C . ASP B 1 74 ? -9.172 1.176 24.422 1 89.56 74 ASP B C 1
ATOM 3199 O O . ASP B 1 74 ? -9.352 -0.038 24.297 1 89.56 74 ASP B O 1
ATOM 3203 N N . SER B 1 75 ? -8.18 1.854 24.031 1 91.12 75 SER B N 1
ATOM 3204 C CA . SER B 1 75 ? -7.137 1.115 23.344 1 91.12 75 SER B CA 1
ATOM 3205 C C . SER B 1 75 ? -6.504 0.062 24.234 1 91.12 75 SER B C 1
ATOM 3207 O O . SER B 1 75 ? -6.332 0.29 25.438 1 91.12 75 SER B O 1
ATOM 3209 N N . ASP B 1 76 ? -6.113 -1.096 23.672 1 91.12 76 ASP B N 1
ATOM 3210 C CA . ASP B 1 76 ? -5.402 -2.137 24.422 1 91.12 76 ASP B CA 1
ATOM 3211 C C . ASP B 1 76 ? -3.893 -1.908 24.375 1 91.12 76 ASP B C 1
ATOM 3213 O O . ASP B 1 76 ? -3.131 -2.639 25.016 1 91.12 76 ASP B O 1
ATOM 3217 N N . ASN B 1 77 ? -3.473 -0.918 23.734 1 91.12 77 ASN B N 1
ATOM 3218 C CA . ASN B 1 77 ? -2.064 -0.541 23.656 1 91.12 77 ASN B CA 1
ATOM 3219 C C . ASN B 1 77 ? -1.693 0.471 24.734 1 91.12 77 ASN B C 1
ATOM 3221 O O . ASN B 1 77 ? -2.037 1.65 24.625 1 91.12 77 ASN B O 1
ATOM 3225 N N . ARG B 1 78 ? -0.917 0.026 25.656 1 90.25 78 ARG B N 1
ATOM 3226 C CA . ARG B 1 78 ? -0.594 0.823 26.828 1 90.25 78 ARG B CA 1
ATOM 3227 C C . ARG B 1 78 ? 0.156 2.094 26.438 1 90.25 78 ARG B C 1
ATOM 3229 O O . ARG B 1 78 ? -0.029 3.143 27.062 1 90.25 78 ARG B O 1
ATOM 3236 N N . ALA B 1 79 ? 1.048 1.993 25.484 1 91.06 79 ALA B N 1
ATOM 3237 C CA . ALA B 1 79 ? 1.809 3.158 25.031 1 91.06 79 ALA B CA 1
ATOM 3238 C C . ALA B 1 79 ? 0.89 4.219 24.438 1 91.06 79 ALA B C 1
ATOM 3240 O O . ALA B 1 79 ? 1.073 5.414 24.672 1 91.06 79 ALA B O 1
ATOM 3241 N N . VAL B 1 80 ? -0.094 3.814 23.719 1 93.94 80 VAL B N 1
ATOM 3242 C CA . VAL B 1 80 ? -1.064 4.715 23.109 1 93.94 80 VAL B CA 1
ATOM 3243 C C . VAL B 1 80 ? -1.898 5.395 24.188 1 93.94 80 VAL B C 1
ATOM 3245 O O . VAL B 1 80 ? -2.1 6.609 24.156 1 93.94 80 VAL B O 1
ATOM 3248 N N . VAL B 1 81 ? -2.328 4.652 25.141 1 94.31 81 VAL B N 1
ATOM 3249 C CA . VAL B 1 81 ? -3.145 5.18 26.219 1 94.31 81 VAL B CA 1
ATOM 3250 C C . VAL B 1 81 ? -2.357 6.242 26.984 1 94.31 81 VAL B C 1
ATOM 3252 O O . VAL B 1 81 ? -2.871 7.332 27.25 1 94.31 81 VAL B O 1
ATOM 3255 N N . LYS B 1 82 ? -1.149 5.859 27.312 1 93.69 82 LYS B N 1
ATOM 3256 C CA . LYS B 1 82 ? -0.298 6.797 28.031 1 93.69 82 LYS B CA 1
ATOM 3257 C C . LYS B 1 82 ? -0.083 8.078 27.234 1 93.69 82 LYS B C 1
ATOM 3259 O O . LYS B 1 82 ? -0.147 9.18 27.781 1 93.69 82 LYS B O 1
ATOM 3264 N N . SER B 1 83 ? 0.198 7.961 26.016 1 94.38 83 SER B N 1
ATOM 3265 C CA . SER B 1 83 ? 0.488 9.109 25.156 1 94.38 83 SER B CA 1
ATOM 3266 C C . SER B 1 83 ? -0.754 9.977 24.953 1 94.38 83 SER B C 1
ATOM 3268 O O . SER B 1 83 ? -0.661 11.203 24.875 1 94.38 83 SER B O 1
ATOM 3270 N N . LEU B 1 84 ? -1.922 9.328 24.828 1 95.5 84 LEU B N 1
ATOM 3271 C CA . LEU B 1 84 ? -3.172 10.07 24.703 1 95.5 84 LEU B CA 1
ATOM 3272 C C . LEU B 1 84 ? -3.451 10.867 25.984 1 95.5 84 LEU B C 1
ATOM 3274 O O . LEU B 1 84 ? -3.9 12.008 25.906 1 95.5 84 LEU B O 1
ATOM 3278 N N . ASN B 1 85 ? -3.15 10.266 27.062 1 93.81 85 ASN B N 1
ATOM 3279 C CA . ASN B 1 85 ? -3.307 10.969 28.328 1 93.81 85 ASN B CA 1
ATOM 3280 C C . ASN B 1 85 ? -2.393 12.195 28.406 1 93.81 85 ASN B C 1
ATOM 3282 O O . ASN B 1 85 ? -2.803 13.25 28.891 1 93.81 85 ASN B O 1
ATOM 3286 N N . ASN B 1 86 ? -1.184 12.039 27.938 1 93.56 86 ASN B N 1
ATOM 3287 C CA . ASN B 1 86 ? -0.226 13.133 27.938 1 93.56 86 ASN B CA 1
ATOM 3288 C C . ASN B 1 86 ? -0.663 14.258 27 1 93.56 86 ASN B C 1
ATOM 3290 O O . ASN B 1 86 ? -0.356 15.422 27.234 1 93.56 86 ASN B O 1
ATOM 3294 N N . LEU B 1 87 ? -1.29 13.898 25.953 1 94.88 87 LEU B N 1
ATOM 3295 C CA . LEU B 1 87 ? -1.784 14.859 24.969 1 94.88 87 LEU B CA 1
ATOM 3296 C C . LEU B 1 87 ? -2.914 15.703 25.562 1 94.88 87 LEU B C 1
ATOM 3298 O O . LEU B 1 87 ? -3.121 16.844 25.141 1 94.88 87 LEU B O 1
ATOM 3302 N N . GLY B 1 88 ? -3.637 15.203 26.531 1 93.81 88 GLY B N 1
ATOM 3303 C CA . GLY B 1 88 ? -4.793 15.867 27.109 1 93.81 88 GLY B CA 1
ATOM 3304 C C . GLY B 1 88 ? -6.105 15.414 26.5 1 93.81 88 GLY B C 1
ATOM 3305 O O . GLY B 1 88 ? -6.145 14.984 25.344 1 93.81 88 GLY B O 1
ATOM 3306 N N . GLU B 1 89 ? -7.121 15.555 27.172 1 93.94 89 GLU B N 1
ATOM 3307 C CA . GLU B 1 89 ? -8.43 15.031 26.797 1 93.94 89 GLU B CA 1
ATOM 3308 C C . GLU B 1 89 ? -8.93 15.656 25.5 1 93.94 89 GLU B C 1
ATOM 3310 O O . GLU B 1 89 ? -9.336 14.953 24.578 1 93.94 89 GLU B O 1
ATOM 3315 N N . GLU B 1 90 ? -8.844 16.906 25.406 1 95.5 90 GLU B N 1
ATOM 3316 C CA . GLU B 1 90 ? -9.398 17.625 24.266 1 95.5 90 GLU B CA 1
ATOM 3317 C C . GLU B 1 90 ? -8.656 17.266 22.969 1 95.5 90 GLU B C 1
ATOM 3319 O O . GLU B 1 90 ? -9.289 16.953 21.969 1 95.5 90 GLU B O 1
ATOM 3324 N N . LEU B 1 91 ? -7.371 17.328 23.047 1 97.12 91 LEU B N 1
ATOM 3325 C CA . LEU B 1 91 ? -6.574 17.047 21.844 1 97.12 91 LEU B CA 1
ATOM 3326 C C . LEU B 1 91 ? -6.621 15.562 21.5 1 97.12 91 LEU B C 1
ATOM 3328 O O . LEU B 1 91 ? -6.566 15.188 20.328 1 97.12 91 LEU B O 1
ATOM 3332 N N . SER B 1 92 ? -6.738 14.727 22.5 1 97.12 92 SER B N 1
ATOM 3333 C CA . SER B 1 92 ? -6.902 13.297 22.266 1 97.12 92 SER B CA 1
ATOM 3334 C C . SER B 1 92 ? -8.195 13.008 21.5 1 97.12 92 SER B C 1
ATOM 3336 O O . SER B 1 92 ? -8.219 12.195 20.578 1 97.12 92 SER B O 1
ATOM 3338 N N . GLU B 1 93 ? -9.211 13.68 21.953 1 96.56 93 GLU B N 1
ATOM 3339 C CA . GLU B 1 93 ? -10.492 13.508 21.281 1 96.56 93 GLU B CA 1
ATOM 3340 C C . GLU B 1 93 ? -10.43 13.969 19.828 1 96.56 93 GLU B C 1
ATOM 3342 O O . GLU B 1 93 ? -11.008 13.336 18.938 1 96.56 93 GLU B O 1
ATOM 3347 N N . GLU B 1 94 ? -9.789 15.062 19.641 1 97.25 94 GLU B N 1
ATOM 3348 C CA . GLU B 1 94 ? -9.625 15.57 18.281 1 97.25 94 GLU B CA 1
ATOM 3349 C C . GLU B 1 94 ? -8.812 14.602 17.422 1 97.25 94 GLU B C 1
ATOM 3351 O O . GLU B 1 94 ? -9.164 14.359 16.266 1 97.25 94 GLU B O 1
ATOM 3356 N N . LEU B 1 95 ? -7.75 14.086 17.969 1 98.12 95 LEU B N 1
ATOM 3357 C CA . LEU B 1 95 ? -6.922 13.109 17.266 1 98.12 95 LEU B CA 1
ATOM 3358 C C . LEU B 1 95 ? -7.738 11.883 16.875 1 98.12 95 LEU B C 1
ATOM 3360 O O . LEU B 1 95 ? -7.668 11.422 15.742 1 98.12 95 LEU B O 1
ATOM 3364 N N . ILE B 1 96 ? -8.484 11.391 17.781 1 96.81 96 ILE B N 1
ATOM 3365 C CA . ILE B 1 96 ? -9.305 10.211 17.562 1 96.81 96 ILE B CA 1
ATOM 3366 C C . ILE B 1 96 ? -10.336 10.484 16.469 1 96.81 96 ILE B C 1
ATOM 3368 O O . ILE B 1 96 ? -10.57 9.648 15.602 1 96.81 96 ILE B O 1
ATOM 3372 N N . ARG B 1 97 ? -10.938 11.641 16.5 1 96 97 ARG B N 1
ATOM 3373 C CA . ARG B 1 97 ? -11.898 12.023 15.477 1 96 97 ARG B CA 1
ATOM 3374 C C . ARG B 1 97 ? -11.258 12 14.094 1 96 97 ARG B C 1
ATOM 3376 O O . ARG B 1 97 ? -11.836 11.461 13.148 1 96 97 ARG B O 1
ATOM 3383 N N . ILE B 1 98 ? -10.117 12.594 13.984 1 96.81 98 ILE B N 1
ATOM 3384 C CA . ILE B 1 98 ? -9.414 12.656 12.711 1 96.81 98 ILE B CA 1
ATOM 3385 C C . ILE B 1 98 ? -9.094 11.242 12.227 1 96.81 98 ILE B C 1
ATOM 3387 O O . ILE B 1 98 ? -9.312 10.914 11.055 1 96.81 98 ILE B O 1
ATOM 3391 N N . ILE B 1 99 ? -8.609 10.367 13.133 1 95.5 99 ILE B N 1
ATOM 3392 C CA . ILE B 1 99 ? -8.211 9.008 12.781 1 95.5 99 ILE B CA 1
ATOM 3393 C C . ILE B 1 99 ? -9.438 8.211 12.352 1 95.5 99 ILE B C 1
ATOM 3395 O O . ILE B 1 99 ? -9.359 7.387 11.43 1 95.5 99 ILE B O 1
ATOM 3399 N N . ASN B 1 100 ? -10.508 8.43 12.984 1 92.31 100 ASN B N 1
ATOM 3400 C CA . ASN B 1 100 ? -11.742 7.754 12.594 1 92.31 100 ASN B CA 1
ATOM 3401 C C . ASN B 1 100 ? -12.141 8.102 11.164 1 92.31 100 ASN B C 1
ATOM 3403 O O . ASN B 1 100 ? -12.656 7.254 10.43 1 92.31 100 ASN B O 1
ATOM 3407 N N . ASN B 1 101 ? -11.938 9.289 10.781 1 90.06 101 ASN B N 1
ATOM 3408 C CA . ASN B 1 101 ? -12.211 9.695 9.414 1 90.06 101 ASN B CA 1
ATOM 3409 C C . ASN B 1 101 ? -11.305 8.984 8.414 1 90.06 101 ASN B C 1
ATOM 3411 O O . ASN B 1 101 ? -11.727 8.648 7.309 1 90.06 101 ASN B O 1
ATOM 3415 N N . ILE B 1 102 ? -10.086 8.719 8.812 1 91.06 102 ILE B N 1
ATOM 3416 C CA . ILE B 1 102 ? -9.117 8.039 7.957 1 91.06 102 ILE B CA 1
ATOM 3417 C C . ILE B 1 102 ? -9.469 6.559 7.859 1 91.06 102 ILE B C 1
ATOM 3419 O O . ILE B 1 102 ? -9.414 5.969 6.773 1 91.06 102 ILE B O 1
ATOM 3423 N N . ASN B 1 103 ? -9.805 5.961 9.008 1 82.44 103 ASN B N 1
ATOM 3424 C CA . ASN B 1 103 ? -10.086 4.531 9.07 1 82.44 103 ASN B CA 1
ATOM 3425 C C . ASN B 1 103 ? -11.328 4.168 8.258 1 82.44 103 ASN B C 1
ATOM 3427 O O . ASN B 1 103 ? -11.375 3.105 7.633 1 82.44 103 ASN B O 1
ATOM 3431 N N . VAL B 1 104 ? -12.281 4.863 8.359 1 68.88 104 VAL B N 1
ATOM 3432 C CA . VAL B 1 104 ? -13.516 4.598 7.617 1 68.88 104 VAL B CA 1
ATOM 3433 C C . VAL B 1 104 ? -13.219 4.559 6.121 1 68.88 104 VAL B C 1
ATOM 3435 O O . VAL B 1 104 ? -13.688 3.662 5.414 1 68.88 104 VAL B O 1
ATOM 3438 N N . LEU B 1 105 ? -12.398 5.277 5.762 1 62.47 105 LEU B N 1
ATOM 3439 C CA . LEU B 1 105 ? -12.109 5.395 4.336 1 62.47 105 LEU B CA 1
ATOM 3440 C C . LEU B 1 105 ? -11.008 4.422 3.924 1 62.47 105 LEU B C 1
ATOM 3442 O O . LEU B 1 105 ? -11 3.932 2.791 1 62.47 105 LEU B O 1
ATOM 3446 N N . GLY B 1 106 ? -10.109 4.09 4.902 1 56.88 106 GLY B N 1
ATOM 3447 C CA . GLY B 1 106 ? -8.914 3.318 4.598 1 56.88 106 GLY B CA 1
ATOM 3448 C C . GLY B 1 106 ? -9.086 1.83 4.832 1 56.88 106 GLY B C 1
ATOM 3449 O O . GLY B 1 106 ? -8.445 1.013 4.168 1 56.88 106 GLY B O 1
ATOM 3450 N N . ARG B 1 107 ? -9.727 1.444 5.961 1 56.03 107 ARG B N 1
ATOM 3451 C CA . ARG B 1 107 ? -9.859 0.032 6.301 1 56.03 107 ARG B CA 1
ATOM 3452 C C . ARG B 1 107 ? -10.297 -0.785 5.09 1 56.03 107 ARG B C 1
ATOM 3454 O O . ARG B 1 107 ? -9.797 -1.889 4.867 1 56.03 107 ARG B O 1
ATOM 3461 N N . GLU B 1 108 ? -11.031 -0.173 4.312 1 56.44 108 GLU B N 1
ATOM 3462 C CA . GLU B 1 108 ? -11.578 -0.925 3.186 1 56.44 108 GLU B CA 1
ATOM 3463 C C . GLU B 1 108 ? -10.531 -1.113 2.09 1 56.44 108 GLU B C 1
ATOM 3465 O O . GLU B 1 108 ? -10.562 -2.102 1.353 1 56.44 108 GLU B O 1
ATOM 3470 N N . GLY B 1 109 ? -9.547 -0.287 2.189 1 54.59 109 GLY B N 1
ATOM 3471 C CA . GLY B 1 109 ? -8.602 -0.311 1.087 1 54.59 109 GLY B CA 1
ATOM 3472 C C . GLY B 1 109 ? -7.441 -1.261 1.317 1 54.59 109 GLY B C 1
ATOM 3473 O O . GLY B 1 109 ? -6.746 -1.644 0.372 1 54.59 109 GLY B O 1
ATOM 3474 N N . ALA B 1 110 ? -7.32 -1.66 2.619 1 60.88 110 ALA B N 1
ATOM 3475 C CA . ALA B 1 110 ? -6.148 -2.484 2.914 1 60.88 110 ALA B CA 1
ATOM 3476 C C . ALA B 1 110 ? -6.496 -3.969 2.852 1 60.88 110 ALA B C 1
ATOM 3478 O O . ALA B 1 110 ? -5.605 -4.816 2.723 1 60.88 110 ALA B O 1
ATOM 3479 N N . HIS B 1 111 ? -7.707 -4.168 2.771 1 70.19 111 HIS B N 1
ATOM 3480 C CA . HIS B 1 111 ? -8.102 -5.574 2.793 1 70.19 111 HIS B CA 1
ATOM 3481 C C . HIS B 1 111 ? -8.805 -5.969 1.497 1 70.19 111 HIS B C 1
ATOM 3483 O O . HIS B 1 111 ? -9.57 -5.18 0.938 1 70.19 111 HIS B O 1
ATOM 3489 N N . THR B 1 112 ? -8.516 -7.074 1.053 1 79.25 112 THR B N 1
ATOM 3490 C CA . THR B 1 112 ? -8.969 -7.535 -0.255 1 79.25 112 THR B CA 1
ATOM 3491 C C . THR B 1 112 ? -10.445 -7.918 -0.212 1 79.25 112 THR B C 1
ATOM 3493 O O . THR B 1 112 ? -11 -8.383 -1.209 1 79.25 112 THR B O 1
ATOM 3496 N N . GLN B 1 113 ? -11.016 -7.738 0.985 1 79.94 113 GLN B N 1
ATOM 3497 C CA . GLN B 1 113 ? -12.469 -7.855 1.072 1 79.94 113 GLN B CA 1
ATOM 3498 C C . GLN B 1 113 ? -13.156 -6.746 0.287 1 79.94 113 GLN B C 1
ATOM 3500 O O . GLN B 1 113 ? -14.266 -6.938 -0.226 1 79.94 113 GLN B O 1
ATOM 3505 N N . HIS B 1 114 ? -12.492 -5.656 0.232 1 79.44 114 HIS B N 1
ATOM 3506 C CA . HIS B 1 114 ? -13 -4.547 -0.566 1 79.44 114 HIS B CA 1
ATOM 3507 C C . HIS B 1 114 ? -12.484 -4.617 -2 1 79.44 114 HIS B C 1
ATOM 3509 O O . HIS B 1 114 ? -11.312 -4.32 -2.262 1 79.44 114 HIS B O 1
ATOM 3515 N N . ILE B 1 115 ? -13.391 -4.812 -2.891 1 85.88 115 ILE B N 1
ATOM 3516 C CA . ILE B 1 115 ? -12.953 -5.109 -4.254 1 85.88 115 ILE B CA 1
ATOM 3517 C C . ILE B 1 115 ? -13.172 -3.885 -5.141 1 85.88 115 ILE B C 1
ATOM 3519 O O . ILE B 1 115 ? -12.57 -3.768 -6.207 1 85.88 115 ILE B O 1
ATOM 3523 N N . ASP B 1 116 ? -14.008 -2.988 -4.676 1 86.06 116 ASP B N 1
ATOM 3524 C CA . ASP B 1 116 ? -14.352 -1.846 -5.516 1 86.06 116 ASP B CA 1
ATOM 3525 C C . ASP B 1 116 ? -13.219 -0.82 -5.535 1 86.06 116 ASP B C 1
ATOM 3527 O O . ASP B 1 116 ? -12.461 -0.709 -4.57 1 86.06 116 ASP B O 1
ATOM 3531 N N . GLU B 1 117 ? -13.188 -0.139 -6.586 1 87.81 117 GLU B N 1
ATOM 3532 C CA . GLU B 1 117 ? -12.219 0.95 -6.703 1 87.81 117 GLU B CA 1
ATOM 3533 C C . GLU B 1 117 ? -12.586 2.113 -5.785 1 87.81 117 GLU B C 1
ATOM 3535 O O . GLU B 1 117 ? -13.766 2.441 -5.633 1 87.81 117 GLU B O 1
ATOM 3540 N N . PHE B 1 118 ? -11.625 2.707 -5.27 1 90.06 118 PHE B N 1
ATOM 3541 C CA . PHE B 1 118 ? -11.836 3.9 -4.461 1 90.06 118 PHE B CA 1
ATOM 3542 C C . PHE B 1 118 ? -11.938 5.141 -5.34 1 90.06 118 PHE B C 1
ATOM 3544 O O . PHE B 1 118 ? -11.234 5.25 -6.348 1 90.06 118 PHE B O 1
ATOM 3551 N N . SER B 1 119 ? -12.75 6.062 -4.945 1 91.06 119 SER B N 1
ATOM 3552 C CA . SER B 1 119 ? -12.945 7.285 -5.715 1 91.06 119 SER B CA 1
ATOM 3553 C C . SER B 1 119 ? -11.93 8.352 -5.336 1 91.06 119 SER B C 1
ATOM 3555 O O . SER B 1 119 ? -11.289 8.258 -4.285 1 91.06 119 SER B O 1
ATOM 3557 N N . ASN B 1 120 ? -11.812 9.328 -6.215 1 93.56 120 ASN B N 1
ATOM 3558 C CA . ASN B 1 120 ? -10.969 10.477 -5.914 1 93.56 120 ASN B CA 1
ATOM 3559 C C . ASN B 1 120 ? -11.453 11.219 -4.672 1 93.56 120 ASN B C 1
ATOM 3561 O O . ASN B 1 120 ? -10.648 11.766 -3.912 1 93.56 120 ASN B O 1
ATOM 3565 N N . GLU B 1 121 ? -12.695 11.25 -4.48 1 92.94 121 GLU B N 1
ATOM 3566 C CA . GLU B 1 121 ? -13.273 11.938 -3.328 1 92.94 121 GLU B CA 1
ATOM 3567 C C . GLU B 1 121 ? -12.836 11.289 -2.02 1 92.94 121 GLU B C 1
ATOM 3569 O O . GLU B 1 121 ? -12.562 11.984 -1.038 1 92.94 121 GLU B O 1
ATOM 3574 N N . GLU B 1 122 ? -12.781 9.984 -2.041 1 91 122 GLU B N 1
ATOM 3575 C CA . GLU B 1 122 ? -12.328 9.266 -0.854 1 91 122 GLU B CA 1
ATOM 3576 C C . GLU B 1 122 ? -10.859 9.578 -0.55 1 91 122 GLU B C 1
ATOM 3578 O O . GLU B 1 122 ? -10.492 9.781 0.608 1 91 122 GLU B O 1
ATOM 3583 N N . VAL B 1 123 ? -10.086 9.625 -1.587 1 93.94 123 VAL B N 1
ATOM 3584 C CA . VAL B 1 123 ? -8.672 9.953 -1.427 1 93.94 123 VAL B CA 1
ATOM 3585 C C . VAL B 1 123 ? -8.531 11.367 -0.87 1 93.94 123 VAL B C 1
ATOM 3587 O O . VAL B 1 123 ? -7.766 11.594 0.073 1 93.94 123 VAL B O 1
ATOM 3590 N N . GLU B 1 124 ? -9.273 12.273 -1.384 1 94.75 124 GLU B N 1
ATOM 3591 C CA . GLU B 1 124 ? -9.227 13.664 -0.946 1 94.75 124 GLU B CA 1
ATOM 3592 C C . GLU B 1 124 ? -9.633 13.797 0.519 1 94.75 124 GLU B C 1
ATOM 3594 O O . GLU B 1 124 ? -9.094 14.625 1.247 1 94.75 124 GLU B O 1
ATOM 3599 N N . GLY B 1 125 ? -10.609 13.016 0.875 1 94 125 GLY B N 1
ATOM 3600 C CA . GLY B 1 125 ? -11.031 13.016 2.27 1 94 125 GLY B CA 1
ATOM 3601 C C . GLY B 1 125 ? -9.914 12.625 3.223 1 94 125 GLY B C 1
ATOM 3602 O O . GLY B 1 125 ? -9.734 13.266 4.262 1 94 125 GLY B O 1
ATOM 3603 N N . VAL B 1 126 ? -9.18 11.602 2.857 1 94.88 126 VAL B N 1
ATOM 3604 C CA . VAL B 1 126 ? -8.086 11.148 3.701 1 94.88 126 VAL B CA 1
ATOM 3605 C C . VAL B 1 126 ? -6.953 12.172 3.68 1 94.88 126 VAL B C 1
ATOM 3607 O O . VAL B 1 126 ? -6.32 12.43 4.707 1 94.88 126 VAL B O 1
ATOM 3610 N N . GLU B 1 127 ? -6.688 12.773 2.564 1 96.19 127 GLU B N 1
ATOM 3611 C CA . GLU B 1 127 ? -5.676 13.82 2.467 1 96.19 127 GLU B CA 1
ATOM 3612 C C . GLU B 1 127 ? -6.016 15 3.375 1 96.19 127 GLU B C 1
ATOM 3614 O O . GLU B 1 127 ? -5.133 15.562 4.031 1 96.19 127 GLU B O 1
ATOM 3619 N N . ASP B 1 128 ? -7.23 15.305 3.377 1 96.25 128 ASP B N 1
ATOM 3620 C CA . ASP B 1 128 ? -7.68 16.391 4.238 1 96.25 128 ASP B CA 1
ATOM 3621 C C . ASP B 1 128 ? -7.461 16.047 5.711 1 96.25 128 ASP B C 1
ATOM 3623 O O . ASP B 1 128 ? -7.059 16.906 6.5 1 96.25 128 ASP B O 1
ATOM 3627 N N . ALA B 1 129 ? -7.762 14.852 6.035 1 96.75 129 ALA B N 1
ATOM 3628 C CA . ALA B 1 129 ? -7.551 14.406 7.41 1 96.75 129 ALA B CA 1
ATOM 3629 C C . ALA B 1 129 ? -6.074 14.469 7.785 1 96.75 129 ALA B C 1
ATOM 3631 O O . ALA B 1 129 ? -5.73 14.797 8.922 1 96.75 129 ALA B O 1
ATOM 3632 N N . ILE B 1 130 ? -5.25 14.18 6.883 1 97.62 130 ILE B N 1
ATOM 3633 C CA . ILE B 1 130 ? -3.811 14.234 7.113 1 97.62 130 ILE B CA 1
ATOM 3634 C C . ILE B 1 130 ? -3.389 15.672 7.391 1 97.62 130 ILE B C 1
ATOM 3636 O O . ILE B 1 130 ? -2.574 15.93 8.281 1 97.62 130 ILE B O 1
ATOM 3640 N N . LEU B 1 131 ? -3.932 16.594 6.66 1 98.06 131 LEU B N 1
ATOM 3641 C CA . LEU B 1 131 ? -3.637 18 6.898 1 98.06 131 LEU B CA 1
ATOM 3642 C C . LEU B 1 131 ? -4.129 18.438 8.273 1 98.06 131 LEU B C 1
ATOM 3644 O O . LEU B 1 131 ? -3.512 19.281 8.922 1 98.06 131 LEU B O 1
ATOM 3648 N N . GLU B 1 132 ? -5.188 17.828 8.734 1 98.25 132 GLU B N 1
ATOM 3649 C CA . GLU B 1 132 ? -5.664 18.094 10.086 1 98.25 132 GLU B CA 1
ATOM 3650 C C . GLU B 1 132 ? -4.668 17.578 11.125 1 98.25 132 GLU B C 1
ATOM 3652 O O . GLU B 1 132 ? -4.508 18.188 12.188 1 98.25 132 GLU B O 1
ATOM 3657 N N . LEU B 1 133 ? -4.09 16.469 10.805 1 98.69 133 LEU B N 1
ATOM 3658 C CA . LEU B 1 133 ? -3.074 15.945 11.711 1 98.69 133 LEU B CA 1
ATOM 3659 C C . LEU B 1 133 ? -1.891 16.906 11.812 1 98.69 133 LEU B C 1
ATOM 3661 O O . LEU B 1 133 ? -1.369 17.141 12.906 1 98.69 133 LEU B O 1
ATOM 3665 N N . TYR B 1 134 ? -1.478 17.453 10.664 1 98.69 134 TYR B N 1
ATOM 3666 C CA . TYR B 1 134 ? -0.437 18.484 10.688 1 98.69 134 TYR B CA 1
ATOM 3667 C C . TYR B 1 134 ? -0.853 19.656 11.562 1 98.69 134 TYR B C 1
ATOM 3669 O O . TYR B 1 134 ? -0.069 20.141 12.383 1 98.69 134 TYR B O 1
ATOM 3677 N N . ALA B 1 135 ? -2.047 20.078 11.383 1 98.75 135 ALA B N 1
ATOM 3678 C CA . ALA B 1 135 ? -2.537 21.219 12.164 1 98.75 135 ALA B CA 1
ATOM 3679 C C . ALA B 1 135 ? -2.512 20.906 13.656 1 98.75 135 ALA B C 1
ATOM 3681 O O . ALA B 1 135 ? -2.139 21.766 14.469 1 98.75 135 ALA B O 1
ATOM 3682 N N . LEU B 1 136 ? -2.896 19.703 13.977 1 98.56 136 LEU B N 1
ATOM 3683 C CA . LEU B 1 136 ? -2.99 19.297 15.375 1 98.56 136 LEU B CA 1
ATOM 3684 C C . LEU B 1 136 ? -1.632 19.406 16.062 1 98.56 136 LEU B C 1
ATOM 3686 O O . LEU B 1 136 ? -1.554 19.766 17.234 1 98.56 136 LEU B O 1
ATOM 3690 N N . MET B 1 137 ? -0.569 19.109 15.352 1 97.94 137 MET B N 1
ATOM 3691 C CA . MET B 1 137 ? 0.783 19.219 15.898 1 97.94 137 MET B CA 1
ATOM 3692 C C . MET B 1 137 ? 1.095 20.656 16.297 1 97.94 137 MET B C 1
ATOM 3694 O O . MET B 1 137 ? 1.642 20.891 17.375 1 97.94 137 MET B O 1
ATOM 3698 N N . PHE B 1 138 ? 0.736 21.516 15.508 1 98.5 138 PHE B N 1
ATOM 3699 C CA . PHE B 1 138 ? 1.033 22.922 15.766 1 98.5 138 PHE B CA 1
ATOM 3700 C C . PHE B 1 138 ? 0.075 23.5 16.797 1 98.5 138 PHE B C 1
ATOM 3702 O O . PHE B 1 138 ? 0.461 24.344 17.609 1 98.5 138 PHE B O 1
ATOM 3709 N N . ILE B 1 139 ? -1.159 23.047 16.781 1 98.62 139 ILE B N 1
ATOM 3710 C CA . ILE B 1 139 ? -2.113 23.438 17.812 1 98.62 139 ILE B CA 1
ATOM 3711 C C . ILE B 1 139 ? -1.557 23.109 19.188 1 98.62 139 ILE B C 1
ATOM 3713 O O . ILE B 1 139 ? -1.529 23.953 20.078 1 98.62 139 ILE B O 1
ATOM 3717 N N . ARG B 1 140 ? -1.122 21.922 19.328 1 97.75 140 ARG B N 1
ATOM 3718 C CA . ARG B 1 140 ? -0.561 21.469 20.594 1 97.75 140 ARG B CA 1
ATOM 3719 C C . ARG B 1 140 ? 0.604 22.359 21.031 1 97.75 140 ARG B C 1
ATOM 3721 O O . ARG B 1 140 ? 0.693 22.75 22.188 1 97.75 140 ARG B O 1
ATOM 3728 N N . HIS B 1 141 ? 1.476 22.656 20.125 1 97.56 141 HIS B N 1
ATOM 3729 C CA . HIS B 1 141 ? 2.641 23.469 20.453 1 97.56 141 HIS B CA 1
ATOM 3730 C C . HIS B 1 141 ? 2.229 24.891 20.859 1 97.56 141 HIS B C 1
ATOM 3732 O O . HIS B 1 141 ? 2.732 25.422 21.844 1 97.56 141 HIS B O 1
ATOM 3738 N N . PHE B 1 142 ? 1.354 25.469 20.141 1 98.12 142 PHE B N 1
ATOM 3739 C CA . PHE B 1 142 ? 0.939 26.844 20.391 1 98.12 142 PHE B CA 1
ATOM 3740 C C . PHE B 1 142 ? 0.177 26.953 21.703 1 98.12 142 PHE B C 1
ATOM 3742 O O . PHE B 1 142 ? 0.256 27.969 22.391 1 98.12 142 PHE B O 1
ATOM 3749 N N . GLN B 1 143 ? -0.535 25.891 22.016 1 96.94 143 GLN B N 1
ATOM 3750 C CA . GLN B 1 143 ? -1.167 25.844 23.328 1 96.94 143 GLN B CA 1
ATOM 3751 C C . GLN B 1 143 ? -0.125 25.75 24.438 1 96.94 143 GLN B C 1
ATOM 3753 O O . GLN B 1 143 ? -0.236 26.422 25.469 1 96.94 143 GLN B O 1
ATOM 3758 N N . LYS B 1 144 ? 0.816 24.938 24.219 1 94.81 144 LYS B N 1
ATOM 3759 C CA . LYS B 1 144 ? 1.869 24.734 25.203 1 94.81 144 LYS B CA 1
ATOM 3760 C C . LYS B 1 144 ? 2.621 26.031 25.5 1 94.81 144 LYS B C 1
ATOM 3762 O O . LYS B 1 144 ? 2.906 26.344 26.656 1 94.81 144 LYS B O 1
ATOM 3767 N N . ILE B 1 145 ? 2.963 26.812 24.469 1 95.06 145 ILE B N 1
ATOM 3768 C CA . ILE B 1 145 ? 3.775 28 24.672 1 95.06 145 ILE B CA 1
ATOM 3769 C C . ILE B 1 145 ? 2.867 29.203 24.938 1 95.06 145 ILE B C 1
ATOM 3771 O O . ILE B 1 145 ? 3.35 30.328 25.125 1 95.06 145 ILE B O 1
ATOM 3775 N N . LYS B 1 146 ? 1.569 29 24.906 1 95.44 146 LYS B N 1
ATOM 3776 C CA . LYS B 1 146 ? 0.605 30.078 25.078 1 95.44 146 LYS B CA 1
ATOM 3777 C C . LYS B 1 146 ? 0.879 31.219 24.094 1 95.44 146 LYS B C 1
ATOM 3779 O O . LYS B 1 146 ? 1.082 32.344 24.5 1 95.44 146 LYS B O 1
ATOM 3784 N N . ILE B 1 147 ? 0.719 30.938 22.859 1 95.75 147 ILE B N 1
ATOM 3785 C CA . ILE B 1 147 ? 1.046 31.844 21.766 1 95.75 147 ILE B CA 1
ATOM 3786 C C . ILE B 1 147 ? 0.263 33.156 21.922 1 95.75 147 ILE B C 1
ATOM 3788 O O . ILE B 1 147 ? -0.904 33.125 22.312 1 95.75 147 ILE B O 1
ATOM 3792 N N . SER B 1 148 ? 0.935 34.219 21.734 1 93.38 148 SER B N 1
ATOM 3793 C CA . SER B 1 148 ? 0.343 35.531 21.891 1 93.38 148 SER B CA 1
ATOM 3794 C C . SER B 1 148 ? 1.098 36.594 21.062 1 93.38 148 SER B C 1
ATOM 3796 O O . SER B 1 148 ? 2.068 36.25 20.375 1 93.38 148 SER B O 1
ATOM 3798 N N . VAL B 1 149 ? 0.629 37.781 21.109 1 89.62 149 VAL B N 1
ATOM 3799 C CA . VAL B 1 149 ? 1.236 38.906 20.359 1 89.62 149 VAL B CA 1
ATOM 3800 C C . VAL B 1 149 ? 2.66 39.125 20.859 1 89.62 149 VAL B C 1
ATOM 3802 O O . VAL B 1 149 ? 3.469 39.75 20.172 1 89.62 149 VAL B O 1
ATOM 3805 N N . TYR B 1 150 ? 2.996 38.5 21.938 1 86.38 150 TYR B N 1
ATOM 3806 C CA . TYR B 1 150 ? 4.312 38.688 22.531 1 86.38 150 TYR B CA 1
ATOM 3807 C C . TYR B 1 150 ? 5.25 37.531 22.188 1 86.38 150 TYR B C 1
ATOM 3809 O O . TYR B 1 150 ? 6.414 37.531 22.609 1 86.38 150 TYR B O 1
ATOM 3817 N N . SER B 1 151 ? 4.711 36.625 21.5 1 86.81 151 SER B N 1
ATOM 3818 C CA . SER B 1 151 ? 5.531 35.469 21.109 1 86.81 151 SER B CA 1
ATOM 3819 C C . SER B 1 151 ? 6.582 35.875 20.078 1 86.81 151 SER B C 1
ATOM 3821 O O . SER B 1 151 ? 6.434 36.906 19.391 1 86.81 151 SER B O 1
ATOM 3823 N N . ASP B 1 152 ? 7.602 35.062 19.891 1 82.94 152 ASP B N 1
ATOM 3824 C CA . ASP B 1 152 ? 8.75 35.312 19.031 1 82.94 152 ASP B CA 1
ATOM 3825 C C . ASP B 1 152 ? 8.328 35.406 17.562 1 82.94 152 ASP B C 1
ATOM 3827 O O . ASP B 1 152 ? 7.75 34.469 17.031 1 82.94 152 ASP B O 1
ATOM 3831 N N . PRO B 1 153 ? 8.672 36.406 16.891 1 85.25 153 PRO B N 1
ATOM 3832 C CA . PRO B 1 153 ? 8.242 36.625 15.508 1 85.25 153 PRO B CA 1
ATOM 3833 C C . PRO B 1 153 ? 8.711 35.531 14.57 1 85.25 153 PRO B C 1
ATOM 3835 O O . PRO B 1 153 ? 7.98 35.125 13.664 1 85.25 153 PRO B O 1
ATOM 3838 N N . PRO B 1 154 ? 9.891 34.969 14.805 1 88.31 154 PRO B N 1
ATOM 3839 C CA . PRO B 1 154 ? 10.336 33.906 13.883 1 88.31 154 PRO B CA 1
ATOM 3840 C C . PRO B 1 154 ? 9.391 32.719 13.859 1 88.31 154 PRO B C 1
ATOM 3842 O O . PRO B 1 154 ? 9.242 32.062 12.828 1 88.31 154 PRO B O 1
ATOM 3845 N N . VAL B 1 155 ? 8.711 32.438 14.969 1 92.69 155 VAL B N 1
ATOM 3846 C CA . VAL B 1 155 ? 7.77 31.312 15.047 1 92.69 155 VAL B CA 1
ATOM 3847 C C . VAL B 1 155 ? 6.602 31.562 14.094 1 92.69 155 VAL B C 1
ATOM 3849 O O . VAL B 1 155 ? 6.238 30.688 13.312 1 92.69 155 VAL B O 1
ATOM 3852 N N . LEU B 1 156 ? 6.117 32.75 14.102 1 92.38 156 LEU B N 1
ATOM 3853 C CA . LEU B 1 156 ? 4.992 33.094 13.25 1 92.38 156 LEU B CA 1
ATOM 3854 C C . LEU B 1 156 ? 5.418 33.156 11.781 1 92.38 156 LEU B C 1
ATOM 3856 O O . LEU B 1 156 ? 4.664 32.75 10.898 1 92.38 156 LEU B O 1
ATOM 3860 N N . ARG B 1 157 ? 6.574 33.625 11.539 1 91.25 157 ARG B N 1
ATOM 3861 C CA . ARG B 1 157 ? 7.09 33.75 10.18 1 91.25 157 ARG B CA 1
ATOM 3862 C C . ARG B 1 157 ? 7.273 32.375 9.555 1 91.25 157 ARG B C 1
ATOM 3864 O O . ARG B 1 157 ? 6.891 32.156 8.398 1 91.25 157 ARG B O 1
ATOM 3871 N N . LEU B 1 158 ? 7.875 31.531 10.305 1 94.81 158 LEU B N 1
ATOM 3872 C CA . LEU B 1 158 ? 8.094 30.188 9.781 1 94.81 158 LEU B CA 1
ATOM 3873 C C . LEU B 1 158 ? 6.773 29.453 9.617 1 94.81 158 LEU B C 1
ATOM 3875 O O . LEU B 1 158 ? 6.578 28.719 8.641 1 94.81 158 LEU B O 1
ATOM 3879 N N . PHE B 1 159 ? 5.871 29.609 10.578 1 96.56 159 PHE B N 1
ATOM 3880 C CA . PHE B 1 159 ? 4.57 28.969 10.508 1 96.56 159 PHE B CA 1
ATOM 3881 C C . PHE B 1 159 ? 3.82 29.391 9.25 1 96.56 159 PHE B C 1
ATOM 3883 O O . PHE B 1 159 ? 3.07 28.609 8.664 1 96.56 159 PHE B O 1
ATOM 3890 N N . SER B 1 160 ? 4.055 30.594 8.836 1 94 160 SER B N 1
ATOM 3891 C CA . SER B 1 160 ? 3.363 31.141 7.672 1 94 160 SER B CA 1
ATOM 3892 C C . SER B 1 160 ? 3.807 30.438 6.391 1 94 160 SER B C 1
ATOM 3894 O O . SER B 1 160 ? 3.17 30.594 5.344 1 94 160 SER B O 1
ATOM 3896 N N . LEU B 1 161 ? 4.816 29.656 6.496 1 95.69 161 LEU B N 1
ATOM 3897 C CA . LEU B 1 161 ? 5.336 28.969 5.312 1 95.69 161 LEU B CA 1
ATOM 3898 C C . LEU B 1 161 ? 4.688 27.609 5.145 1 95.69 161 LEU B C 1
ATOM 3900 O O . LEU B 1 161 ? 5.012 26.875 4.211 1 95.69 161 LEU B O 1
ATOM 3904 N N . LEU B 1 162 ? 3.752 27.234 6.02 1 97.69 162 LEU B N 1
ATOM 3905 C CA . LEU B 1 162 ? 2.932 26.047 5.82 1 97.69 162 LEU B CA 1
ATOM 3906 C C . LEU B 1 162 ? 1.788 26.344 4.852 1 97.69 162 LEU B C 1
ATOM 3908 O O . LEU B 1 162 ? 1.39 27.484 4.676 1 97.69 162 LEU B O 1
ATOM 3912 N N . PRO B 1 163 ? 1.271 25.297 4.227 1 96.5 163 PRO B N 1
ATOM 3913 C CA . PRO B 1 163 ? 0.096 25.5 3.377 1 96.5 163 PRO B CA 1
ATOM 3914 C C . PRO B 1 163 ? -1.043 26.203 4.102 1 96.5 163 PRO B C 1
ATOM 3916 O O . PRO B 1 163 ? -1.303 25.922 5.277 1 96.5 163 PRO B O 1
ATOM 3919 N N . PRO B 1 164 ? -1.711 27.094 3.389 1 96.19 164 PRO B N 1
ATOM 3920 C CA . PRO B 1 164 ? -2.762 27.891 4.012 1 96.19 164 PRO B CA 1
ATOM 3921 C C . PRO B 1 164 ? -3.811 27.047 4.73 1 96.19 164 PRO B C 1
ATOM 3923 O O . PRO B 1 164 ? -4.34 27.469 5.762 1 96.19 164 PRO B O 1
ATOM 3926 N N . VAL B 1 165 ? -4.102 25.875 4.258 1 97.06 165 VAL B N 1
ATOM 3927 C CA . VAL B 1 165 ? -5.133 25.031 4.852 1 97.06 165 VAL B CA 1
ATOM 3928 C C . VAL B 1 165 ? -4.723 24.625 6.262 1 97.06 165 VAL B C 1
ATOM 3930 O O . VAL B 1 165 ? -5.555 24.578 7.168 1 97.06 165 VAL B O 1
ATOM 3933 N N . ILE B 1 166 ? -3.484 24.328 6.438 1 98.31 166 ILE B N 1
ATOM 3934 C CA . ILE B 1 166 ? -2.984 23.938 7.754 1 98.31 166 ILE B CA 1
ATOM 3935 C C . ILE B 1 166 ? -3.041 25.141 8.703 1 98.31 166 ILE B C 1
ATOM 3937 O O . ILE B 1 166 ? -3.443 25 9.859 1 98.31 166 ILE B O 1
ATOM 3941 N N . ARG B 1 167 ? -2.635 26.297 8.227 1 98 167 ARG B N 1
ATOM 3942 C CA . ARG B 1 167 ? -2.678 27.531 9.016 1 98 167 ARG B CA 1
ATOM 3943 C C . ARG B 1 167 ? -4.105 27.844 9.453 1 98 167 ARG B C 1
ATOM 3945 O O . ARG B 1 167 ? -4.359 28.125 10.625 1 98 167 ARG B O 1
ATOM 3952 N N . TYR B 1 168 ? -4.984 27.75 8.484 1 97.94 168 TYR B N 1
ATOM 3953 C CA . TYR B 1 168 ? -6.387 28.031 8.766 1 97.94 168 TYR B CA 1
ATOM 3954 C C . TYR B 1 168 ? -6.93 27.078 9.828 1 97.94 168 TYR B C 1
ATOM 3956 O O . TYR B 1 168 ? -7.547 27.516 10.797 1 97.94 168 TYR B O 1
ATOM 3964 N N . LYS B 1 169 ? -6.695 25.797 9.648 1 98.31 169 LYS B N 1
ATOM 3965 C CA . LYS B 1 169 ? -7.203 24.797 10.586 1 98.31 169 LYS B CA 1
ATOM 3966 C C . LYS B 1 169 ? -6.625 25.016 11.984 1 98.31 169 LYS B C 1
ATOM 3968 O O . LYS B 1 169 ? -7.336 24.875 12.984 1 98.31 169 LYS B O 1
ATOM 3973 N N . THR B 1 170 ? -5.379 25.359 12.039 1 98.81 170 THR B N 1
ATOM 3974 C CA . THR B 1 170 ? -4.703 25.578 13.312 1 98.81 170 THR B CA 1
ATOM 3975 C C . THR B 1 170 ? -5.309 26.781 14.039 1 98.81 170 THR B C 1
ATOM 3977 O O . THR B 1 170 ? -5.762 26.672 15.18 1 98.81 170 THR B O 1
ATOM 3980 N N . TRP B 1 171 ? -5.367 27.922 13.328 1 98.62 171 TRP B N 1
ATOM 3981 C CA . TRP B 1 171 ? -5.84 29.156 13.953 1 98.62 171 TRP B CA 1
ATOM 3982 C C . TRP B 1 171 ? -7.328 29.062 14.273 1 98.62 171 TRP B C 1
ATOM 3984 O O . TRP B 1 171 ? -7.785 29.594 15.289 1 98.62 171 TRP B O 1
ATOM 3994 N N . ASN B 1 172 ? -8.055 28.453 13.398 1 98.5 172 ASN B N 1
ATOM 3995 C CA . ASN B 1 172 ? -9.492 28.312 13.641 1 98.5 172 ASN B CA 1
ATOM 3996 C C . ASN B 1 172 ? -9.766 27.484 14.898 1 98.5 172 ASN B C 1
ATOM 3998 O O . ASN B 1 172 ? -10.648 27.828 15.688 1 98.5 172 ASN B O 1
ATOM 4002 N N . TYR B 1 173 ? -9.055 26.453 15.047 1 98.38 173 TYR B N 1
ATOM 4003 C CA . TYR B 1 173 ? -9.195 25.641 16.25 1 98.38 173 TYR B CA 1
ATOM 4004 C C . TYR B 1 173 ? -8.875 26.438 17.5 1 98.38 173 TYR B C 1
ATOM 4006 O O . TYR B 1 173 ? -9.617 26.391 18.484 1 98.38 173 TYR B O 1
ATOM 4014 N N . LEU B 1 174 ? -7.781 27.141 17.5 1 98.5 174 LEU B N 1
ATOM 4015 C CA . LEU B 1 174 ? -7.332 27.906 18.656 1 98.5 174 LEU B CA 1
ATOM 4016 C C . LEU B 1 174 ? -8.305 29.047 18.969 1 98.5 174 LEU B C 1
ATOM 4018 O O . LEU B 1 174 ? -8.547 29.359 20.141 1 98.5 174 LEU B O 1
ATOM 4022 N N . PHE B 1 175 ? -8.867 29.641 17.938 1 98.12 175 PHE B N 1
ATOM 4023 C CA . PHE B 1 175 ? -9.828 30.719 18.094 1 98.12 175 PHE B CA 1
ATOM 4024 C C . PHE B 1 175 ? -11.07 30.234 18.844 1 98.12 175 PHE B C 1
ATOM 4026 O O . PHE B 1 175 ? -11.609 30.938 19.688 1 98.12 175 PHE B O 1
ATOM 4033 N N . GLN B 1 176 ? -11.484 29.047 18.547 1 96.88 176 GLN B N 1
ATOM 4034 C CA . GLN B 1 176 ? -12.664 28.484 19.203 1 96.88 176 GLN B CA 1
ATOM 4035 C C . GLN B 1 176 ? -12.43 28.266 20.688 1 96.88 176 GLN B C 1
ATOM 4037 O O . GLN B 1 176 ? -13.367 28.297 21.484 1 96.88 176 GLN B O 1
ATOM 4042 N N . ARG B 1 177 ? -11.211 28.172 21.078 1 95.25 177 ARG B N 1
ATOM 4043 C CA . ARG B 1 177 ? -10.875 27.891 22.469 1 95.25 177 ARG B CA 1
ATOM 4044 C C . ARG B 1 177 ? -10.539 29.172 23.234 1 95.25 177 ARG B C 1
ATOM 4046 O O . ARG B 1 177 ? -10.734 29.25 24.453 1 95.25 177 ARG B O 1
ATOM 4053 N N . ASP B 1 178 ? -9.93 30.062 22.594 1 95.75 178 ASP B N 1
ATOM 4054 C CA . ASP B 1 178 ? -9.594 31.359 23.156 1 95.75 178 ASP B CA 1
ATOM 4055 C C . ASP B 1 178 ? -9.953 32.5 22.188 1 95.75 178 ASP B C 1
ATOM 4057 O O . ASP B 1 178 ? -9.094 32.969 21.453 1 95.75 178 ASP B O 1
ATOM 4061 N N . LYS B 1 179 ? -11.094 33 22.328 1 96.06 179 LYS B N 1
ATOM 4062 C CA . LYS B 1 179 ? -11.617 33.969 21.375 1 96.06 179 LYS B CA 1
ATOM 4063 C C . LYS B 1 179 ? -11.062 35.375 21.656 1 96.06 179 LYS B C 1
ATOM 4065 O O . LYS B 1 179 ? -11.188 36.25 20.812 1 96.06 179 LYS B O 1
ATOM 4070 N N . ASN B 1 180 ? -10.344 35.5 22.797 1 95.75 180 ASN B N 1
ATOM 4071 C CA . ASN B 1 180 ? -9.852 36.812 23.188 1 95.75 180 ASN B CA 1
ATOM 4072 C C . ASN B 1 180 ? -8.406 37.031 22.75 1 95.75 180 ASN B C 1
ATOM 4074 O O . ASN B 1 180 ? -7.852 38.125 22.938 1 95.75 180 ASN B O 1
ATOM 4078 N N . ASN B 1 181 ? -7.785 36.031 22.203 1 96.12 181 ASN B N 1
ATOM 4079 C CA . ASN B 1 181 ? -6.379 36.125 21.812 1 96.12 181 ASN B CA 1
ATOM 4080 C C . ASN B 1 181 ? -6.199 36.938 20.531 1 96.12 181 ASN B C 1
ATOM 4082 O O . ASN B 1 181 ? -6.547 36.469 19.453 1 96.12 181 ASN B O 1
ATOM 4086 N N . ILE B 1 182 ? -5.574 38.062 20.656 1 95.56 182 ILE B N 1
ATOM 4087 C CA . ILE B 1 182 ? -5.461 39.031 19.578 1 95.56 182 ILE B CA 1
ATOM 4088 C C . ILE B 1 182 ? -4.648 38.438 18.438 1 95.56 182 ILE B C 1
ATOM 4090 O O . ILE B 1 182 ? -5.012 38.594 17.266 1 95.56 182 ILE B O 1
ATOM 4094 N N . LEU B 1 183 ? -3.582 37.844 18.719 1 95.25 183 LEU B N 1
ATOM 4095 C CA . LEU B 1 183 ? -2.736 37.25 17.688 1 95.25 183 LEU B CA 1
ATOM 4096 C C . LEU B 1 183 ? -3.504 36.219 16.875 1 95.25 183 LEU B C 1
ATOM 4098 O O . LEU B 1 183 ? -3.424 36.188 15.648 1 95.25 183 LEU B O 1
ATOM 4102 N N . ILE B 1 184 ? -4.277 35.375 17.578 1 97.56 184 ILE B N 1
ATOM 4103 C CA . ILE B 1 184 ? -4.98 34.25 16.953 1 97.56 184 ILE B CA 1
ATOM 4104 C C . ILE B 1 184 ? -6.047 34.781 16 1 97.56 184 ILE B C 1
ATOM 4106 O O . ILE B 1 184 ? -6.172 34.312 14.867 1 97.56 184 ILE B O 1
ATOM 4110 N N . VAL B 1 185 ? -6.785 35.75 16.453 1 97.69 185 VAL B N 1
ATOM 4111 C CA . VAL B 1 185 ? -7.859 36.281 15.617 1 97.69 185 VAL B CA 1
ATOM 4112 C C . VAL B 1 185 ? -7.266 36.938 14.383 1 97.69 185 VAL B C 1
ATOM 4114 O O . VAL B 1 185 ? -7.809 36.844 13.281 1 97.69 185 VAL B O 1
ATOM 4117 N N . ASP B 1 186 ? -6.164 37.656 14.562 1 95.69 186 ASP B N 1
ATOM 4118 C CA . ASP B 1 186 ? -5.469 38.312 13.453 1 95.69 186 ASP B CA 1
ATOM 4119 C C . ASP B 1 186 ? -4.984 37.281 12.43 1 95.69 186 ASP B C 1
ATOM 4121 O O . ASP B 1 186 ? -5.23 37.438 11.234 1 95.69 186 ASP B O 1
ATOM 4125 N N . LYS B 1 187 ? -4.332 36.281 12.914 1 96.31 187 LYS B N 1
ATOM 4126 C CA . LYS B 1 187 ? -3.754 35.25 12.039 1 96.31 187 LYS B CA 1
ATOM 4127 C C . LYS B 1 187 ? -4.84 34.406 11.375 1 96.31 187 LYS B C 1
ATOM 4129 O O . LYS B 1 187 ? -4.684 33.969 10.234 1 96.31 187 LYS B O 1
ATOM 4134 N N . LEU B 1 188 ? -5.957 34.125 12.109 1 97.94 188 LEU B N 1
ATOM 4135 C CA . LEU B 1 188 ? -7.09 33.438 11.508 1 97.94 188 LEU B CA 1
ATOM 4136 C C . LEU B 1 188 ? -7.66 34.219 10.336 1 97.94 188 LEU B C 1
ATOM 4138 O O . LEU B 1 188 ? -7.898 33.656 9.266 1 97.94 188 LEU B O 1
ATOM 4142 N N . CYS B 1 189 ? -7.812 35.5 10.555 1 96.25 189 CYS B N 1
ATOM 4143 C CA . CYS B 1 189 ? -8.312 36.375 9.484 1 96.25 189 CYS B CA 1
ATOM 4144 C C . CYS B 1 189 ? -7.434 36.281 8.25 1 96.25 189 CYS B C 1
ATOM 4146 O O . CYS B 1 189 ? -7.93 36.062 7.141 1 96.25 189 CYS B O 1
ATOM 4148 N N . LEU B 1 190 ? -6.129 36.406 8.461 1 94.5 190 LEU B N 1
ATOM 4149 C CA . LEU B 1 190 ? -5.176 36.344 7.355 1 94.5 190 LEU B CA 1
ATOM 4150 C C . LEU B 1 190 ? -5.203 34.969 6.68 1 94.5 190 LEU B C 1
ATOM 4152 O O . LEU B 1 190 ? -5.086 34.875 5.453 1 94.5 190 LEU B O 1
ATOM 4156 N N . SER B 1 191 ? -5.348 33.938 7.48 1 95.62 191 SER B N 1
ATOM 4157 C CA . SER B 1 191 ? -5.363 32.594 6.918 1 95.62 191 SER B CA 1
ATOM 4158 C C . SER B 1 191 ? -6.613 32.344 6.078 1 95.62 191 SER B C 1
ATOM 4160 O O . SER B 1 191 ? -6.574 31.625 5.086 1 95.62 191 SER B O 1
ATOM 4162 N N . ILE B 1 192 ? -7.75 32.938 6.422 1 96.75 192 ILE B N 1
ATOM 4163 C CA . ILE B 1 192 ? -8.977 32.844 5.641 1 96.75 192 ILE B CA 1
ATOM 4164 C C . ILE B 1 192 ? -8.781 33.531 4.281 1 96.75 192 ILE B C 1
ATOM 4166 O O . ILE B 1 192 ? -9.172 32.969 3.252 1 96.75 192 ILE B O 1
ATOM 4170 N N . ILE B 1 193 ? -8.109 34.625 4.301 1 95.06 193 ILE B N 1
ATOM 4171 C CA . ILE B 1 193 ? -7.859 35.344 3.049 1 95.06 193 ILE B CA 1
ATOM 4172 C C . ILE B 1 193 ? -6.992 34.5 2.135 1 95.06 193 ILE B C 1
ATOM 4174 O O . ILE B 1 193 ? -7.273 34.344 0.94 1 95.06 193 ILE B O 1
ATOM 4178 N N . LYS B 1 194 ? -5.949 33.938 2.723 1 93.38 194 LYS B N 1
ATOM 4179 C CA . LYS B 1 194 ? -4.973 33.188 1.936 1 93.38 194 LYS B CA 1
ATOM 4180 C C . LYS B 1 194 ? -5.57 31.906 1.414 1 93.38 194 LYS B C 1
ATOM 4182 O O . LYS B 1 194 ? -5.25 31.469 0.305 1 93.38 194 LYS B O 1
ATOM 4187 N N . LEU B 1 195 ? -6.355 31.203 2.189 1 94.56 195 LEU B N 1
ATOM 4188 C CA . LEU B 1 195 ? -6.934 29.922 1.805 1 94.56 195 LEU B CA 1
ATOM 4189 C C . LEU B 1 195 ? -8.094 30.125 0.838 1 94.56 195 LEU B C 1
ATOM 4191 O O . LEU B 1 195 ? -8.242 29.359 -0.123 1 94.56 195 LEU B O 1
ATOM 4195 N N . TYR B 1 196 ? -8.953 31.109 1.098 1 94.44 196 TYR B N 1
ATOM 4196 C CA . TYR B 1 196 ? -10.148 31.359 0.304 1 94.44 196 TYR B CA 1
ATOM 4197 C C . TYR B 1 196 ? -10.031 32.688 -0.439 1 94.44 196 TYR B C 1
ATOM 4199 O O . TYR B 1 196 ? -9.328 32.781 -1.449 1 94.44 196 TYR B O 1
ATOM 4207 N N . ASP B 1 197 ? -10.555 33.719 0.237 1 93.56 197 ASP B N 1
ATOM 4208 C CA . ASP B 1 197 ? -10.5 35.062 -0.375 1 93.56 197 ASP B CA 1
ATOM 4209 C C . ASP B 1 197 ? -10.984 36.125 0.595 1 93.56 197 ASP B C 1
ATOM 4211 O O . ASP B 1 197 ? -11.352 35.844 1.731 1 93.56 197 ASP B O 1
ATOM 4215 N N . LYS B 1 198 ? -10.836 37.344 0.162 1 94.38 198 LYS B N 1
ATOM 4216 C CA . LYS B 1 198 ? -11.234 38.5 0.985 1 94.38 198 LYS B CA 1
ATOM 4217 C C . LYS B 1 198 ? -12.734 38.469 1.281 1 94.38 198 LYS B C 1
ATOM 4219 O O . LYS B 1 198 ? -13.156 38.812 2.387 1 94.38 198 LYS B O 1
ATOM 4224 N N . LYS B 1 199 ? -13.484 38.125 0.264 1 95.31 199 LYS B N 1
ATOM 4225 C CA . LYS B 1 199 ? -14.93 38.062 0.452 1 95.31 199 LYS B CA 1
ATOM 4226 C C . LYS B 1 199 ? -15.297 37.125 1.614 1 95.31 199 LYS B C 1
ATOM 4228 O O . LYS B 1 199 ? -16.109 37.5 2.473 1 95.31 199 LYS B O 1
ATOM 4233 N N . THR B 1 200 ? -14.648 35.969 1.646 1 96.75 200 THR B N 1
ATOM 4234 C CA . THR B 1 200 ? -14.883 35.031 2.715 1 96.75 200 THR B CA 1
ATOM 4235 C C . THR B 1 200 ? -14.422 35.594 4.059 1 96.75 200 THR B C 1
ATOM 4237 O O . THR B 1 200 ? -15.055 35.312 5.09 1 96.75 200 THR B O 1
ATOM 4240 N N . ALA B 1 201 ? -13.344 36.344 4.074 1 97.12 201 ALA B N 1
ATOM 4241 C CA . ALA B 1 201 ? -12.836 36.938 5.301 1 97.12 201 ALA B CA 1
ATOM 4242 C C . ALA B 1 201 ? -13.805 37.969 5.844 1 97.12 201 ALA B C 1
ATOM 4244 O O . ALA B 1 201 ? -14.039 38.062 7.055 1 97.12 201 ALA B O 1
ATOM 4245 N N . TYR B 1 202 ? -14.414 38.719 4.941 1 96.62 202 TYR B N 1
ATOM 4246 C CA . TYR B 1 202 ? -15.406 39.688 5.352 1 96.62 202 TYR B CA 1
ATOM 4247 C C . TYR B 1 202 ? -16.625 39.031 5.961 1 96.62 202 TYR B C 1
ATOM 4249 O O . TYR B 1 202 ? -17.172 39.5 6.965 1 96.62 202 TYR B O 1
ATOM 4257 N N . GLU B 1 203 ? -17.047 38 5.293 1 98.06 203 GLU B N 1
ATOM 4258 C CA . GLU B 1 203 ? -18.203 37.25 5.797 1 98.06 203 GLU B CA 1
ATOM 4259 C C . GLU B 1 203 ? -17.906 36.688 7.18 1 98.06 203 GLU B C 1
ATOM 4261 O O . GLU B 1 203 ? -18.75 36.781 8.086 1 98.06 203 GLU B O 1
ATOM 4266 N N . TRP B 1 204 ? -16.781 36.094 7.285 1 98.12 204 TRP B N 1
ATOM 4267 C CA . TRP B 1 204 ? -16.375 35.531 8.57 1 98.12 204 TRP B CA 1
ATOM 4268 C C . TRP B 1 204 ? -16.344 36.625 9.641 1 98.12 204 TRP B C 1
ATOM 4270 O O . TRP B 1 204 ? -16.797 36.406 10.766 1 98.12 204 TRP B O 1
ATOM 4280 N N . LEU B 1 205 ? -15.711 37.781 9.344 1 97.81 205 LEU B N 1
ATOM 4281 C CA . LEU B 1 205 ? -15.641 38.906 10.266 1 97.81 205 LEU B CA 1
ATOM 4282 C C . LEU B 1 205 ? -17.031 39.375 10.68 1 97.81 205 LEU B C 1
ATOM 4284 O O . LEU B 1 205 ? -17.281 39.625 11.859 1 97.81 205 LEU B O 1
ATOM 4288 N N . GLY B 1 206 ? -17.938 39.438 9.688 1 97.38 206 GLY B N 1
ATOM 4289 C CA . GLY B 1 206 ? -19.312 39.812 9.969 1 97.38 206 GLY B CA 1
ATOM 4290 C C . GLY B 1 206 ? -20.031 38.812 10.875 1 97.38 206 GLY B C 1
ATOM 4291 O O . GLY B 1 206 ? -20.734 39.219 11.797 1 97.38 206 GLY B O 1
ATOM 4292 N N . ASP B 1 207 ? -19.875 37.594 10.648 1 97.62 207 ASP B N 1
ATOM 4293 C CA . ASP B 1 207 ? -20.516 36.531 11.422 1 97.62 207 ASP B CA 1
ATOM 4294 C C . ASP B 1 207 ? -20 36.531 12.859 1 97.62 207 ASP B C 1
ATOM 4296 O O . ASP B 1 207 ? -20.703 36.062 13.766 1 97.62 207 ASP B O 1
ATOM 4300 N N . ASN B 1 208 ? -18.766 37.031 13.055 1 97.88 208 ASN B N 1
ATOM 4301 C CA . ASN B 1 208 ? -18.172 37 14.383 1 97.88 208 ASN B CA 1
ATOM 4302 C C . ASN B 1 208 ? -18.016 38.406 14.945 1 97.88 208 ASN B C 1
ATOM 4304 O O . ASN B 1 208 ? -17.172 38.656 15.812 1 97.88 208 ASN B O 1
ATOM 4308 N N . ARG B 1 209 ? -18.781 39.312 14.469 1 97.25 209 ARG B N 1
ATOM 4309 C CA . ARG B 1 209 ? -18.641 40.75 14.766 1 97.25 209 ARG B CA 1
ATOM 4310 C C . ARG B 1 209 ? -18.688 41 16.266 1 97.25 209 ARG B C 1
ATOM 4312 O O . ARG B 1 209 ? -17.797 41.656 16.828 1 97.25 209 ARG B O 1
ATOM 4319 N N . GLU B 1 210 ? -19.672 40.531 16.938 1 97.12 210 GLU B N 1
ATOM 4320 C CA . GLU B 1 210 ? -19.859 40.781 18.359 1 97.12 210 GLU B CA 1
ATOM 4321 C C . GLU B 1 210 ? -18.719 40.219 19.188 1 97.12 210 GLU B C 1
ATOM 4323 O O . GLU B 1 210 ? -18.219 40.875 20.109 1 97.12 210 GLU B O 1
ATOM 4328 N N . ILE B 1 211 ? -18.312 39.031 18.859 1 97.44 211 ILE B N 1
ATOM 4329 C CA . ILE B 1 211 ? -17.25 38.344 19.594 1 97.44 211 ILE B CA 1
ATOM 4330 C C . ILE B 1 211 ? -15.93 39.125 19.406 1 97.44 211 ILE B C 1
ATOM 4332 O O . ILE B 1 211 ? -15.195 39.344 20.375 1 97.44 211 ILE B O 1
ATOM 4336 N N . ILE B 1 212 ? -15.641 39.562 18.234 1 97.94 212 ILE B N 1
ATOM 4337 C CA . ILE B 1 212 ? -14.367 40.188 17.922 1 97.94 212 ILE B CA 1
ATOM 4338 C C . ILE B 1 212 ? -14.336 41.625 18.484 1 97.94 212 ILE B C 1
ATOM 4340 O O . ILE B 1 212 ? -13.297 42.094 18.953 1 97.94 212 ILE B O 1
ATOM 4344 N N . LYS B 1 213 ? -15.43 42.281 18.453 1 96.44 213 LYS B N 1
ATOM 4345 C CA . LYS B 1 213 ? -15.508 43.594 19.016 1 96.44 213 LYS B CA 1
ATOM 4346 C C . LYS B 1 213 ? -15.305 43.594 20.531 1 96.44 213 LYS B C 1
ATOM 4348 O O . LYS B 1 213 ? -14.844 44.562 21.109 1 96.44 213 LYS B O 1
ATOM 4353 N N . ALA B 1 214 ? -15.656 42.5 21.078 1 96.44 214 ALA B N 1
ATOM 4354 C CA . ALA B 1 214 ? -15.609 42.375 22.531 1 96.44 214 ALA B CA 1
ATOM 4355 C C . ALA B 1 214 ? -14.203 42 23 1 96.44 214 ALA B C 1
ATOM 4357 O O . ALA B 1 214 ? -13.906 42.031 24.188 1 96.44 214 ALA B O 1
ATOM 4358 N N . ILE B 1 215 ? -13.266 41.656 22.125 1 96.88 215 ILE B N 1
ATOM 4359 C CA . ILE B 1 215 ? -11.883 41.344 22.484 1 96.88 215 ILE B CA 1
ATOM 4360 C C . ILE B 1 215 ? -11.242 42.531 23.172 1 96.88 215 ILE B C 1
ATOM 4362 O O . ILE B 1 215 ? -11.289 43.656 22.641 1 96.88 215 ILE B O 1
ATOM 4366 N N . PRO B 1 216 ? -10.672 42.312 24.375 1 94.75 216 PRO B N 1
ATOM 4367 C CA . PRO B 1 216 ? -10 43.438 25.031 1 94.75 216 PRO B CA 1
ATOM 4368 C C . PRO B 1 216 ? -8.883 44.031 24.172 1 94.75 216 PRO B C 1
ATOM 4370 O O . PRO B 1 216 ? -7.969 43.312 23.766 1 94.75 216 PRO B O 1
ATOM 4373 N N . TYR B 1 217 ? -9.016 45.281 23.875 1 94.69 217 TYR B N 1
ATOM 4374 C CA . TYR B 1 217 ? -8.031 46 23.062 1 94.69 217 TYR B CA 1
ATOM 4375 C C . TYR B 1 217 ? -6.809 46.375 23.906 1 94.69 217 TYR B C 1
ATOM 4377 O O . TYR B 1 217 ? -6.93 46.688 25.078 1 94.69 217 TYR B O 1
ATOM 4385 N N . PRO B 1 218 ? -5.629 46.281 23.344 1 92.81 218 PRO B N 1
ATOM 4386 C CA . PRO B 1 218 ? -4.414 46.531 24.125 1 92.81 218 PRO B CA 1
ATOM 4387 C C . PRO B 1 218 ? -4.344 47.969 24.641 1 92.81 218 PRO B C 1
ATOM 4389 O O . PRO B 1 218 ? -4.762 48.906 23.953 1 92.81 218 PRO B O 1
ATOM 4392 N N . LYS B 1 219 ? -3.766 48.031 25.844 1 92.62 219 LYS B N 1
ATOM 4393 C CA . LYS B 1 219 ? -3.498 49.375 26.406 1 92.62 219 LYS B CA 1
ATOM 4394 C C . LYS B 1 219 ? -2.199 49.938 25.859 1 92.62 219 LYS B C 1
ATOM 4396 O O . LYS B 1 219 ? -1.461 49.25 25.141 1 92.62 219 LYS B O 1
ATOM 4401 N N . ALA B 1 220 ? -1.978 51.125 26.188 1 90.5 220 ALA B N 1
ATOM 4402 C CA . ALA B 1 220 ? -0.847 51.844 25.641 1 90.5 220 ALA B CA 1
ATOM 4403 C C . ALA B 1 220 ? 0.466 51.125 25.891 1 90.5 220 ALA B C 1
ATOM 4405 O O . ALA B 1 220 ? 1.295 50.969 24.984 1 90.5 220 ALA B O 1
ATOM 4406 N N . ASP B 1 221 ? 0.626 50.625 27.047 1 90.81 221 ASP B N 1
ATOM 4407 C CA . ASP B 1 221 ? 1.854 49.938 27.406 1 90.81 221 ASP B CA 1
ATOM 4408 C C . ASP B 1 221 ? 1.999 48.625 26.594 1 90.81 221 ASP B C 1
ATOM 4410 O O . ASP B 1 221 ? 3.105 48.281 26.188 1 90.81 221 ASP B O 1
ATOM 4414 N N . ASP B 1 222 ? 0.875 48.031 26.391 1 90.31 222 ASP B N 1
ATOM 4415 C CA . ASP B 1 222 ? 0.862 46.812 25.625 1 90.31 222 ASP B CA 1
ATOM 4416 C C . ASP B 1 222 ? 1.217 47.062 24.156 1 90.31 222 ASP B C 1
ATOM 4418 O O . ASP B 1 222 ? 1.924 46.281 23.531 1 90.31 222 ASP B O 1
ATOM 4422 N N . VAL B 1 223 ? 0.729 48.125 23.656 1 89.75 223 VAL B N 1
ATOM 4423 C CA . VAL B 1 223 ? 0.979 48.5 22.266 1 89.75 223 VAL B CA 1
ATOM 4424 C C . VAL B 1 223 ? 2.461 48.812 22.062 1 89.75 223 VAL B C 1
ATOM 4426 O O . VAL B 1 223 ? 3.066 48.375 21.078 1 89.75 223 VAL B O 1
ATOM 4429 N N . GLU B 1 224 ? 2.986 49.531 22.969 1 87.44 224 GLU B N 1
ATOM 4430 C CA . GLU B 1 224 ? 4.41 49.844 22.906 1 87.44 224 GLU B CA 1
ATOM 4431 C C . GLU B 1 224 ? 5.262 48.594 22.938 1 87.44 224 GLU B C 1
ATOM 4433 O O . GLU B 1 224 ? 6.25 48.469 22.203 1 87.44 224 GLU B O 1
ATOM 4438 N N . HIS B 1 225 ? 4.852 47.781 23.797 1 88 225 HIS B N 1
ATOM 4439 C CA . HIS B 1 225 ? 5.562 46.5 23.906 1 88 225 HIS B CA 1
ATOM 4440 C C . HIS B 1 225 ? 5.492 45.719 22.594 1 88 225 HIS B C 1
ATOM 4442 O O . HIS B 1 225 ? 6.5 45.188 22.125 1 88 225 HIS B O 1
ATOM 4448 N N . TYR B 1 226 ? 4.32 45.625 22.047 1 87.75 226 TYR B N 1
ATOM 4449 C CA . TYR B 1 226 ? 4.109 44.969 20.766 1 87.75 226 TYR B CA 1
ATOM 4450 C C . TYR B 1 226 ? 4.984 45.594 19.688 1 87.75 226 TYR B C 1
ATOM 4452 O O . TYR B 1 226 ? 5.625 44.875 18.906 1 87.75 226 TYR B O 1
ATOM 4460 N N . ASP B 1 227 ? 5.047 46.844 19.609 1 84.75 227 ASP B N 1
ATOM 4461 C CA . ASP B 1 227 ? 5.785 47.562 18.562 1 84.75 227 ASP B CA 1
ATOM 4462 C C . ASP B 1 227 ? 7.285 47.281 18.688 1 84.75 227 ASP B C 1
ATOM 4464 O O . ASP B 1 227 ? 7.984 47.188 17.672 1 84.75 227 ASP B O 1
ATOM 4468 N N . ARG B 1 228 ? 7.719 47.219 19.844 1 83.88 228 ARG B N 1
ATOM 4469 C CA . ARG B 1 228 ? 9.133 46.938 20.062 1 83.88 228 ARG B CA 1
ATOM 4470 C C . ARG B 1 228 ? 9.523 45.562 19.5 1 83.88 228 ARG B C 1
ATOM 4472 O O . ARG B 1 228 ? 10.633 45.406 18.984 1 83.88 228 ARG B O 1
ATOM 4479 N N . ILE B 1 229 ? 8.594 44.688 19.578 1 80.69 229 ILE B N 1
ATOM 4480 C CA . ILE B 1 229 ? 8.875 43.312 19.188 1 80.69 229 ILE B CA 1
ATOM 4481 C C . ILE B 1 229 ? 8.672 43.125 17.688 1 80.69 229 ILE B C 1
ATOM 4483 O O . ILE B 1 229 ? 9.422 42.406 17.031 1 80.69 229 ILE B O 1
ATOM 4487 N N . HIS B 1 230 ? 7.715 43.812 17.125 1 79.31 230 HIS B N 1
ATOM 4488 C CA . HIS B 1 230 ? 7.25 43.438 15.789 1 79.31 230 HIS B CA 1
ATOM 4489 C C . HIS B 1 230 ? 7.586 44.531 14.773 1 79.31 230 HIS B C 1
ATOM 4491 O O . HIS B 1 230 ? 7.387 44.344 13.57 1 79.31 230 HIS B O 1
ATOM 4497 N N . ALA B 1 231 ? 8.055 45.562 15.203 1 75.06 231 ALA B N 1
ATOM 4498 C CA . ALA B 1 231 ? 8.336 46.656 14.273 1 75.06 231 ALA B CA 1
ATOM 4499 C C . ALA B 1 231 ? 9.461 46.281 13.312 1 75.06 231 ALA B C 1
ATOM 4501 O O . ALA B 1 231 ? 10.453 45.656 13.719 1 75.06 231 ALA B O 1
ATOM 4502 N N . ILE B 1 232 ? 9.18 46.344 12.031 1 69.81 232 ILE B N 1
ATOM 4503 C CA . ILE B 1 232 ? 10.188 46.125 11 1 69.81 232 ILE B CA 1
ATOM 4504 C C . ILE B 1 232 ? 10.594 47.469 10.391 1 69.81 232 ILE B C 1
ATOM 4506 O O . ILE B 1 232 ? 9.727 48.281 10.039 1 69.81 232 ILE B O 1
ATOM 4510 N N . GLU B 1 233 ? 11.875 47.625 10.359 1 60.06 233 GLU B N 1
ATOM 4511 C CA . GLU B 1 233 ? 12.383 48.906 9.82 1 60.06 233 GLU B CA 1
ATOM 4512 C C . GLU B 1 233 ? 12.445 48.844 8.289 1 60.06 233 GLU B C 1
ATOM 4514 O O . GLU B 1 233 ? 13.023 47.938 7.711 1 60.06 233 GLU B O 1
ATOM 4519 N N . ILE B 1 234 ? 11.617 49.438 7.48 1 57.66 234 ILE B N 1
ATOM 4520 C CA . ILE B 1 234 ? 11.586 49.438 6.02 1 57.66 234 ILE B CA 1
ATOM 4521 C C . ILE B 1 234 ? 12.75 50.281 5.484 1 57.66 234 ILE B C 1
ATOM 4523 O O . ILE B 1 234 ? 13.383 49.906 4.492 1 57.66 234 ILE B O 1
ATOM 4527 N N . HIS B 1 235 ? 12.922 51.562 5.863 1 55.03 235 HIS B N 1
ATOM 4528 C CA . HIS B 1 235 ? 14.023 52.375 5.379 1 55.03 235 HIS B CA 1
ATOM 4529 C C . HIS B 1 235 ? 15.07 52.594 6.469 1 55.03 235 HIS B C 1
ATOM 4531 O O . HIS B 1 235 ? 14.742 53.062 7.562 1 55.03 235 HIS B O 1
ATOM 4537 N N . PRO B 1 236 ? 16.219 52 6.16 1 54.44 236 PRO B N 1
ATOM 4538 C CA . PRO B 1 236 ? 17.312 52.281 7.098 1 54.44 236 PRO B CA 1
ATOM 4539 C C . PRO B 1 236 ? 17.406 53.781 7.441 1 54.44 236 PRO B C 1
ATOM 4541 O O . PRO B 1 236 ? 17.359 54.625 6.547 1 54.44 236 PRO B O 1
ATOM 4544 N N . GLY B 1 237 ? 17.391 54.031 8.695 1 53.91 237 GLY B N 1
ATOM 4545 C CA . GLY B 1 237 ? 17.594 55.375 9.148 1 53.91 237 GLY B CA 1
ATOM 4546 C C . GLY B 1 237 ? 16.297 56.125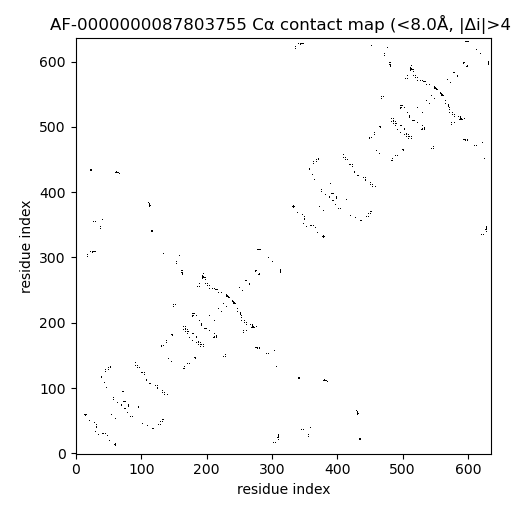 9.398 1 53.91 237 GLY B C 1
ATOM 4547 O O . GLY B 1 237 ? 16.297 57.219 9.992 1 53.91 237 GLY B O 1
ATOM 4548 N N . LYS B 1 238 ? 15.328 55.844 8.508 1 55.94 238 LYS B N 1
ATOM 4549 C CA . LYS B 1 238 ? 14.094 56.594 8.734 1 55.94 238 LYS B CA 1
ATOM 4550 C C . LYS B 1 238 ? 13.148 55.812 9.656 1 55.94 238 LYS B C 1
ATOM 4552 O O . LYS B 1 238 ? 13.062 54.594 9.586 1 55.94 238 LYS B O 1
ATOM 4557 N N . ASN B 1 239 ? 13.109 56.031 10.922 1 52.97 239 ASN B N 1
ATOM 4558 C CA . ASN B 1 239 ? 12.328 55.562 12.07 1 52.97 239 ASN B CA 1
ATOM 4559 C C . ASN B 1 239 ? 10.93 55.156 11.656 1 52.97 239 ASN B C 1
ATOM 4561 O O . ASN B 1 239 ? 9.953 55.406 12.359 1 52.97 239 ASN B O 1
ATOM 4565 N N . VAL B 1 240 ? 10.688 54.781 10.477 1 53.38 240 VAL B N 1
ATOM 4566 C CA . VAL B 1 240 ? 9.336 54.344 10.156 1 53.38 240 VAL B CA 1
ATOM 4567 C C . VAL B 1 240 ? 9.211 52.844 10.344 1 53.38 240 VAL B C 1
ATOM 4569 O O . VAL B 1 240 ? 9.93 52.062 9.688 1 53.38 240 VAL B O 1
ATOM 4572 N N . ALA B 1 241 ? 8.695 52.438 11.5 1 60.56 241 ALA B N 1
ATOM 4573 C CA . ALA B 1 241 ? 8.461 51.031 11.805 1 60.56 241 ALA B CA 1
ATOM 4574 C C . ALA B 1 241 ? 7.055 50.625 11.375 1 60.56 241 ALA B C 1
ATOM 4576 O O . ALA B 1 241 ? 6.105 51.406 11.5 1 60.56 241 ALA B O 1
ATOM 4577 N N . ILE B 1 242 ? 7.02 49.656 10.523 1 69.69 242 ILE B N 1
ATOM 4578 C CA . ILE B 1 242 ? 5.719 49.125 10.141 1 69.69 242 ILE B CA 1
ATOM 4579 C C . ILE B 1 242 ? 5.402 47.875 10.992 1 69.69 242 ILE B C 1
ATOM 4581 O O . ILE B 1 242 ? 6.285 47.062 11.273 1 69.69 242 ILE B O 1
ATOM 4585 N N . VAL B 1 243 ? 4.191 48.062 11.617 1 76.19 243 VAL B N 1
ATOM 4586 C CA . VAL B 1 243 ? 3.705 46.906 12.391 1 76.19 243 VAL B CA 1
ATOM 4587 C C . VAL B 1 243 ? 2.521 46.281 11.672 1 76.19 243 VAL B C 1
ATOM 4589 O O . VAL B 1 243 ? 1.824 46.938 10.898 1 76.19 243 VAL B O 1
ATOM 4592 N N . SER B 1 244 ? 2.424 45.094 11.891 1 76.44 244 SER B N 1
ATOM 4593 C CA . SER B 1 244 ? 1.349 44.344 11.242 1 76.44 244 SER B CA 1
ATOM 4594 C C . SER B 1 244 ? -0.014 44.75 11.805 1 76.44 244 SER B C 1
ATOM 4596 O O . SER B 1 244 ? -0.998 44.812 11.062 1 76.44 244 SER B O 1
ATOM 4598 N N . LEU B 1 245 ? 0.03 44.969 13.062 1 86.25 245 LEU B N 1
ATOM 4599 C CA . LEU B 1 245 ? -1.2 45.406 13.711 1 86.25 245 LEU B CA 1
ATOM 4600 C C . LEU B 1 245 ? -1.084 46.844 14.172 1 86.25 245 LEU B C 1
ATOM 4602 O O . LEU B 1 245 ? -0.398 47.125 15.156 1 86.25 245 LEU B O 1
ATOM 4606 N N . ASP B 1 246 ? -1.764 47.688 13.477 1 85.56 246 ASP B N 1
ATOM 4607 C CA . ASP B 1 246 ? -1.751 49.094 13.812 1 85.56 246 ASP B CA 1
ATOM 4608 C C . ASP B 1 246 ? -2.785 49.438 14.891 1 85.56 246 ASP B C 1
ATOM 4610 O O . ASP B 1 246 ? -3.846 49.969 14.594 1 85.56 246 ASP B O 1
ATOM 4614 N N . PHE B 1 247 ? -2.396 49.25 16.094 1 90.56 247 PHE B N 1
ATOM 4615 C CA . PHE B 1 247 ? -3.316 49.375 17.219 1 90.56 247 PHE B CA 1
ATOM 4616 C C . PHE B 1 247 ? -3.662 50.844 17.453 1 90.56 247 PHE B C 1
ATOM 4618 O O . PHE B 1 247 ? -4.727 51.156 18 1 90.56 247 PHE B O 1
ATOM 4625 N N . ASP B 1 248 ? -2.844 51.688 17.062 1 87.5 248 ASP B N 1
ATOM 4626 C CA . ASP B 1 248 ? -2.99 53.094 17.391 1 87.5 248 ASP B CA 1
ATOM 4627 C C . ASP B 1 248 ? -4.109 53.75 16.562 1 87.5 248 ASP B C 1
ATOM 4629 O O . ASP B 1 248 ? -4.688 54.75 16.984 1 87.5 248 ASP B O 1
ATOM 4633 N N . ASN B 1 249 ? -4.469 53.188 15.531 1 89.06 249 ASN B N 1
ATOM 4634 C CA . ASN B 1 249 ? -5.387 53.844 14.609 1 89.06 249 ASN B CA 1
ATOM 4635 C C . ASN B 1 249 ? -6.801 53.281 14.734 1 89.06 249 ASN B C 1
ATOM 4637 O O . ASN B 1 249 ? -7.691 53.656 13.969 1 89.06 249 ASN B O 1
ATOM 4641 N N . TYR B 1 250 ? -6.965 52.375 15.711 1 93.25 250 TYR B N 1
ATOM 4642 C CA . TYR B 1 250 ? -8.289 51.781 15.883 1 93.25 250 TYR B CA 1
ATOM 4643 C C . TYR B 1 250 ? -8.617 51.625 17.359 1 93.25 250 TYR B C 1
ATOM 4645 O O . TYR B 1 250 ? -7.75 51.781 18.219 1 93.25 250 TYR B O 1
ATOM 4653 N N . ASP B 1 251 ? -9.914 51.344 17.625 1 91.81 251 ASP B N 1
ATOM 4654 C CA . ASP B 1 251 ? -10.359 51.25 19.016 1 91.81 251 ASP B CA 1
ATOM 4655 C C . ASP B 1 251 ? -10.758 49.812 19.375 1 91.81 251 ASP B C 1
ATOM 4657 O O . ASP B 1 251 ? -10.945 49.5 20.547 1 91.81 251 ASP B O 1
ATOM 4661 N N . ASN B 1 252 ? -10.93 49.062 18.359 1 95.19 252 ASN B N 1
ATOM 4662 C CA . ASN B 1 252 ? -11.312 47.688 18.594 1 95.19 252 ASN B CA 1
ATOM 4663 C C . ASN B 1 252 ? -10.773 46.75 17.5 1 95.19 252 ASN B C 1
ATOM 4665 O O . ASN B 1 252 ? -10.375 47.219 16.438 1 95.19 252 ASN B O 1
ATOM 4669 N N . MET B 1 253 ? -10.789 45.5 17.812 1 96.38 253 MET B N 1
ATOM 4670 C CA . MET B 1 253 ? -10.188 44.5 16.922 1 96.38 253 MET B CA 1
ATOM 4671 C C . MET B 1 253 ? -11 44.375 15.641 1 96.38 253 MET B C 1
ATOM 4673 O O . MET B 1 253 ? -10.445 44.094 14.57 1 96.38 253 MET B O 1
ATOM 4677 N N . TYR B 1 254 ? -12.32 44.5 15.688 1 97.38 254 TYR B N 1
ATOM 4678 C CA . TYR B 1 254 ? -13.172 44.344 14.516 1 97.38 254 TYR B CA 1
ATOM 4679 C C . TYR B 1 254 ? -12.789 45.344 13.43 1 97.38 254 TYR B C 1
ATOM 4681 O O . TYR B 1 254 ? -12.57 44.969 12.281 1 97.38 254 TYR B O 1
ATOM 4689 N N . ASP B 1 255 ? -12.703 46.625 13.836 1 96.44 255 ASP B N 1
ATOM 4690 C CA . ASP B 1 255 ? -12.383 47.656 12.883 1 96.44 255 ASP B CA 1
ATOM 4691 C C . ASP B 1 255 ? -10.953 47.531 12.367 1 96.44 255 ASP B C 1
ATOM 4693 O O . ASP B 1 255 ? -10.688 47.812 11.195 1 96.44 255 ASP B O 1
ATOM 4697 N N . LEU B 1 256 ? -10.086 47.219 13.242 1 96.12 256 LEU B N 1
ATOM 4698 C CA . LEU B 1 256 ? -8.703 47 12.844 1 96.12 256 LEU B CA 1
ATOM 4699 C C . LEU B 1 256 ? -8.609 45.906 11.789 1 96.12 256 LEU B C 1
ATOM 4701 O O . LEU B 1 256 ? -7.949 46.094 10.766 1 96.12 256 LEU B O 1
ATOM 4705 N N . LEU B 1 257 ? -9.258 44.75 11.984 1 96.69 257 LEU B N 1
ATOM 4706 C CA . LEU B 1 257 ? -9.219 43.625 11.055 1 96.69 257 LEU B CA 1
ATOM 4707 C C . LEU B 1 257 ? -9.938 43.969 9.75 1 96.69 257 LEU B C 1
ATOM 4709 O O . LEU B 1 257 ? -9.516 43.562 8.672 1 96.69 257 LEU B O 1
ATOM 4713 N N . TYR B 1 258 ? -11.039 44.688 9.875 1 96 258 TYR B N 1
ATOM 4714 C CA . TYR B 1 258 ? -11.742 45.125 8.68 1 96 258 TYR B CA 1
ATOM 4715 C C . TYR B 1 258 ? -10.82 45.938 7.77 1 96 258 TYR B C 1
ATOM 4717 O O . TYR B 1 258 ? -10.797 45.719 6.555 1 96 258 TYR B O 1
ATOM 4725 N N . ALA B 1 259 ? -10.102 46.844 8.391 1 93.5 259 ALA B N 1
ATOM 4726 C CA . ALA B 1 259 ? -9.141 47.656 7.648 1 93.5 259 ALA B CA 1
ATOM 4727 C C . ALA B 1 259 ? -8.039 46.781 7.043 1 93.5 259 ALA B C 1
ATOM 4729 O O . ALA B 1 259 ? -7.547 47.062 5.949 1 93.5 259 ALA B O 1
ATOM 4730 N N . LYS B 1 260 ? -7.609 45.875 7.785 1 91.69 260 LYS B N 1
ATOM 4731 C CA . LYS B 1 260 ? -6.57 44.969 7.309 1 91.69 260 LYS B CA 1
ATOM 4732 C C . LYS B 1 260 ? -7.035 44.219 6.074 1 91.69 260 LYS B C 1
ATOM 4734 O O . LYS B 1 260 ? -6.27 44.031 5.129 1 91.69 260 LYS B O 1
ATOM 4739 N N . ILE B 1 261 ? -8.266 43.625 6.066 1 93.94 261 ILE B N 1
ATOM 4740 C CA . ILE B 1 261 ? -8.812 42.906 4.922 1 93.94 261 ILE B CA 1
ATOM 4741 C C . ILE B 1 261 ? -8.883 43.844 3.713 1 93.94 261 ILE B C 1
ATOM 4743 O O . ILE B 1 261 ? -8.586 43.438 2.588 1 93.94 261 ILE B O 1
ATOM 4747 N N . CYS B 1 262 ? -9.141 45.062 3.99 1 90.94 262 CYS B N 1
ATOM 4748 C CA . CYS B 1 262 ? -9.312 46.062 2.934 1 90.94 262 CYS B CA 1
ATOM 4749 C C . CYS B 1 262 ? -7.969 46.438 2.303 1 90.94 262 CYS B C 1
ATOM 4751 O O . CYS B 1 262 ? -7.918 46.875 1.159 1 90.94 262 CYS B O 1
ATOM 4753 N N . ASP B 1 263 ? -6.922 46.281 3.053 1 86.69 263 ASP B N 1
ATOM 4754 C CA . ASP B 1 263 ? -5.586 46.656 2.602 1 86.69 263 ASP B CA 1
ATOM 4755 C C . ASP B 1 263 ? -5.219 45.906 1.313 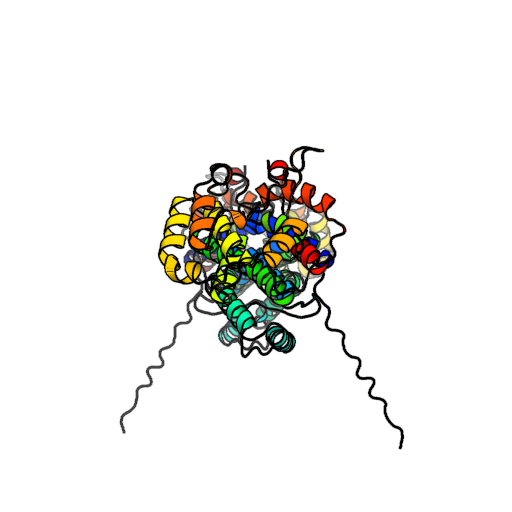1 86.69 263 ASP B C 1
ATOM 4757 O O . ASP B 1 263 ? -5.426 44.688 1.201 1 86.69 263 ASP B O 1
ATOM 4761 N N . ASN B 1 264 ? -4.59 46.562 0.399 1 81.44 264 ASN B N 1
ATOM 4762 C CA . ASN B 1 264 ? -4.23 46 -0.901 1 81.44 264 ASN B CA 1
ATOM 4763 C C . ASN B 1 264 ? -3.123 44.969 -0.78 1 81.44 264 ASN B C 1
ATOM 4765 O O . ASN B 1 264 ? -2.932 44.156 -1.682 1 81.44 264 ASN B O 1
ATOM 4769 N N . ARG B 1 265 ? -2.379 45.125 0.071 1 75.75 265 ARG B N 1
ATOM 4770 C CA . ARG B 1 265 ? -1.252 44.219 0.269 1 75.75 265 ARG B CA 1
ATOM 4771 C C . ARG B 1 265 ? -1.734 42.812 0.523 1 75.75 265 ARG B C 1
ATOM 4773 O O . ARG B 1 265 ? -1.009 41.844 0.262 1 75.75 265 ARG B O 1
ATOM 4780 N N . THR B 1 266 ? -2.895 42.719 1.14 1 78.88 266 THR B N 1
ATOM 4781 C CA . THR B 1 266 ? -3.438 41.375 1.441 1 78.88 266 THR B CA 1
ATOM 4782 C C . THR B 1 266 ? -4.047 40.75 0.193 1 78.88 266 THR B C 1
ATOM 4784 O O . THR B 1 266 ? -4.32 39.562 0.168 1 78.88 266 THR B O 1
ATOM 4787 N N . SER B 1 267 ? -4.199 41.469 -0.795 1 73.94 267 SER B N 1
ATOM 4788 C CA . SER B 1 267 ? -4.711 40.969 -2.062 1 73.94 267 SER B CA 1
ATOM 4789 C C . SER B 1 267 ? -3.643 40.188 -2.814 1 73.94 267 SER B C 1
ATOM 4791 O O . SER B 1 267 ? -3.963 39.312 -3.623 1 73.94 267 SER B O 1
ATOM 4793 N N . ASN B 1 268 ? -2.443 40.562 -2.615 1 69.06 268 ASN B N 1
ATOM 4794 C CA . ASN B 1 268 ? -1.347 39.938 -3.348 1 69.06 268 ASN B CA 1
ATOM 4795 C C . ASN B 1 268 ? -1.222 38.438 -3.016 1 69.06 268 ASN B C 1
ATOM 4797 O O . ASN B 1 268 ? -0.749 37.656 -3.836 1 69.06 268 ASN B O 1
ATOM 4801 N N . ASN B 1 269 ? -1.69 38.094 -1.88 1 66.62 269 ASN B N 1
ATOM 4802 C CA . ASN B 1 269 ? -1.551 36.688 -1.496 1 66.62 269 ASN B CA 1
ATOM 4803 C C . ASN B 1 269 ? -2.91 36.031 -1.301 1 66.62 269 ASN B C 1
ATOM 4805 O O . ASN B 1 269 ? -3.021 35.031 -0.575 1 66.62 269 ASN B O 1
ATOM 4809 N N . GLU B 1 270 ? -3.768 36.688 -1.879 1 74.94 270 GLU B N 1
ATOM 4810 C CA . GLU B 1 270 ? -5.113 36.125 -1.814 1 74.94 270 GLU B CA 1
ATOM 4811 C C . GLU B 1 270 ? -5.191 34.781 -2.533 1 74.94 270 GLU B C 1
ATOM 4813 O O . GLU B 1 270 ? -4.582 34.594 -3.592 1 74.94 270 GLU B O 1
ATOM 4818 N N . SER B 1 271 ? -5.895 33.844 -1.861 1 76.81 271 SER B N 1
ATOM 4819 C CA . SER B 1 271 ? -6.227 32.562 -2.451 1 76.81 271 SER B CA 1
ATOM 4820 C C . SER B 1 271 ? -4.965 31.766 -2.777 1 76.81 271 SER B C 1
ATOM 4822 O O . SER B 1 271 ? -4.914 31.062 -3.787 1 76.81 271 SER B O 1
ATOM 4824 N N . GLY B 1 272 ? -3.969 32 -1.892 1 71.25 272 GLY B N 1
ATOM 4825 C CA . GLY B 1 272 ? -2.766 31.203 -2.033 1 71.25 272 GLY B CA 1
ATOM 4826 C C . GLY B 1 272 ? -1.963 31.547 -3.275 1 71.25 272 GLY B C 1
ATOM 4827 O O . GLY B 1 272 ? -1.417 30.656 -3.93 1 71.25 272 GLY B O 1
ATOM 4828 N N . LYS B 1 273 ? -2.002 32.688 -3.549 1 73.56 273 LYS B N 1
ATOM 4829 C CA . LYS B 1 273 ? -1.326 33.125 -4.762 1 73.56 273 LYS B CA 1
ATOM 4830 C C . LYS B 1 273 ? 0.177 32.875 -4.68 1 73.56 273 LYS B C 1
ATOM 4832 O O . LYS B 1 273 ? 0.822 32.594 -5.695 1 73.56 273 LYS B O 1
ATOM 4837 N N . MET B 1 274 ? 0.681 32.906 -3.523 1 78.31 274 MET B N 1
ATOM 4838 C CA . MET B 1 274 ? 2.109 32.625 -3.383 1 78.31 274 MET B CA 1
ATOM 4839 C C . MET B 1 274 ? 2.391 31.125 -3.383 1 78.31 274 MET B C 1
ATOM 4841 O O . MET B 1 274 ? 3.205 30.641 -4.172 1 78.31 274 MET B O 1
ATOM 4845 N N . TYR B 1 275 ? 1.815 30.422 -2.559 1 89.31 275 TYR B N 1
ATOM 4846 C CA . TYR B 1 275 ? 1.868 28.969 -2.555 1 89.31 275 TYR B CA 1
ATOM 4847 C C . TYR B 1 275 ? 0.595 28.375 -1.96 1 89.31 275 TYR B C 1
ATOM 4849 O O . TYR B 1 275 ? -0.013 28.969 -1.065 1 89.31 275 TYR B O 1
ATOM 4857 N N . LYS B 1 276 ? 0.224 27.203 -2.447 1 91.38 276 LYS B N 1
ATOM 4858 C CA . LYS B 1 276 ? -1.005 26.547 -2.016 1 91.38 276 LYS B CA 1
ATOM 4859 C C . LYS B 1 276 ? -0.699 25.266 -1.232 1 91.38 276 LYS B C 1
ATOM 4861 O O . LYS B 1 276 ? -1.529 24.797 -0.452 1 91.38 276 LYS B O 1
ATOM 4866 N N . ASN B 1 277 ? 0.446 24.734 -1.547 1 95 277 ASN B N 1
ATOM 4867 C CA . ASN B 1 277 ? 0.804 23.453 -0.955 1 95 277 ASN B CA 1
ATOM 4868 C C . ASN B 1 277 ? 2.27 23.422 -0.531 1 95 277 ASN B C 1
ATOM 4870 O O . ASN B 1 277 ? 2.977 24.422 -0.646 1 95 277 ASN B O 1
ATOM 4874 N N . PHE B 1 278 ? 2.703 22.375 0.045 1 97.31 278 PHE B N 1
ATOM 4875 C CA . PHE B 1 278 ? 4.055 22.219 0.573 1 97.31 278 PHE B CA 1
ATOM 4876 C C . PHE B 1 278 ? 5.09 22.391 -0.532 1 97.31 278 PHE B C 1
ATOM 4878 O O . PHE B 1 278 ? 6.137 23 -0.319 1 97.31 278 PHE B O 1
ATOM 4885 N N . GLU B 1 279 ? 4.844 21.812 -1.655 1 97.38 279 GLU B N 1
ATOM 4886 C CA . GLU B 1 279 ? 5.801 21.781 -2.756 1 97.38 279 GLU B CA 1
ATOM 4887 C C . GLU B 1 279 ? 6.094 23.203 -3.266 1 97.38 279 GLU B C 1
ATOM 4889 O O . GLU B 1 279 ? 7.246 23.531 -3.551 1 97.38 279 GLU B O 1
ATOM 4894 N N . GLU B 1 280 ? 5.105 24.031 -3.361 1 95.12 280 GLU B N 1
ATOM 4895 C CA . GLU B 1 280 ? 5.262 25.422 -3.781 1 95.12 280 GLU B CA 1
ATOM 4896 C C . GLU B 1 280 ? 5.945 26.25 -2.697 1 95.12 280 GLU B C 1
ATOM 4898 O O . GLU B 1 280 ? 6.668 27.203 -3 1 95.12 280 GLU B O 1
ATOM 4903 N N . ALA B 1 281 ? 5.75 25.891 -1.468 1 96.5 281 ALA B N 1
ATOM 4904 C CA . ALA B 1 281 ? 6.266 26.672 -0.348 1 96.5 281 ALA B CA 1
ATOM 4905 C C . ALA B 1 281 ? 7.707 26.281 -0.023 1 96.5 281 ALA B C 1
ATOM 4907 O O . ALA B 1 281 ? 8.414 27.016 0.671 1 96.5 281 ALA B O 1
ATOM 4908 N N . LYS B 1 282 ? 8.117 25.172 -0.456 1 96.75 282 LYS B N 1
ATOM 4909 C CA . LYS B 1 282 ? 9.352 24.531 -0.01 1 96.75 282 LYS B CA 1
ATOM 4910 C C . LYS B 1 282 ? 10.547 25.469 -0.204 1 96.75 282 LYS B C 1
ATOM 4912 O O . LYS B 1 282 ? 11.383 25.609 0.693 1 96.75 282 LYS B O 1
ATOM 4917 N N . GLU B 1 283 ? 10.656 26.156 -1.323 1 95.06 283 GLU B N 1
ATOM 4918 C CA . GLU B 1 283 ? 11.797 27.031 -1.578 1 95.06 283 GLU B CA 1
ATOM 4919 C C . GLU B 1 283 ? 11.805 28.219 -0.631 1 95.06 283 GLU B C 1
ATOM 4921 O O . GLU B 1 283 ? 12.859 28.656 -0.177 1 95.06 283 GLU B O 1
ATOM 4926 N N . TYR B 1 284 ? 10.656 28.734 -0.386 1 94.38 284 TYR B N 1
ATOM 4927 C CA . TYR B 1 284 ? 10.547 29.828 0.577 1 94.38 284 TYR B CA 1
ATOM 4928 C C . TYR B 1 284 ? 10.977 29.375 1.968 1 94.38 284 TYR B C 1
ATOM 4930 O O . TYR B 1 284 ? 11.664 30.109 2.682 1 94.38 284 TYR B O 1
ATOM 4938 N N . TYR B 1 285 ? 10.602 28.188 2.273 1 95.88 285 TYR B N 1
ATOM 4939 C CA . TYR B 1 285 ? 10.953 27.625 3.578 1 95.88 285 TYR B CA 1
ATOM 4940 C C . TYR B 1 285 ? 12.461 27.453 3.709 1 95.88 285 TYR B C 1
ATOM 4942 O O . TYR B 1 285 ? 13.055 27.844 4.723 1 95.88 285 TYR B O 1
ATOM 4950 N N . ILE B 1 286 ? 13.023 26.891 2.707 1 95 286 ILE B N 1
ATOM 4951 C CA . ILE B 1 286 ? 14.461 26.641 2.732 1 95 286 ILE B CA 1
ATOM 4952 C C . ILE B 1 286 ? 15.211 27.953 2.934 1 95 286 ILE B C 1
ATOM 4954 O O . ILE B 1 286 ? 16.156 28.016 3.725 1 95 286 ILE B O 1
ATOM 4958 N N . GLU B 1 287 ? 14.797 28.953 2.344 1 93.25 287 GLU B N 1
ATOM 4959 C CA . GLU B 1 287 ? 15.461 30.25 2.439 1 93.25 287 GLU B CA 1
ATOM 4960 C C . GLU B 1 287 ? 15.227 30.891 3.801 1 9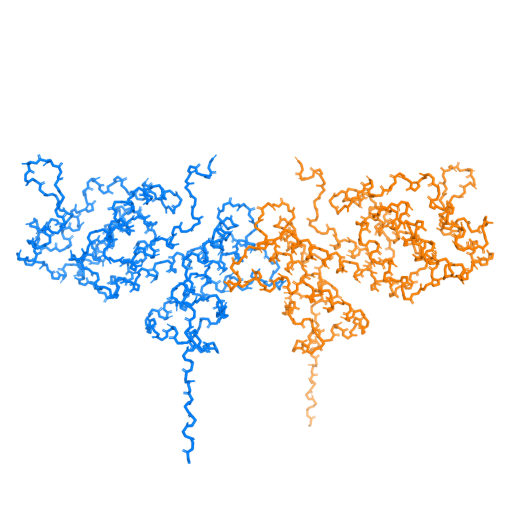3.25 287 GLU B C 1
ATOM 4962 O O . GLU B 1 287 ? 16.141 31.453 4.398 1 93.25 287 GLU B O 1
ATOM 4967 N N . GLU B 1 288 ? 14.055 30.797 4.281 1 92.62 288 GLU B N 1
ATOM 4968 C CA . GLU B 1 288 ? 13.68 31.469 5.52 1 92.62 288 GLU B CA 1
ATOM 4969 C C . GLU B 1 288 ? 14.297 30.781 6.734 1 92.62 288 GLU B C 1
ATOM 4971 O O . GLU B 1 288 ? 14.727 31.453 7.676 1 92.62 288 GLU B O 1
ATOM 4976 N N . VAL B 1 289 ? 14.312 29.5 6.723 1 92.69 289 VAL B N 1
ATOM 4977 C CA . VAL B 1 289 ? 14.766 28.75 7.887 1 92.69 289 VAL B CA 1
ATOM 4978 C C . VAL B 1 289 ? 16.25 29.016 8.125 1 92.69 289 VAL B C 1
ATOM 4980 O O . VAL B 1 289 ? 16.719 28.953 9.266 1 92.69 289 VAL B O 1
ATOM 4983 N N . LYS B 1 290 ? 16.969 29.344 7.133 1 91.81 290 LYS B N 1
ATOM 4984 C CA . LYS B 1 290 ? 18.375 29.688 7.273 1 91.81 290 LYS B CA 1
ATOM 4985 C C . LYS B 1 290 ? 18.562 30.938 8.133 1 91.81 290 LYS B C 1
ATOM 4987 O O . LYS B 1 290 ? 19.547 31.078 8.852 1 91.81 290 LYS B O 1
ATOM 4992 N N . LYS B 1 291 ? 17.656 31.812 8.078 1 88.69 291 LYS B N 1
ATOM 4993 C CA . LYS B 1 291 ? 17.703 33.062 8.812 1 88.69 291 LYS B CA 1
ATOM 4994 C C . LYS B 1 291 ? 17.422 32.844 10.297 1 88.69 291 LYS B C 1
ATOM 4996 O O . LYS B 1 291 ? 17.859 33.625 11.141 1 88.69 291 LYS B O 1
ATOM 5001 N N . TYR B 1 292 ? 16.719 31.797 10.523 1 84.25 292 TYR B N 1
ATOM 5002 C CA . TYR B 1 292 ? 16.234 31.641 11.891 1 84.25 292 TYR B CA 1
ATOM 5003 C C . TYR B 1 292 ? 16.734 30.328 12.492 1 84.25 292 TYR B C 1
ATOM 5005 O O . TYR B 1 292 ? 16.031 29.688 13.281 1 84.25 292 TYR B O 1
ATOM 5013 N N . SER B 1 293 ? 17.797 29.906 12.094 1 76.69 293 SER B N 1
ATOM 5014 C CA . SER B 1 293 ? 18.328 28.641 12.562 1 76.69 293 SER B CA 1
ATOM 5015 C C . SER B 1 293 ? 18.625 28.688 14.062 1 76.69 293 SER B C 1
ATOM 5017 O O . SER B 1 293 ? 18.688 27.641 14.719 1 76.69 293 SER B O 1
ATOM 5019 N N . ASP B 1 294 ? 18.672 29.844 14.602 1 78.12 294 ASP B N 1
ATOM 5020 C CA . ASP B 1 294 ? 19.047 29.984 16.016 1 78.12 294 ASP B CA 1
ATOM 5021 C C . ASP B 1 294 ? 17.844 30.375 16.859 1 78.12 294 ASP B C 1
ATOM 5023 O O . ASP B 1 294 ? 18 30.906 17.969 1 78.12 294 ASP B O 1
ATOM 5027 N N . ILE B 1 295 ? 16.703 30.047 16.359 1 82.44 295 ILE B N 1
ATOM 5028 C CA . ILE B 1 295 ? 15.516 30.375 17.125 1 82.44 295 ILE B CA 1
ATOM 5029 C C . ILE B 1 295 ? 15.516 29.609 18.438 1 82.44 295 ILE B C 1
ATOM 5031 O O . ILE B 1 295 ? 16.031 28.484 18.516 1 82.44 295 ILE B O 1
ATOM 5035 N N . SER B 1 296 ? 15 30.203 19.5 1 83.62 296 SER B N 1
ATOM 5036 C CA . SER B 1 296 ? 14.992 29.625 20.828 1 83.62 296 SER B CA 1
ATOM 5037 C C . SER B 1 296 ? 14.016 28.453 20.922 1 83.62 296 SER B C 1
ATOM 5039 O O . SER B 1 296 ? 14.273 27.469 21.641 1 83.62 296 SER B O 1
ATOM 5041 N N . ASP B 1 297 ? 13 28.547 20.172 1 92.44 297 ASP B N 1
ATOM 5042 C CA . ASP B 1 297 ? 11.977 27.5 20.203 1 92.44 297 ASP B CA 1
ATOM 5043 C C . ASP B 1 297 ? 12.383 26.312 19.344 1 92.44 297 ASP B C 1
ATOM 5045 O O . ASP B 1 297 ? 11.844 26.109 18.25 1 92.44 297 ASP B O 1
ATOM 5049 N N . LYS B 1 298 ? 13.164 25.516 19.875 1 92.31 298 LYS B N 1
ATOM 5050 C CA . LYS B 1 298 ? 13.727 24.375 19.156 1 92.31 298 LYS B CA 1
ATOM 5051 C C . LYS B 1 298 ? 12.648 23.344 18.828 1 92.31 298 LYS B C 1
ATOM 5053 O O . LYS B 1 298 ? 12.703 22.672 17.797 1 92.31 298 LYS B O 1
ATOM 5058 N N . ASP B 1 299 ? 11.68 23.266 19.75 1 94.38 299 ASP B N 1
ATOM 5059 C CA . ASP B 1 299 ? 10.57 22.344 19.516 1 94.38 299 ASP B CA 1
ATOM 5060 C C . ASP B 1 299 ? 9.766 22.734 18.281 1 94.38 299 ASP B C 1
ATOM 5062 O O . ASP B 1 299 ? 9.375 21.875 17.484 1 94.38 299 ASP B O 1
ATOM 5066 N N . PHE B 1 300 ? 9.57 24 18.125 1 95.88 300 PHE B N 1
ATOM 5067 C CA . PHE B 1 300 ? 8.844 24.484 16.969 1 95.88 300 PHE B CA 1
ATOM 5068 C C . PHE B 1 300 ? 9.633 24.219 15.688 1 95.88 300 PHE B C 1
ATOM 5070 O O . PHE B 1 300 ? 9.062 23.781 14.68 1 95.88 300 PHE B O 1
ATOM 5077 N N . LEU B 1 301 ? 10.867 24.484 15.734 1 95.44 301 LEU B N 1
ATOM 5078 C CA . LEU B 1 301 ? 11.711 24.25 14.57 1 95.44 301 LEU B CA 1
ATOM 5079 C C . LEU B 1 301 ? 11.68 22.781 14.18 1 95.44 301 LEU B C 1
ATOM 5081 O O . LEU B 1 301 ? 11.688 22.453 12.992 1 95.44 301 LEU B O 1
ATOM 5085 N N . ASP B 1 302 ? 11.703 21.938 15.18 1 95.69 302 ASP B N 1
ATOM 5086 C CA . ASP B 1 302 ? 11.625 20.5 14.945 1 95.69 302 ASP B CA 1
ATOM 5087 C C . ASP B 1 302 ? 10.328 20.125 14.227 1 95.69 302 ASP B C 1
ATOM 5089 O O . ASP B 1 302 ? 10.328 19.266 13.344 1 95.69 302 ASP B O 1
ATOM 5093 N N . LEU B 1 303 ? 9.234 20.766 14.562 1 97.62 303 LEU B N 1
ATOM 5094 C CA . LEU B 1 303 ? 7.945 20.516 13.922 1 97.62 303 LEU B CA 1
ATOM 5095 C C . LEU B 1 303 ? 7.961 20.984 12.469 1 97.62 303 LEU B C 1
ATOM 5097 O O . LEU B 1 303 ? 7.449 20.297 11.586 1 97.62 303 LEU B O 1
ATOM 5101 N N . MET B 1 304 ? 8.547 22.141 12.289 1 97.38 304 MET B N 1
ATOM 5102 C CA . MET B 1 304 ? 8.641 22.672 10.93 1 97.38 304 MET B CA 1
ATOM 5103 C C . MET B 1 304 ? 9.5 21.766 10.047 1 97.38 304 MET B C 1
ATOM 5105 O O . MET B 1 304 ? 9.148 21.5 8.898 1 97.38 304 MET B O 1
ATOM 5109 N N . GLU B 1 305 ? 10.547 21.375 10.586 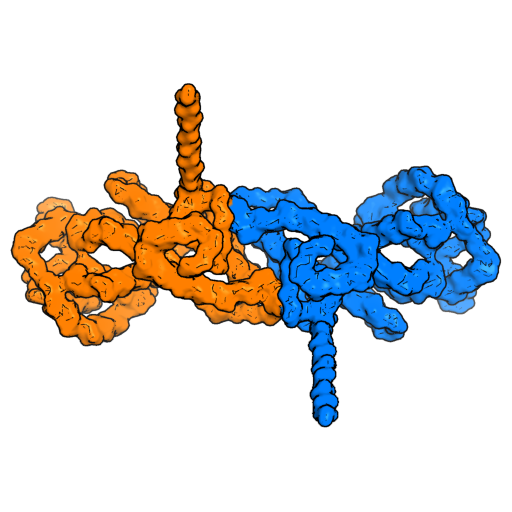1 96.56 305 GLU B N 1
ATOM 5110 C CA . GLU B 1 305 ? 11.398 20.438 9.859 1 96.56 305 GLU B CA 1
ATOM 5111 C C . GLU B 1 305 ? 10.633 19.172 9.5 1 96.56 305 GLU B C 1
ATOM 5113 O O . GLU B 1 305 ? 10.703 18.703 8.359 1 96.56 305 GLU B O 1
ATOM 5118 N N . PHE B 1 306 ? 9.961 18.656 10.461 1 98.25 306 PHE B N 1
ATOM 5119 C CA . PHE B 1 306 ? 9.188 17.438 10.25 1 98.25 306 PHE B CA 1
ATOM 5120 C C . PHE B 1 306 ? 8.188 17.625 9.109 1 98.25 306 PHE B C 1
ATOM 5122 O O . PHE B 1 306 ? 8.047 16.75 8.258 1 98.25 306 PHE B O 1
ATOM 5129 N N . ALA B 1 307 ? 7.508 18.75 9.086 1 98.56 307 ALA B N 1
ATOM 5130 C CA . ALA B 1 307 ? 6.457 19.016 8.109 1 98.56 307 ALA B CA 1
ATOM 5131 C C . ALA B 1 307 ? 7.016 19.016 6.688 1 98.56 307 ALA B C 1
ATOM 5133 O O . ALA B 1 307 ? 6.309 18.672 5.734 1 98.56 307 ALA B O 1
ATOM 5134 N N . TYR B 1 308 ? 8.258 19.281 6.562 1 98.19 308 TYR B N 1
ATOM 5135 C CA . TYR B 1 308 ? 8.812 19.438 5.223 1 98.19 308 TYR B CA 1
ATOM 5136 C C . TYR B 1 308 ? 9.688 18.25 4.852 1 98.19 308 TYR B C 1
ATOM 5138 O O . TYR B 1 308 ? 10.281 18.219 3.766 1 98.19 308 TYR B O 1
ATOM 5146 N N . ILE B 1 309 ? 9.812 17.297 5.754 1 97.88 309 ILE B N 1
ATOM 5147 C CA . ILE B 1 309 ? 10.586 16.094 5.441 1 97.88 309 ILE B CA 1
ATOM 5148 C C . ILE B 1 309 ? 10.023 15.438 4.188 1 97.88 309 ILE B C 1
ATOM 5150 O O . ILE B 1 309 ? 8.812 15.227 4.07 1 97.88 309 ILE B O 1
ATOM 5154 N N . GLY B 1 310 ? 10.906 15.156 3.256 1 96.94 310 GLY B N 1
ATOM 5155 C CA . GLY B 1 310 ? 10.562 14.359 2.09 1 96.94 310 GLY B CA 1
ATOM 5156 C C . GLY B 1 310 ? 9.836 15.148 1.018 1 96.94 310 GLY B C 1
ATOM 5157 O O . GLY B 1 310 ? 9.555 14.625 -0.063 1 96.94 310 GLY B O 1
ATOM 5158 N N . ARG B 1 311 ? 9.477 16.438 1.308 1 97.75 311 ARG B N 1
ATOM 5159 C CA . ARG B 1 311 ? 8.789 17.25 0.319 1 97.75 311 ARG B CA 1
ATOM 5160 C C . ARG B 1 311 ? 9.734 17.656 -0.812 1 97.75 311 ARG B C 1
ATOM 5162 O O . ARG B 1 311 ? 10.906 17.938 -0.576 1 97.75 311 ARG B O 1
ATOM 5169 N N . LYS B 1 312 ? 9.18 17.688 -1.973 1 96.38 312 LYS B N 1
ATOM 5170 C CA . LYS B 1 312 ? 9.922 18.141 -3.143 1 96.38 312 LYS B CA 1
ATOM 5171 C C . LYS B 1 312 ? 9.422 19.516 -3.607 1 96.38 312 LYS B C 1
ATOM 5173 O O . LYS B 1 312 ? 8.219 19.781 -3.561 1 96.38 312 LYS B O 1
ATOM 5178 N N . SER B 1 313 ? 10.336 20.297 -4.035 1 95.56 313 SER B N 1
ATOM 5179 C CA . SER B 1 313 ? 9.945 21.594 -4.59 1 95.56 313 SER B CA 1
ATOM 5180 C C . SER B 1 313 ? 9.391 21.438 -6.004 1 95.56 313 SER B C 1
ATOM 5182 O O . SER B 1 313 ? 9.578 20.391 -6.641 1 95.56 313 SER B O 1
ATOM 5184 N N . ILE B 1 314 ? 8.742 22.469 -6.441 1 92.5 314 ILE B N 1
ATOM 5185 C CA . ILE B 1 314 ? 8.211 22.469 -7.797 1 92.5 314 ILE B CA 1
ATOM 5186 C C . ILE B 1 314 ? 9.344 22.297 -8.805 1 92.5 314 ILE B C 1
ATOM 5188 O O . ILE B 1 314 ? 9.18 21.625 -9.82 1 92.5 314 ILE B O 1
ATOM 5192 N N . LEU B 1 315 ? 10.43 22.844 -8.508 1 89.69 315 LEU B N 1
ATOM 5193 C CA . LEU B 1 315 ? 11.586 22.75 -9.383 1 89.69 315 LEU B CA 1
ATOM 5194 C C . LEU B 1 315 ? 12.07 21.297 -9.477 1 89.69 315 LEU B C 1
ATOM 5196 O O . LEU B 1 315 ? 12.5 20.859 -10.547 1 89.69 315 LEU B O 1
ATOM 5200 N N . GLU B 1 316 ? 12 20.562 -8.445 1 89.38 316 GLU B N 1
ATOM 5201 C CA . GLU B 1 316 ? 12.438 19.172 -8.406 1 89.38 316 GLU B CA 1
ATOM 5202 C C . GLU B 1 316 ? 11.445 18.25 -9.133 1 89.38 316 GLU B C 1
ATOM 5204 O O . GLU B 1 316 ? 11.82 17.188 -9.609 1 89.38 316 GLU B O 1
ATOM 5209 N N . LEU B 1 317 ? 10.227 18.641 -9.156 1 89.81 317 LEU B N 1
ATOM 5210 C CA . LEU B 1 317 ? 9.18 17.812 -9.734 1 89.81 317 LEU B CA 1
ATOM 5211 C C . LEU B 1 317 ? 9.086 18.031 -11.242 1 89.81 317 LEU B C 1
ATOM 5213 O O . LEU B 1 317 ? 8.57 17.172 -11.969 1 89.81 317 LEU B O 1
ATOM 5217 N N . ASN B 1 318 ? 9.484 19.078 -11.852 1 79.44 318 ASN B N 1
ATOM 5218 C CA . ASN B 1 318 ? 9.516 19.375 -13.281 1 79.44 318 ASN B CA 1
ATOM 5219 C C . ASN B 1 318 ? 10.875 19.047 -13.891 1 79.44 318 ASN B C 1
ATOM 5221 O O . ASN B 1 318 ? 10.977 18.781 -15.086 1 79.44 318 ASN B O 1
#

Foldseek 3Di:
DPPPPPPPPPPPQQFADLVVCLVVLLVLCCQQPQDDDFLLSNLVSLLVNLFSLVSNQLRGYPVADDHLVQLDCPHPGPSNNVSLVVLPDVLSVVSNVLSVQSCVLRVLSVDVVNPDGRDPVSSVSSVLSSLLSLLSSVLSVCVVVVDALLDAVLLVVLVVLAALSSQLSNLVVVCVVPVQGLVSVLSNLLSCQLQARLVRSVVVLVVCVVSQQPRDQDDPVVVVSSCVRAFDDPDVPDPDTDHLFDSPVDDTSSVRSVVSSVDVVSVCNGNNVQHRHLQSSVVVNVVSCVVCVPPPPVVSVSSSCSVNRSHHHPVRSD/DDPPPPPPPPPPQQFADLVVCLVVLLVLCCQQPQDDDFLLSNLVSLLVNLFSLVSNQLRGYPVADDHLVQLDCPHPGPSNNVSLVVLPDVLSVVSNVLSVQSCVLNVLSVDVVNPDGHDPVSSVSSVLSSLLSLLSSVLSVCVVVVDALLDAVLLVVLVVLAALSSQLSNLVVVCVVPVQGLVSLLSNLLSCQLQARLVRSVVVLVVCVVSQQPRDQDDPVRVVSSCVRAFDDPDVPPPDTDHLFDSPVDDTSSVSSVVSSVDVVSVCNGNNVQHRHLQSSVVVNVVSCVVCVPPPPVVSVSSSCSVNRSHHHPVRSD

Solvent-accessible surface area (backbone atoms only — not comparable to full-atom values): 34924 Å² total; per-residue (Å²): 136,83,81,76,74,73,74,74,73,74,75,72,74,52,55,49,48,66,77,65,40,36,62,38,46,26,48,35,40,41,46,48,71,72,45,93,56,45,52,41,59,28,37,48,33,48,51,47,48,43,44,50,51,48,24,55,69,48,43,40,16,55,84,48,88,75,54,71,87,49,58,49,94,84,36,90,44,65,68,55,48,52,29,36,59,72,59,30,70,69,56,34,52,50,50,34,53,42,46,49,57,36,44,71,62,32,60,47,51,72,32,71,46,46,39,71,82,58,50,69,67,54,48,51,52,39,53,50,39,45,42,48,52,56,16,49,51,52,41,52,50,40,61,72,70,57,68,44,73,81,47,64,64,67,60,58,56,58,54,66,49,49,28,29,63,35,48,28,53,25,26,49,54,49,30,76,75,42,67,59,40,64,42,40,54,52,51,27,47,53,21,37,18,21,54,54,25,57,68,57,32,50,51,51,50,61,77,41,38,71,60,37,47,64,25,79,60,77,50,73,70,52,48,53,53,40,44,72,73,55,42,40,72,77,45,88,90,51,90,51,60,50,51,91,71,65,64,86,83,42,87,33,52,44,62,43,50,52,51,52,65,66,36,68,75,54,57,68,37,34,46,26,58,75,36,63,40,59,33,59,23,39,63,59,42,61,60,51,48,67,77,49,70,78,54,84,57,54,69,57,52,53,51,54,50,52,73,50,49,52,63,54,34,57,76,75,74,107,135,82,81,78,75,73,73,76,73,74,75,72,74,51,55,48,49,65,77,64,40,35,62,39,44,25,45,37,41,42,44,47,72,71,46,94,56,43,52,42,58,26,38,50,35,49,50,49,48,43,44,50,50,48,25,55,70,48,42,40,17,54,85,46,89,74,55,72,86,48,59,50,92,83,35,87,45,64,70,53,46,53,29,36,59,71,61,29,70,68,56,34,52,50,50,34,53,41,47,50,59,36,44,69,65,31,59,46,51,72,31,72,46,46,39,71,82,58,50,70,64,57,49,51,52,38,53,50,39,45,43,48,52,56,16,49,52,51,41,53,50,40,60,72,71,57,67,45,72,82,48,66,63,68,59,57,57,57,55,65,51,48,27,28,64,35,48,28,53,25,27,49,53,49,30,76,75,42,67,59,41,64,43,39,55,53,52,26,47,53,21,37,19,22,54,54,25,59,70,58,32,50,50,51,48,60,78,40,38,71,60,37,48,63,26,80,59,78,50,72,69,51,48,53,53,40,45,71,72,53,42,41,73,77,44,90,90,49,90,50,59,50,52,92,70,64,63,86,82,43,84,34,50,43,62,42,50,52,51,50,66,66,35,67,75,55,56,69,38,32,46,27,57,74,37,64,39,59,33,58,22,38,61,59,40,61,59,50,48,67,77,49,69,78,53,84,57,54,68,58,52,51,51,55,49,52,74,50,51,52,65,54,33,58,76,76,74,107

Secondary structure (DSSP, 8-state):
-----------------HHHHHHHHHHHHIIIIIS---HHHHHHHHHHHHHHHHHHHHT--TTS---GGG-STT-S-HHHHHHHHHH-HHHHHHHHHHHHHHHHHHHHHHSTT--SPPPHHHHHHHHHHHHHHHHHHHHHHHHHTT--TTS-HHHHHHHTTS-HHHHHHHHHHHHHH-TT-HHHHHHHHHHHHHHS-HHHHHHHHHHTHHHHHTSPPPPHHHHHHHHHHH-EESSTTS--EE-SS-GGG-SSHHHHHHHHHH-GGGTTTGGGSS-SSHHHHHHHHHHHHHHTTT-S-HHHHHHHHHHHTT---HHHH-/-------------PPP-HHHHHHHHHHHHIIIIIS---HHHHHHHHHHHHHHHHHHHHT--TTS---GGG-STT-S-HHHHHHHHHH-HHHHHHHHHHHHHHHHHHHHHHSTT--SPPPHHHHHHHHHHHHHHHHHHHHHHHHHTT--TTS-HHHHHHHTTS-HHHHHHHHHHHHHH-TT-HHHHHHHHHHHHHHS-HHHHHHHHHHTHHHHHTSPPPPHHHHHHHHHHH-EESSTTS--EE-SS-GGG-SSHHHHHHHHHHSGGGTTTGGGSS-SSHHHHHHHHHHHHHHTTT-S-HHHHHHHHHHHTT---HHHH-

Radius of gyration: 33.88 Å; Cα contacts (8 Å, |Δi|>4): 783; chains: 2; bounding box: 67×108×100 Å

Organism: Veillonella parvula (NCBI:txid29466)